Protein AF-0000000081310525 (afdb_homodimer)

Foldseek 3Di:
DPPPPPPPDDPPPPPVVVVPPPPDDDPPPDPPPDDDDDCPPCPVVVVVVVVLVVLVVVQVVLLVVLVVLCVVLVPDDQPLNDRPPPDDPVVNVVSVVSNVVSVVVSVVSVVVVVVVVVVVVVVVVVVVVVVVVVVVVVVVVVVVVVVVVVVVVVVVVVVVVVVVVVVVVVVVVVVVVVVVVVVVVVVVVVVVVVVVVVVVVVVVVVVVVD/DPPPPPPPDPPPPPPVVVVPPPPPDDPPPDDDDDPPDDCPPCPVVVVVVVVLVVLVVVQVVLLVVLVVLCVVLVPDDQPLNDRLPPDDPVVNVVSVVSNVVSVVVSVVSVVVVVVVVVVVVVVVVVVVVVVVVVVVCVVVVVVVVVVVVVVVVVVVVVVVVVVVVVVVVVVVVVVVVVVVVVVVVVVVVVVVVVVVVVVVVVVVVVVVVD

Solvent-accessible surface area (backbone atoms only — not comparable to full-atom values): 23906 Å² total; per-residue (Å²): 136,85,80,77,80,74,75,76,78,76,72,77,74,58,65,76,61,63,72,66,66,77,68,72,79,82,72,75,78,75,74,76,77,81,83,84,80,82,84,66,68,61,65,66,58,46,51,41,53,47,43,48,53,48,36,50,55,52,45,52,51,48,51,54,47,52,52,51,49,27,59,75,68,67,46,87,79,60,78,28,76,61,73,60,72,93,50,52,72,70,54,37,53,54,41,49,53,35,36,49,52,43,49,51,52,52,52,50,51,52,51,47,52,53,51,50,39,53,52,51,53,53,50,46,55,52,49,52,53,51,44,52,56,44,55,60,52,50,57,48,38,57,52,36,51,52,50,40,54,51,41,52,50,50,38,52,53,43,50,52,52,38,52,52,41,52,52,52,34,55,54,49,52,52,52,33,52,53,46,52,51,52,42,52,53,53,52,52,52,48,52,52,50,50,51,52,51,50,50,51,51,54,50,51,55,55,55,66,73,101,135,86,79,78,78,76,76,77,78,75,72,77,72,57,64,77,60,60,73,65,64,74,66,70,80,81,73,76,77,76,80,80,85,77,80,85,69,83,82,64,69,59,65,66,58,47,50,42,55,49,42,49,52,48,36,52,54,52,45,53,51,47,51,54,48,51,52,51,50,27,59,77,66,67,46,87,78,59,78,28,75,60,74,62,73,93,50,51,74,69,55,37,54,53,43,49,52,33,36,48,51,43,50,51,52,50,52,50,51,52,51,47,51,54,51,50,38,53,53,51,54,52,51,47,54,54,49,52,52,51,44,52,55,44,55,58,51,50,59,48,37,57,51,36,52,52,50,40,54,53,42,52,51,50,38,52,53,42,52,52,52,37,53,52,41,51,51,50,34,54,54,49,50,52,51,35,52,52,45,52,52,52,42,51,53,53,52,51,53,48,50,52,51,48,50,53,51,52,51,52,51,54,51,52,54,56,53,66,73,100

Radius of gyration: 57.76 Å; Cα contacts (8 Å, |Δi|>4): 239; chains: 2; bounding box: 34×196×101 Å

pLDDT: mean 78.17, std 25.72, range [20.7, 98.19]

Organism: Eschrichtius robustus (NCBI:txid9764)

Sequence (420 aa):
MRKSFSVRKRPYLSFARELKNLRGPARQPQNGLSSPGPVVTATEKLEETDVAEALDLSEKLYMDMSKTLGSLMNIKDMSGHVSMKHLSPKERERVNQLRQRDLDLVFDKITLLKNQLERKEELLRGYEKDIEQLRQSKVSVQMYQSQVAKLEDDIYKEAEEKALLKEALERTEQRLHHEKRVNRAIRQQKVVAKHRADQLISLRHAAASHMRKSFSVRKRPYLSFARELKNLRGPARQPQNGLSSPGPVVTATEKLEETDVAEALDLSEKLYMDMSKTLGSLMNIKDMSGHVSMKHLSPKERERVNQLRQRDLDLVFDKITLLKNQLERKEELLRGYEKDIEQLRQSKVSVQMYQSQVAKLEDDIYKEAEEKALLKEALERTEQRLHHEKRVNRAIRQQKVVAKHRADQLISLRHAAASH

Secondary structure (DSSP, 8-state):
----------STTSHHHHTT---------------------HHHHHHHHHHHHHHHHHHHHHHHHHHHHHHHTT-S--TT-S--TT--HHHHHHHHHHHHHHHHHHHHHHHHHHHHHHHHHHHHHHHHHHHHHHHHHHHHHHHHHHHHHHHHHHHHHHHHHHHHHHHHHHHHHHHHHHHHHHHHHHHHHHHHHHHHHHHHHHHHHHHHT-/----------STTSHHHHGGG--------------------HHHHHHHHHHHHHHHHHHHHHHHHHHHHHHHTT-S--TT-S--TT--HHHHHHHHHHHHHHHHHHHHHHHHHHHHHHHHHHHHHHHHHHHHHHHHHHHHHHHHHHHHHHHHHHHHHHHHHHHHHHHHHHHHHHHHHHHHHHHHHHHHHHHHHHHHHHHHHHHHHHHHT-

Structure (mmCIF, N/CA/C/O backbone):
data_AF-0000000081310525-model_v1
#
loop_
_entity.id
_entity.type
_entity.pdbx_description
1 polymer 'Uncharacterized protein'
#
loop_
_atom_site.group_PDB
_atom_site.id
_atom_site.type_symbol
_atom_site.label_atom_id
_atom_site.label_alt_id
_atom_site.label_comp_id
_atom_site.label_asym_id
_atom_site.label_entity_id
_atom_site.label_seq_id
_atom_site.pdbx_PDB_ins_code
_atom_site.Cartn_x
_atom_site.Cartn_y
_atom_site.Cartn_z
_atom_site.occupancy
_atom_site.B_iso_or_equiv
_atom_site.auth_seq_id
_atom_site.auth_comp_id
_atom_site.auth_asym_id
_atom_site.auth_atom_id
_atom_site.pdbx_PDB_model_num
ATOM 1 N N . MET A 1 1 ? 6.301 -2.068 -21.141 1 23.88 1 MET A N 1
ATOM 2 C CA . MET A 1 1 ? 6.258 -0.633 -21.406 1 23.88 1 MET A CA 1
ATOM 3 C C . MET A 1 1 ? 5.637 0.12 -20.234 1 23.88 1 MET A C 1
ATOM 5 O O . MET A 1 1 ? 4.477 -0.116 -19.875 1 23.88 1 MET A O 1
ATOM 9 N N . ARG A 1 2 ? 6.52 0.5 -19.219 1 31 2 ARG A N 1
ATOM 10 C CA . ARG A 1 2 ? 6.34 1.122 -17.906 1 31 2 ARG A CA 1
ATOM 11 C C . ARG A 1 2 ? 5.797 2.541 -18.047 1 31 2 ARG A C 1
ATOM 13 O O . ARG A 1 2 ? 6.465 3.416 -18.594 1 31 2 ARG A O 1
ATOM 20 N N . LYS A 1 3 ? 4.406 2.668 -18.344 1 34.81 3 LYS A N 1
ATOM 21 C CA . LYS A 1 3 ? 3.738 3.965 -18.406 1 34.81 3 LYS A CA 1
ATOM 22 C C . LYS A 1 3 ? 4.039 4.801 -17.156 1 34.81 3 LYS A C 1
ATOM 24 O O . LYS A 1 3 ? 3.984 4.293 -16.031 1 34.81 3 LYS A O 1
ATOM 29 N N . SER A 1 4 ? 4.977 5.828 -17.281 1 29.39 4 SER A N 1
ATOM 30 C CA . SER A 1 4 ? 5.406 6.945 -16.453 1 29.39 4 SER A CA 1
ATOM 31 C C . SER A 1 4 ? 4.215 7.797 -16.016 1 29.39 4 SER A C 1
ATOM 33 O O . SER A 1 4 ? 3.43 8.25 -16.844 1 29.39 4 SER A O 1
ATOM 35 N N . PHE A 1 5 ? 3.559 7.426 -14.938 1 30.41 5 PHE A N 1
ATOM 36 C CA . PHE A 1 5 ? 2.49 8.172 -14.289 1 30.41 5 PHE A CA 1
ATOM 37 C C . PHE A 1 5 ? 2.943 9.594 -13.961 1 30.41 5 PHE A C 1
ATOM 39 O O . PHE A 1 5 ? 3.854 9.789 -13.148 1 30.41 5 PHE A O 1
ATOM 46 N N . SER A 1 6 ? 2.855 10.461 -14.961 1 28.34 6 SER A N 1
ATOM 47 C CA . SER A 1 6 ? 3.096 11.883 -14.781 1 28.34 6 SER A CA 1
ATOM 48 C C . SER A 1 6 ? 2.176 12.477 -13.719 1 28.34 6 SER A C 1
ATOM 50 O O . SER A 1 6 ? 0.953 12.352 -13.805 1 28.34 6 SER A O 1
ATOM 52 N N . VAL A 1 7 ? 2.473 12.375 -12.484 1 30.23 7 VAL A N 1
ATOM 53 C CA . VAL A 1 7 ? 1.814 13.078 -11.391 1 30.23 7 VAL A CA 1
ATOM 54 C C . VAL A 1 7 ? 1.713 14.57 -11.719 1 30.23 7 VAL 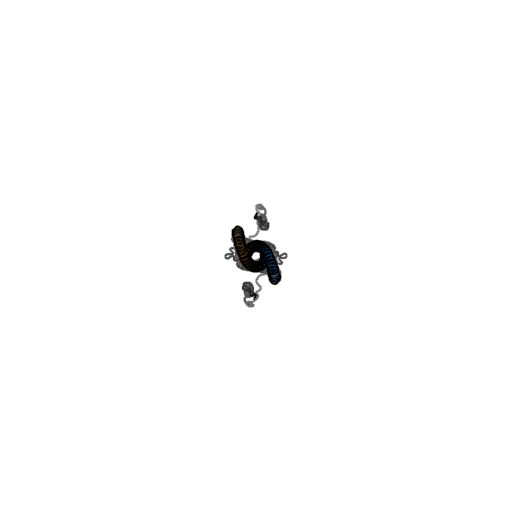A C 1
ATOM 56 O O . VAL A 1 7 ? 2.73 15.242 -11.906 1 30.23 7 VAL A O 1
ATOM 59 N N . ARG A 1 8 ? 0.598 14.906 -12.344 1 31.05 8 ARG A N 1
ATOM 60 C CA . ARG A 1 8 ? 0.301 16.312 -12.547 1 31.05 8 ARG A CA 1
ATOM 61 C C . ARG A 1 8 ? 0.389 17.094 -11.234 1 31.05 8 ARG A C 1
ATOM 63 O O . ARG A 1 8 ? -0.172 16.672 -10.219 1 31.05 8 ARG A O 1
ATOM 70 N N . LYS A 1 9 ? 1.385 17.891 -11.055 1 31.64 9 LYS A N 1
ATOM 71 C CA . LYS A 1 9 ? 1.701 18.875 -10.023 1 31.64 9 LYS A CA 1
ATOM 72 C C . LYS A 1 9 ? 0.526 19.828 -9.789 1 31.64 9 LYS A C 1
ATOM 74 O O . LYS A 1 9 ? 0.031 20.453 -10.727 1 31.64 9 LYS A O 1
ATOM 79 N N . ARG A 1 10 ? -0.428 19.531 -8.867 1 31.23 10 ARG A N 1
ATOM 80 C CA . ARG A 1 10 ? -1.555 20.391 -8.539 1 31.23 10 ARG A CA 1
ATOM 81 C C . ARG A 1 10 ? -1.089 21.812 -8.266 1 31.23 10 ARG A C 1
ATOM 83 O O . ARG A 1 10 ? -0.068 22.031 -7.605 1 31.23 10 ARG A O 1
ATOM 90 N N . PRO A 1 11 ? -1.743 22.984 -8.812 1 29.41 11 PRO A N 1
ATOM 91 C CA . PRO A 1 11 ? -1.551 24.438 -8.812 1 29.41 11 PRO A CA 1
ATOM 92 C C . PRO A 1 11 ? -1.652 25.047 -7.414 1 29.41 11 PRO A C 1
ATOM 94 O O . PRO A 1 11 ? -1.809 26.266 -7.281 1 29.41 11 PRO A O 1
ATOM 97 N N . TYR A 1 12 ? -1.566 24.297 -6.367 1 29.33 12 TYR A N 1
ATOM 98 C CA . TYR A 1 12 ? -1.828 25.016 -5.133 1 29.33 12 TYR A CA 1
ATOM 99 C C . TYR A 1 12 ? -0.812 26.141 -4.934 1 29.33 12 TYR A C 1
ATOM 101 O O . TYR A 1 12 ? -0.792 26.781 -3.885 1 29.33 12 TYR A O 1
ATOM 109 N N . LEU A 1 13 ? 0.343 26.188 -5.684 1 30.06 13 LEU A N 1
ATOM 110 C CA . LEU A 1 13 ? 1.388 27.156 -5.391 1 30.06 13 LEU A CA 1
ATOM 111 C C . LEU A 1 13 ? 0.912 28.578 -5.703 1 30.06 13 LEU A C 1
ATOM 113 O O . LEU A 1 13 ? 1.632 29.547 -5.453 1 30.06 13 LEU A O 1
ATOM 117 N N . SER A 1 14 ? -0.254 28.781 -6.457 1 32.53 14 SER A N 1
ATOM 118 C CA . SER A 1 14 ? -0.354 30.109 -7.066 1 32.53 14 SER A CA 1
ATOM 119 C C . SER A 1 14 ? -0.749 31.156 -6.039 1 32.53 14 SER A C 1
ATOM 121 O O . SER A 1 14 ? -0.491 32.344 -6.23 1 32.53 14 SER A O 1
ATOM 123 N N . PHE A 1 15 ? -1.481 30.703 -5 1 31.36 15 PHE A N 1
ATOM 124 C CA . PHE A 1 15 ? -2.139 31.797 -4.301 1 31.36 15 PHE A CA 1
ATOM 125 C C . PHE A 1 15 ? -1.144 32.562 -3.439 1 31.36 15 PHE A C 1
ATOM 127 O O . PHE A 1 15 ? -1.26 33.781 -3.281 1 31.36 15 PHE A O 1
ATOM 134 N N . ALA A 1 16 ? -0.04 32 -2.877 1 33.88 16 ALA A N 1
ATOM 135 C CA . ALA A 1 16 ? 0.878 32.719 -2.01 1 33.88 16 ALA A CA 1
ATOM 136 C C . ALA A 1 16 ? 1.535 33.875 -2.762 1 33.88 16 ALA A C 1
ATOM 138 O O . ALA A 1 16 ? 1.979 34.844 -2.148 1 33.88 16 ALA A O 1
ATOM 139 N N . ARG A 1 17 ? 1.717 33.906 -4.109 1 32.78 17 ARG A N 1
ATOM 140 C CA . ARG A 1 17 ? 2.402 34.938 -4.871 1 32.78 17 ARG A CA 1
ATOM 141 C C . ARG A 1 17 ? 1.531 36.188 -5.008 1 32.78 17 ARG A C 1
ATOM 143 O O . ARG A 1 17 ? 2.045 37.281 -5.074 1 32.78 17 ARG A O 1
ATOM 150 N N . GLU A 1 18 ? 0.238 36 -5.129 1 33.09 18 GLU A N 1
ATOM 151 C CA . GLU A 1 18 ? -0.596 37.156 -5.422 1 33.09 18 GLU A CA 1
ATOM 152 C C . GLU A 1 18 ? -0.584 38.156 -4.262 1 33.09 18 GLU A C 1
ATOM 154 O O . GLU A 1 18 ? -0.915 39.312 -4.441 1 33.09 18 GLU A O 1
ATOM 159 N N . LEU A 1 19 ? -0.339 37.656 -3.078 1 31.39 19 LEU A N 1
ATOM 160 C CA . LEU A 1 19 ? -0.449 38.625 -1.992 1 31.39 19 LEU A CA 1
ATOM 161 C C . LEU A 1 19 ? 0.689 39.656 -2.047 1 31.39 19 LEU A C 1
ATOM 163 O O . LEU A 1 19 ? 0.74 40.562 -1.236 1 31.39 19 LEU A O 1
ATOM 167 N N . LYS A 1 20 ? 1.787 39.469 -2.814 1 32.5 20 LYS A N 1
ATOM 168 C CA . LYS A 1 20 ? 2.896 40.406 -2.855 1 32.5 20 LYS A CA 1
ATOM 169 C C . LYS A 1 20 ? 2.479 41.719 -3.531 1 32.5 20 LYS A C 1
ATOM 171 O O . LYS A 1 20 ? 3.197 42.719 -3.459 1 32.5 20 LYS A O 1
ATOM 176 N N . ASN A 1 21 ? 1.555 41.688 -4.539 1 28.58 21 ASN A N 1
ATOM 177 C CA . ASN A 1 21 ? 1.551 42.812 -5.48 1 28.58 21 ASN A CA 1
ATOM 178 C C . ASN A 1 21 ? 0.956 44.062 -4.855 1 28.58 21 ASN A C 1
ATOM 180 O O . ASN A 1 21 ? 0.587 45 -5.566 1 28.58 21 ASN A O 1
ATOM 184 N N . LEU A 1 22 ? 0.32 43.938 -3.734 1 24.42 22 LEU A N 1
ATOM 185 C CA . LEU A 1 22 ? -0.48 45.125 -3.461 1 24.42 22 LEU A CA 1
ATOM 186 C C . LEU A 1 22 ? 0.412 46.312 -3.172 1 24.42 22 LEU A C 1
ATOM 188 O O . LEU A 1 22 ? 0.674 46.625 -2.01 1 24.42 22 LEU A O 1
ATOM 192 N N . ARG A 1 23 ? 1.601 46.344 -3.805 1 28.19 23 ARG A N 1
ATOM 193 C CA . ARG A 1 23 ? 2.457 47.5 -3.562 1 28.19 23 ARG A CA 1
ATOM 194 C C . ARG A 1 23 ? 1.802 48.781 -4.062 1 28.19 23 ARG A C 1
ATOM 196 O O . ARG A 1 23 ? 1.521 48.938 -5.254 1 28.19 23 ARG A O 1
ATOM 203 N N . GLY A 1 24 ? 0.806 49.312 -3.307 1 24.08 24 GLY A N 1
ATOM 204 C CA . GLY A 1 24 ? 0.203 50.594 -3.646 1 24.08 24 GLY A CA 1
ATOM 205 C C . GLY A 1 24 ? 1.225 51.688 -3.949 1 24.08 24 GLY A C 1
ATOM 206 O O . GLY A 1 24 ? 2.391 51.562 -3.568 1 24.08 24 GLY A O 1
ATOM 207 N N . PRO A 1 25 ? 0.945 52.469 -4.926 1 26.2 25 PRO A N 1
ATOM 208 C CA . PRO A 1 25 ? 1.766 53.562 -5.477 1 26.2 25 PRO A CA 1
ATOM 209 C C . PRO A 1 25 ? 2.109 54.625 -4.438 1 26.2 25 PRO A C 1
ATOM 211 O O . PRO A 1 25 ? 1.399 54.781 -3.438 1 26.2 25 PRO A O 1
ATOM 214 N N . ALA 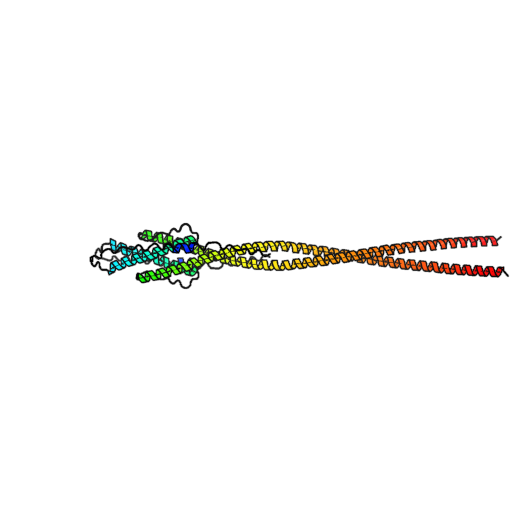A 1 26 ? 3.316 54.969 -4.332 1 28.11 26 ALA A N 1
ATOM 215 C CA . ALA A 1 26 ? 4.027 56 -3.566 1 28.11 26 ALA A CA 1
ATOM 216 C C . ALA A 1 26 ? 3.402 57.375 -3.771 1 28.11 26 ALA A C 1
ATOM 218 O O . ALA A 1 26 ? 3.41 57.906 -4.883 1 28.11 26 ALA A O 1
ATOM 219 N N . ARG A 1 27 ? 2.162 57.531 -3.174 1 27.64 27 ARG A N 1
ATOM 220 C CA . ARG A 1 27 ? 1.624 58.875 -3.301 1 27.64 27 ARG A CA 1
ATOM 221 C C . ARG A 1 27 ? 2.646 59.938 -2.855 1 27.64 27 ARG A C 1
ATOM 223 O O . ARG A 1 27 ? 3.301 59.75 -1.824 1 27.64 27 ARG A O 1
ATOM 230 N N . GLN A 1 28 ? 3.064 60.688 -3.799 1 24.27 28 GLN A N 1
ATOM 231 C CA . GLN A 1 28 ? 3.967 61.812 -3.701 1 24.27 28 GLN A CA 1
ATOM 232 C C . GLN A 1 28 ? 3.406 62.906 -2.764 1 24.27 28 GLN A C 1
ATOM 234 O O . GLN A 1 28 ? 2.334 63.438 -3.016 1 24.27 28 GLN A O 1
ATOM 239 N N . PRO A 1 29 ? 3.348 62.562 -1.498 1 24.83 29 PRO A N 1
ATOM 240 C CA . PRO A 1 29 ? 2.762 63.656 -0.708 1 24.83 29 PRO A CA 1
ATOM 241 C C . PRO A 1 29 ? 3.426 65 -0.976 1 24.83 29 PRO A C 1
ATOM 243 O O . PRO A 1 29 ? 4.621 65.062 -1.272 1 24.83 29 PRO A O 1
ATOM 246 N N . GLN A 1 30 ? 2.691 65.875 -1.609 1 22.12 30 GLN A N 1
ATOM 247 C CA . GLN A 1 30 ? 3.021 67.25 -1.844 1 22.12 30 GLN A CA 1
ATOM 248 C C . GLN A 1 30 ? 3.328 68 -0.534 1 22.12 30 GLN A C 1
ATOM 250 O O . GLN A 1 30 ? 2.791 67.625 0.517 1 22.12 30 GLN A O 1
ATOM 255 N N . ASN A 1 31 ? 4.43 68.688 -0.457 1 21.34 31 ASN A N 1
ATOM 256 C CA . ASN A 1 31 ? 5.23 69.375 0.551 1 21.34 31 ASN A CA 1
ATOM 257 C C . ASN A 1 31 ? 4.48 70.562 1.146 1 21.34 31 ASN A C 1
ATOM 259 O O . ASN A 1 31 ? 5.078 71.438 1.824 1 21.34 31 ASN A O 1
ATOM 263 N N . GLY A 1 32 ? 3.102 70.562 1.109 1 24.28 32 GLY A N 1
ATOM 264 C CA . GLY A 1 32 ? 2.768 71.938 1.383 1 24.28 32 GLY A CA 1
ATOM 265 C C . GLY A 1 32 ? 3.275 72.438 2.729 1 24.28 32 GLY A C 1
ATOM 266 O O . GLY A 1 32 ? 3.525 71.625 3.629 1 24.28 32 GLY A O 1
ATOM 267 N N . LEU A 1 33 ? 3.846 73.625 2.873 1 29.12 33 LEU A N 1
ATOM 268 C CA . LEU A 1 33 ? 4.598 74.5 3.777 1 29.12 33 LEU A CA 1
ATOM 269 C C . LEU A 1 33 ? 3.73 74.938 4.953 1 29.12 33 LEU A C 1
ATOM 271 O O . LEU A 1 33 ? 4.109 75.812 5.707 1 29.12 33 LEU A O 1
ATOM 275 N N . SER A 1 34 ? 2.662 74 5.348 1 26.27 34 SER A N 1
ATOM 276 C CA . SER A 1 34 ? 1.739 74.875 6.098 1 26.27 34 SER A CA 1
ATOM 277 C C . SER A 1 34 ? 2.408 75.438 7.34 1 26.27 34 SER A C 1
ATOM 279 O O . SER A 1 34 ? 3.387 74.875 7.844 1 26.27 34 SER A O 1
ATOM 281 N N . SER A 1 35 ? 1.811 76.5 7.945 1 28.45 35 SER A N 1
ATOM 282 C CA . SER A 1 35 ? 2.031 77.625 8.812 1 28.45 35 SER A CA 1
ATOM 283 C C . SER A 1 35 ? 2.189 77.25 10.266 1 28.45 35 SER A C 1
ATOM 285 O O . SER A 1 35 ? 3.24 77.438 10.875 1 28.45 35 SER A O 1
ATOM 287 N N . PRO A 1 36 ? 1.209 77.688 11.195 1 32.5 36 PRO A N 1
ATOM 288 C CA . PRO A 1 36 ? 1.412 78.5 12.375 1 32.5 36 PRO A CA 1
ATOM 289 C C . PRO A 1 36 ? 1.584 77.688 13.656 1 32.5 36 PRO A C 1
ATOM 291 O O . PRO A 1 36 ? 2.359 78.062 14.539 1 32.5 36 PRO A O 1
ATOM 294 N N . GLY A 1 37 ? 0.664 76.75 14.109 1 33.03 37 GLY A N 1
ATOM 295 C CA . GLY A 1 37 ? -0.13 76.875 15.32 1 33.03 37 GLY A CA 1
ATOM 296 C C . GLY A 1 37 ? 0.596 76.375 16.562 1 33.03 37 GLY A C 1
ATOM 297 O O . GLY A 1 37 ? 1.643 75.75 16.469 1 33.03 37 GLY A O 1
ATOM 298 N N . PRO A 1 38 ? -0.051 76.5 17.906 1 43.88 38 PRO A N 1
ATOM 299 C CA . PRO A 1 38 ? 0.411 76.562 19.297 1 43.88 38 PRO A CA 1
ATOM 300 C C . PRO A 1 38 ? 1.111 75.25 19.719 1 43.88 38 PRO A C 1
ATOM 302 O O . PRO A 1 38 ? 0.818 74.188 19.172 1 43.88 38 PRO A O 1
ATOM 305 N N . VAL A 1 39 ? 2.219 75.375 20.438 1 39.94 39 VAL A N 1
ATOM 306 C CA . VAL A 1 39 ? 3.227 74.438 20.891 1 39.94 39 VAL A CA 1
ATOM 307 C C . VAL A 1 39 ? 2.584 73.375 21.812 1 39.94 39 VAL A C 1
ATOM 309 O O . VAL A 1 39 ? 2.271 73.688 22.969 1 39.94 39 VAL A O 1
ATOM 312 N N . VAL A 1 40 ? 1.326 72.812 21.641 1 41.12 40 VAL A N 1
ATOM 313 C CA . VAL A 1 40 ? 0.866 71.688 22.391 1 41.12 40 VAL A CA 1
ATOM 314 C C . VAL A 1 40 ? 2.033 70.688 22.625 1 41.12 40 VAL A C 1
ATOM 316 O O . VAL A 1 40 ? 2.789 70.375 21.703 1 41.12 40 VAL A O 1
ATOM 319 N N . THR A 1 41 ? 2.508 70.75 23.906 1 37.88 41 THR A N 1
ATOM 320 C CA . THR A 1 41 ? 3.748 70.125 24.359 1 37.88 41 THR A CA 1
ATOM 321 C C . THR A 1 41 ? 3.947 68.75 23.672 1 37.88 41 THR A C 1
ATOM 323 O O . THR A 1 41 ? 3.021 67.938 23.609 1 37.88 41 THR A O 1
ATOM 326 N N . ALA A 1 42 ? 4.73 68.562 22.859 1 45.78 42 ALA A N 1
ATOM 327 C CA . ALA A 1 42 ? 5.199 67.625 21.828 1 45.78 42 ALA A CA 1
ATOM 328 C C . ALA A 1 42 ? 5.348 66.25 22.406 1 45.78 42 ALA A C 1
ATOM 330 O O . ALA A 1 42 ? 5.258 65.25 21.672 1 45.78 42 ALA A O 1
ATOM 331 N N . THR A 1 43 ? 5.559 66.25 23.688 1 44.66 43 THR A N 1
ATOM 332 C CA . THR A 1 43 ? 5.977 65 24.25 1 44.66 43 THR A CA 1
ATOM 333 C C . THR A 1 43 ? 4.785 64.062 24.406 1 44.66 43 THR A C 1
ATOM 335 O O . THR A 1 43 ? 4.887 62.844 24.141 1 44.66 43 THR A O 1
ATOM 338 N N . GLU A 1 44 ? 3.678 64.5 25.141 1 46.66 44 GLU A N 1
ATOM 339 C CA . GLU A 1 44 ? 2.508 63.625 25.406 1 46.66 44 GLU A CA 1
ATOM 340 C C . GLU A 1 44 ? 1.806 63.25 24.109 1 46.66 44 GLU A C 1
ATOM 342 O O . GLU A 1 44 ? 1.198 62.188 24.016 1 46.66 44 GLU A O 1
ATOM 347 N N . LYS A 1 45 ? 1.562 64.188 23.234 1 52.09 45 LYS A N 1
ATOM 348 C CA . LYS A 1 45 ? 0.912 64 21.953 1 52.09 45 LYS A CA 1
ATOM 349 C C . LYS A 1 45 ? 1.666 63 21.109 1 52.09 45 LYS A C 1
ATOM 351 O O . LYS A 1 45 ? 1.055 62.219 20.375 1 52.09 45 LYS A O 1
ATOM 356 N N . LEU A 1 46 ? 3.018 63.062 21.203 1 50 46 LEU A N 1
ATOM 357 C CA . LEU A 1 46 ? 3.896 62.156 20.469 1 50 46 LEU A CA 1
ATOM 358 C C . LEU A 1 46 ? 3.713 60.719 20.938 1 50 46 LEU A C 1
ATOM 360 O O . LEU A 1 46 ? 3.682 59.812 20.125 1 50 46 LEU A O 1
ATOM 364 N N . GLU A 1 47 ? 3.531 60.688 22.359 1 56.34 47 GLU A N 1
ATOM 365 C CA . GLU A 1 47 ? 3.371 59.344 22.922 1 56.34 47 GLU A CA 1
ATOM 366 C C . GLU A 1 47 ? 2.072 58.688 22.453 1 56.34 47 GLU A C 1
ATOM 368 O O . GLU A 1 47 ? 2.037 57.5 22.172 1 56.34 47 GLU A O 1
ATOM 373 N N . GLU A 1 48 ? 0.933 59.531 22.453 1 59.78 48 GLU A N 1
ATOM 374 C CA . GLU A 1 48 ? -0.363 59 22.031 1 59.78 48 GLU A CA 1
ATOM 375 C C . GLU A 1 48 ? -0.344 58.594 20.547 1 59.78 48 GLU A C 1
ATOM 377 O O . GLU A 1 48 ? -0.869 57.531 20.188 1 59.78 48 GLU A O 1
ATOM 382 N N . THR A 1 49 ? 0.281 59.5 19.656 1 65.56 49 THR A N 1
ATOM 383 C CA . THR A 1 49 ? 0.381 59.219 18.234 1 65.56 49 THR A CA 1
ATOM 384 C C . THR A 1 49 ? 1.221 57.969 17.984 1 65.56 49 THR A C 1
ATOM 386 O O . THR A 1 49 ? 0.877 57.156 17.141 1 65.56 49 THR A O 1
ATOM 389 N N . ASP A 1 50 ? 2.152 57.781 18.922 1 82.56 50 ASP A N 1
ATOM 390 C CA . ASP A 1 50 ? 3.078 56.656 18.797 1 82.56 50 ASP A CA 1
ATOM 391 C C . ASP A 1 50 ? 2.385 55.344 19.094 1 82.56 50 ASP A C 1
ATOM 393 O O . ASP A 1 50 ? 2.537 54.375 18.359 1 82.56 50 ASP A O 1
ATOM 397 N N . VAL A 1 51 ? 1.509 55.375 20.062 1 86.62 51 VAL A N 1
ATOM 398 C CA . VAL A 1 51 ? 0.796 54.156 20.453 1 86.62 51 VAL A CA 1
ATOM 399 C C . VAL A 1 51 ? -0.251 53.812 19.391 1 86.62 51 VAL A C 1
ATOM 401 O O . VAL A 1 51 ? -0.462 52.625 19.078 1 86.62 51 VAL A O 1
ATOM 404 N N . ALA A 1 52 ? -0.861 54.812 18.875 1 88.5 52 ALA A N 1
ATOM 405 C CA . ALA A 1 52 ? -1.855 54.625 17.828 1 88.5 52 ALA A CA 1
ATOM 406 C C . ALA A 1 52 ? -1.226 54 16.594 1 88.5 52 ALA A C 1
ATOM 408 O O . ALA A 1 52 ? -1.831 53.125 15.945 1 88.5 52 ALA A O 1
ATOM 409 N N . GLU A 1 53 ? -0.086 54.469 16.219 1 90.56 53 GLU A N 1
ATOM 410 C CA . GLU A 1 53 ? 0.629 53.906 15.07 1 90.56 53 GLU A CA 1
ATOM 411 C C . GLU A 1 53 ? 1.01 52.438 15.312 1 90.56 53 GLU A C 1
ATOM 413 O O . GLU A 1 53 ? 0.922 51.625 14.406 1 90.56 53 GLU A O 1
ATOM 418 N N . ALA A 1 54 ? 1.448 52.156 16.5 1 92.81 54 ALA A N 1
ATOM 419 C CA . ALA A 1 54 ? 1.773 50.781 16.859 1 92.81 54 ALA A CA 1
ATOM 420 C C . ALA A 1 54 ? 0.547 49.875 16.75 1 92.81 54 ALA A C 1
ATOM 422 O O . ALA A 1 54 ? 0.641 48.75 16.25 1 92.81 54 ALA A O 1
ATOM 423 N N . LEU A 1 55 ? -0.581 50.312 17.234 1 93.12 55 LEU A N 1
ATOM 424 C CA . LEU A 1 55 ? -1.82 49.562 17.141 1 93.12 55 LEU A CA 1
ATOM 425 C C . LEU A 1 55 ? -2.213 49.312 15.688 1 93.12 55 LEU A C 1
ATOM 427 O O . LEU A 1 55 ? -2.67 48.219 15.328 1 93.12 55 LEU A O 1
ATOM 431 N N . ASP A 1 56 ? -2.041 50.344 14.898 1 93.12 56 ASP A N 1
ATOM 432 C CA . ASP A 1 56 ? -2.348 50.219 13.477 1 93.12 56 ASP A CA 1
ATOM 433 C C . ASP A 1 56 ? -1.544 49.094 12.836 1 93.12 56 ASP A C 1
ATOM 435 O O . ASP A 1 56 ? -2.09 48.281 12.094 1 93.12 56 ASP A O 1
ATOM 439 N N . LEU A 1 57 ? -0.25 49 13.055 1 93.56 57 LEU A N 1
ATOM 440 C CA . LEU A 1 57 ? 0.623 47.969 12.523 1 93.56 57 LEU A CA 1
ATOM 441 C C . LEU A 1 57 ? 0.201 46.594 13.023 1 93.56 57 LEU A C 1
ATOM 443 O O . LEU A 1 57 ? 0.114 45.625 12.234 1 93.56 57 LEU A O 1
ATOM 447 N N . SER A 1 58 ? -0.058 46.5 14.312 1 94.44 58 SER A N 1
ATOM 448 C CA . SER A 1 58 ? -0.457 45.219 14.93 1 94.44 58 SER A CA 1
ATOM 449 C C . SER A 1 58 ? -1.771 44.719 14.352 1 94.44 58 SER A C 1
ATOM 451 O O . SER A 1 58 ? -1.9 43.531 14.031 1 94.44 58 SER A O 1
ATOM 453 N N . GLU A 1 59 ? -2.746 45.625 14.234 1 95.88 59 GLU A N 1
ATOM 454 C CA . GLU A 1 59 ? -4.055 45.25 13.727 1 95.88 59 GLU A CA 1
ATOM 455 C C . GLU A 1 59 ? -3.975 44.844 12.258 1 95.88 59 GLU A C 1
ATOM 457 O O . GLU A 1 59 ? -4.629 43.875 11.836 1 95.88 59 GLU A O 1
ATOM 462 N N . LYS A 1 60 ? -3.197 45.562 11.453 1 95.19 60 LYS A N 1
ATOM 463 C CA . LYS A 1 60 ? -2.994 45.188 10.055 1 95.19 60 LYS A CA 1
ATOM 464 C C . LYS A 1 60 ? -2.395 43.781 9.953 1 95.19 60 LYS A C 1
ATOM 466 O O . LYS A 1 60 ? -2.842 42.969 9.141 1 95.19 60 LYS A O 1
ATOM 471 N N . LEU A 1 61 ? -1.394 43.5 10.719 1 96.12 61 LEU A N 1
ATOM 472 C CA . LEU A 1 61 ? -0.749 42.188 10.727 1 96.12 61 LEU A CA 1
ATOM 473 C C . LEU A 1 61 ? -1.747 41.094 11.086 1 96.12 61 LEU A C 1
ATOM 475 O O . LEU A 1 61 ? -1.773 40.031 10.453 1 96.12 61 LEU A O 1
ATOM 479 N N . TYR A 1 62 ? -2.527 41.375 12.125 1 96.12 62 TYR A N 1
ATOM 480 C CA . TYR A 1 62 ? -3.498 40.375 12.562 1 96.12 62 TYR A CA 1
ATOM 481 C C . TYR A 1 62 ? -4.504 40.062 11.461 1 96.12 62 TYR A C 1
ATOM 483 O O . TYR A 1 62 ? -4.844 38.906 11.227 1 96.12 62 TYR A O 1
ATOM 491 N N . MET A 1 63 ? -5.008 41.125 10.852 1 96.06 63 MET A N 1
ATOM 492 C CA . MET A 1 63 ? -6.02 40.938 9.812 1 96.06 63 MET A CA 1
ATOM 493 C C . MET A 1 63 ? -5.48 40.094 8.664 1 96.06 63 MET A C 1
ATOM 495 O O . MET A 1 63 ? -6.164 39.188 8.18 1 96.06 63 MET A O 1
ATOM 499 N N . ASP A 1 64 ? -4.273 40.375 8.242 1 95.44 64 ASP A N 1
ATOM 500 C CA . ASP A 1 64 ? -3.645 39.625 7.164 1 95.44 64 ASP A CA 1
ATOM 501 C C . ASP A 1 64 ? -3.416 38.188 7.574 1 95.44 64 ASP A C 1
ATOM 503 O O . ASP A 1 64 ? -3.711 37.25 6.812 1 95.44 64 ASP A O 1
ATOM 507 N N . MET A 1 65 ? -2.932 38 8.742 1 97.06 65 MET A N 1
ATOM 508 C CA . MET A 1 65 ? -2.67 36.656 9.266 1 97.06 65 MET A CA 1
ATOM 509 C C . MET A 1 65 ? -3.959 35.844 9.359 1 97.06 65 MET A C 1
ATOM 511 O O . MET A 1 65 ? -4.004 34.688 8.938 1 97.06 65 MET A O 1
ATOM 515 N N . SER A 1 66 ? -4.984 36.5 9.984 1 96.88 66 SER A N 1
ATOM 516 C CA . SER A 1 66 ? -6.277 35.844 10.164 1 96.88 66 SER A CA 1
ATOM 517 C C . SER A 1 66 ? -6.863 35.375 8.828 1 96.88 66 SER A C 1
ATOM 519 O O . SER A 1 66 ? -7.371 34.281 8.711 1 96.88 66 SER A O 1
ATOM 521 N N . LYS A 1 67 ? -6.734 36.219 7.848 1 95.88 67 LYS A N 1
ATOM 522 C CA . LYS A 1 67 ? -7.227 35.875 6.512 1 95.88 67 LYS A CA 1
ATOM 523 C C . LYS A 1 67 ? -6.477 34.688 5.922 1 95.88 67 LYS A C 1
ATOM 525 O O . LYS A 1 67 ? -7.09 33.75 5.406 1 95.88 67 LYS A O 1
ATOM 530 N N . THR A 1 68 ? -5.191 34.719 6.008 1 97.12 68 THR A N 1
ATOM 531 C CA . THR A 1 68 ? -4.344 33.688 5.43 1 97.12 68 THR A CA 1
ATOM 532 C C . THR A 1 68 ? -4.547 32.344 6.148 1 97.12 68 THR A C 1
ATOM 534 O O . THR A 1 68 ? -4.75 31.312 5.508 1 97.12 68 THR A O 1
ATOM 537 N N . LEU A 1 69 ? -4.582 32.406 7.453 1 97.62 69 LEU A N 1
ATOM 538 C CA . LEU A 1 69 ? -4.785 31.188 8.227 1 97.62 69 LEU A CA 1
ATOM 539 C C . LEU A 1 69 ? -6.176 30.609 7.969 1 97.62 69 LEU A C 1
ATOM 541 O O . LEU A 1 69 ? -6.332 29.391 7.848 1 97.62 69 LEU A O 1
ATOM 545 N N . GLY A 1 70 ? -7.164 31.531 7.988 1 96.88 70 GLY A N 1
ATOM 546 C CA . GLY A 1 70 ? -8.5 31.078 7.645 1 96.88 70 GLY A CA 1
ATOM 547 C C . GLY A 1 70 ? -8.562 30.344 6.316 1 96.88 70 GLY A C 1
ATOM 548 O O . GLY A 1 70 ? -9.188 29.281 6.215 1 96.88 70 GLY A O 1
ATOM 549 N N . SER A 1 71 ? -7.914 30.844 5.301 1 96 71 SER A N 1
ATOM 550 C CA . SER A 1 71 ? -7.875 30.25 3.967 1 96 71 SER A CA 1
ATOM 551 C C . SER A 1 71 ? -7.137 28.922 3.975 1 96 71 SER A C 1
ATOM 553 O O . SER A 1 71 ? -7.641 27.922 3.451 1 96 71 SER A O 1
ATOM 555 N N . LEU A 1 72 ? -5.988 28.859 4.633 1 95.81 72 LEU A N 1
ATOM 556 C CA . LEU A 1 72 ? -5.164 27.656 4.66 1 95.81 72 LEU A CA 1
ATOM 557 C C . LEU A 1 72 ? -5.883 26.516 5.379 1 95.81 72 LEU A C 1
ATOM 559 O O . LEU A 1 72 ? -5.781 25.359 4.973 1 95.81 72 LEU A O 1
ATOM 563 N N . MET A 1 73 ? -6.711 26.922 6.32 1 96.44 73 MET A N 1
ATOM 564 C CA . MET A 1 73 ? -7.363 25.906 7.133 1 96.44 73 MET A CA 1
ATOM 565 C C . MET A 1 73 ? -8.797 25.672 6.672 1 96.44 73 MET A C 1
ATOM 567 O O . MET A 1 73 ? -9.523 24.859 7.254 1 96.44 73 MET A O 1
ATOM 571 N N . ASN A 1 74 ? -9.156 26.438 5.691 1 94.88 74 ASN A N 1
ATOM 572 C CA . ASN A 1 74 ? -10.5 26.344 5.137 1 94.88 74 ASN A CA 1
ATOM 573 C C . ASN A 1 74 ? -11.562 26.641 6.191 1 94.88 74 ASN A C 1
ATOM 575 O O . ASN A 1 74 ? -12.508 25.875 6.367 1 94.88 74 ASN A O 1
ATOM 579 N N . ILE A 1 75 ? -11.258 27.656 6.945 1 94.25 75 ILE A N 1
ATOM 580 C CA . ILE A 1 75 ? -12.234 28.172 7.902 1 94.25 75 ILE A CA 1
ATOM 581 C C . ILE A 1 75 ? -13.023 29.312 7.27 1 94.25 75 ILE A C 1
ATOM 583 O O . ILE A 1 75 ? -12.461 30.344 6.926 1 94.25 75 ILE A O 1
ATOM 587 N N . LYS A 1 76 ? -14.219 29.234 7.043 1 86.81 76 LYS A N 1
ATOM 588 C CA . LYS A 1 76 ? -15.031 30.188 6.301 1 86.81 76 LYS A CA 1
ATOM 589 C C . LYS A 1 76 ? -15.289 31.453 7.125 1 86.81 76 LYS A C 1
ATOM 591 O O . LYS A 1 76 ? -15.188 32.562 6.613 1 86.81 76 LYS A O 1
ATOM 596 N N . ASP A 1 77 ? -15.617 31.172 8.414 1 86.88 77 ASP A N 1
ATOM 597 C CA . ASP A 1 77 ? -16.031 32.312 9.219 1 86.88 77 ASP A CA 1
ATOM 598 C C . ASP A 1 77 ? -15.062 32.562 10.375 1 86.88 77 ASP A C 1
ATOM 600 O O . ASP A 1 77 ? -15.148 31.875 11.406 1 86.88 77 ASP A O 1
ATOM 604 N N . MET A 1 78 ? -14.055 33.469 10.148 1 92.25 78 MET A N 1
ATOM 605 C CA . MET A 1 78 ? -13.234 33.938 11.266 1 92.25 78 MET A CA 1
ATOM 606 C C . MET A 1 78 ? -13.953 35.031 12.039 1 92.25 78 MET A C 1
ATOM 608 O O . MET A 1 78 ? -13.93 36.188 11.641 1 92.25 78 MET A O 1
ATOM 612 N N . SER A 1 79 ? -14.539 34.719 13.141 1 95.69 79 SER A N 1
ATOM 613 C CA . SER A 1 79 ? -15.406 35.625 13.891 1 95.69 79 SER A CA 1
ATOM 614 C C . SER A 1 79 ? -14.641 36.812 14.438 1 95.69 79 SER A C 1
ATOM 616 O O . SER A 1 79 ? -15.195 37.906 14.586 1 95.69 79 SER A O 1
ATOM 618 N N . GLY A 1 80 ? -13.383 36.625 14.75 1 95.75 80 GLY A N 1
ATOM 619 C CA . GLY A 1 80 ? -12.57 37.688 15.32 1 95.75 80 GLY A CA 1
ATOM 620 C C . GLY A 1 80 ? -11.875 38.531 14.281 1 95.75 80 GLY A C 1
ATOM 621 O O . GLY A 1 80 ? -10.992 39.344 14.602 1 95.75 80 GLY A O 1
ATOM 622 N N . HIS A 1 81 ? -12.289 38.344 13.039 1 95.44 81 HIS A N 1
ATOM 623 C CA . HIS A 1 81 ? -11.711 39.125 11.961 1 95.44 81 HIS A CA 1
ATOM 624 C C . HIS A 1 81 ? -12.305 40.531 11.945 1 95.44 81 HIS A C 1
ATOM 626 O O . HIS A 1 81 ? -12.977 40.906 10.977 1 95.44 81 HIS A O 1
ATOM 632 N N . VAL A 1 82 ? -12.062 41.188 12.992 1 95.19 82 VAL A N 1
ATOM 633 C CA . VAL A 1 82 ? -12.539 42.562 13.203 1 95.19 82 VAL A CA 1
ATOM 634 C C . VAL A 1 82 ? -11.43 43.406 13.805 1 95.19 82 VAL A C 1
ATOM 636 O O . VAL A 1 82 ? -10.719 42.969 14.711 1 95.19 82 VAL A O 1
ATOM 639 N N . SER A 1 83 ? -11.242 44.594 13.297 1 93.5 83 SER A N 1
ATOM 640 C CA . SER A 1 83 ? -10.195 45.469 13.836 1 93.5 83 SER A CA 1
ATOM 641 C C . SER A 1 83 ? -10.562 46 15.219 1 93.5 83 SER A C 1
ATOM 643 O O . SER A 1 83 ? -11.719 46.344 15.469 1 93.5 83 SER A O 1
ATOM 645 N N . MET A 1 84 ? -9.609 46.062 16.078 1 91.06 84 MET A N 1
ATOM 646 C CA . MET A 1 84 ? -9.828 46.562 17.438 1 91.06 84 MET A CA 1
ATOM 647 C C . MET A 1 84 ? -9.672 48.062 17.5 1 91.06 84 MET A C 1
ATOM 649 O O . MET A 1 84 ? -9.867 48.688 18.547 1 91.06 84 MET A O 1
ATOM 653 N N . LYS A 1 85 ? -9.453 48.531 16.25 1 87.69 85 LYS A N 1
ATOM 654 C CA . LYS A 1 85 ? -9.297 49.969 16.203 1 87.69 85 LYS A CA 1
ATOM 655 C C . LYS A 1 85 ? -10.617 50.688 16.516 1 87.69 85 LYS A C 1
ATOM 657 O O . LYS A 1 85 ? -11.68 50.25 16.078 1 87.69 85 LYS A O 1
ATOM 662 N N . HIS A 1 86 ? -10.711 51.594 17.328 1 88 86 HIS A N 1
ATOM 663 C CA . HIS A 1 86 ? -11.812 52.5 17.609 1 88 86 HIS A CA 1
ATOM 664 C C . HIS A 1 86 ? -12.93 51.781 18.391 1 88 86 HIS A C 1
ATOM 666 O O . HIS A 1 86 ? -14.086 52.219 18.328 1 88 86 HIS A O 1
ATOM 672 N N . LEU A 1 87 ? -12.641 50.656 18.938 1 91.5 87 LEU A N 1
ATOM 673 C CA . LEU A 1 87 ? -13.625 49.938 19.734 1 91.5 87 LEU A CA 1
ATOM 674 C C . LEU A 1 87 ? -13.57 50.375 21.188 1 91.5 87 LEU A C 1
ATOM 676 O O . LEU A 1 87 ? -12.516 50.781 21.672 1 91.5 87 LEU A O 1
ATOM 680 N N . SER A 1 88 ? -14.727 50.281 21.797 1 92.25 88 SER A N 1
ATOM 681 C CA . SER A 1 88 ? -14.766 50.5 23.234 1 92.25 88 SER A CA 1
ATOM 682 C C . SER A 1 88 ? -14.07 49.344 23.984 1 92.25 88 SER A C 1
ATOM 684 O O . SER A 1 88 ? -13.844 48.281 23.422 1 92.25 88 SER A O 1
ATOM 686 N N . PRO A 1 89 ? -13.602 49.656 25.219 1 92 89 PRO A N 1
ATOM 687 C CA . PRO A 1 89 ? -12.938 48.594 25.984 1 92 89 PRO A CA 1
ATOM 688 C C . PRO A 1 89 ? -13.766 47.312 26.062 1 92 89 PRO A C 1
ATOM 690 O O . PRO A 1 89 ? -13.219 46.219 25.906 1 92 89 PRO A O 1
ATOM 693 N N . LYS A 1 90 ? -15.023 47.5 26.328 1 93.44 90 LYS A N 1
ATOM 694 C CA . LYS A 1 90 ? -15.883 46.312 26.391 1 93.44 90 LYS A CA 1
ATOM 695 C C . LYS A 1 90 ? -15.922 45.562 25.062 1 93.44 90 LYS A C 1
ATOM 697 O O . LYS A 1 90 ? -15.859 44.344 25.016 1 93.44 90 LYS A O 1
ATOM 702 N N . GLU A 1 91 ? -16.094 46.25 24 1 95 91 GLU A N 1
ATOM 703 C CA . GLU A 1 91 ? -16.109 45.656 22.656 1 95 91 GLU A CA 1
ATOM 704 C C . GLU A 1 91 ? -14.773 45 22.344 1 95 91 GLU A C 1
ATOM 706 O O . GLU A 1 91 ? -14.734 43.969 21.688 1 95 91 GLU A O 1
ATOM 711 N N . ARG A 1 92 ? -13.672 45.594 22.781 1 95 92 ARG A N 1
ATOM 712 C CA . ARG A 1 92 ? -12.344 45.031 22.547 1 95 92 ARG A CA 1
ATOM 713 C C . ARG A 1 92 ? -12.18 43.688 23.234 1 95 92 ARG A C 1
ATOM 715 O O . ARG A 1 92 ? -11.602 42.75 22.672 1 95 92 ARG A O 1
ATOM 722 N N . GLU A 1 93 ? -12.719 43.625 24.453 1 94.31 93 GLU A N 1
ATOM 723 C CA . GLU A 1 93 ? -12.656 42.375 25.188 1 94.31 93 GLU A CA 1
ATOM 724 C C . GLU A 1 93 ? -13.438 41.281 24.469 1 94.31 93 GLU A C 1
ATOM 726 O O . GLU A 1 93 ? -12.969 40.125 24.375 1 94.31 93 GLU A O 1
ATOM 731 N N . ARG A 1 94 ? -14.562 41.594 23.953 1 96.5 94 ARG A N 1
ATOM 732 C CA . ARG A 1 94 ? -15.375 40.656 23.203 1 96.5 94 ARG A CA 1
ATOM 733 C C . ARG A 1 94 ? -14.648 40.188 21.938 1 96.5 94 ARG A C 1
ATOM 735 O O . ARG A 1 94 ? -14.594 39 21.641 1 96.5 94 ARG A O 1
ATOM 742 N N . VAL A 1 95 ? -14.102 41.125 21.172 1 96.75 95 VAL A N 1
ATOM 743 C CA . VAL A 1 95 ? -13.383 40.812 19.938 1 96.75 95 VAL A CA 1
ATOM 744 C C . VAL A 1 95 ? -12.172 39.938 20.25 1 96.75 95 VAL A C 1
ATOM 746 O O . VAL A 1 95 ? -11.867 39 19.5 1 96.75 95 VAL A O 1
ATOM 749 N N . ASN A 1 96 ? -11.508 40.281 21.344 1 96.06 96 ASN A N 1
ATOM 750 C CA . ASN A 1 96 ? -10.359 39.469 21.75 1 96.06 96 ASN A CA 1
ATOM 751 C C . ASN A 1 96 ? -10.734 38.031 22.016 1 96.06 96 ASN A C 1
ATOM 753 O O . ASN A 1 96 ? -10 37.094 21.641 1 96.06 96 ASN A O 1
ATOM 757 N N . GLN A 1 97 ? -11.828 37.844 22.672 1 97.06 97 GLN A N 1
ATOM 758 C CA . GLN A 1 97 ? -12.312 36.469 22.922 1 97.06 97 GLN A CA 1
ATOM 759 C C . GLN A 1 97 ? -12.617 35.75 21.609 1 97.06 97 GLN A C 1
ATOM 761 O O . GLN A 1 97 ? -12.312 34.562 21.469 1 97.06 97 GLN A O 1
ATOM 766 N N . LEU A 1 98 ? -13.211 36.438 20.688 1 97.62 98 LEU A N 1
ATOM 767 C CA . LEU A 1 98 ? -13.5 35.844 19.375 1 97.62 98 LEU A CA 1
ATOM 768 C C . LEU A 1 98 ? -12.211 35.469 18.641 1 97.62 98 LEU A C 1
ATOM 770 O O . LEU A 1 98 ? -12.133 34.406 18.031 1 97.62 98 LEU A O 1
ATOM 774 N N . ARG A 1 99 ? -11.188 36.406 18.703 1 97.62 99 ARG A N 1
ATOM 775 C CA . ARG A 1 99 ? -9.891 36.125 18.094 1 97.62 99 ARG A CA 1
ATOM 776 C C . ARG A 1 99 ? -9.258 34.875 18.703 1 97.62 99 ARG A C 1
ATOM 778 O O . ARG A 1 99 ? -8.719 34.031 17.984 1 97.62 99 ARG A O 1
ATOM 785 N N . GLN A 1 100 ? -9.375 34.781 19.984 1 96.88 100 GLN A N 1
ATOM 786 C CA . GLN A 1 100 ? -8.836 33.594 20.672 1 96.88 100 GLN A CA 1
ATOM 787 C C . GLN A 1 100 ? -9.547 32.312 20.219 1 96.88 100 GLN A C 1
ATOM 789 O O . GLN A 1 100 ? -8.906 31.297 19.969 1 96.88 100 GLN A O 1
ATOM 794 N N . ARG A 1 101 ? -10.766 32.406 20.188 1 96.75 101 ARG A N 1
ATOM 795 C CA . ARG A 1 101 ? -11.547 31.25 19.75 1 96.75 101 ARG A CA 1
ATOM 796 C C . ARG A 1 101 ? -11.156 30.844 18.328 1 96.75 101 ARG A C 1
ATOM 798 O O . ARG A 1 101 ? -10.992 29.656 18.047 1 96.75 101 ARG A O 1
ATOM 805 N N . ASP A 1 102 ? -11.109 31.797 17.453 1 97.44 102 ASP A N 1
ATOM 806 C CA . ASP A 1 102 ? -10.68 31.516 16.078 1 97.44 102 ASP A CA 1
ATOM 807 C C . ASP A 1 102 ? -9.305 30.859 16.062 1 97.44 102 ASP A C 1
ATOM 809 O O . ASP A 1 102 ? -9.094 29.875 15.344 1 97.44 102 ASP A O 1
ATOM 813 N N . LEU A 1 103 ? -8.359 31.375 16.797 1 97.44 103 LEU A N 1
ATOM 814 C CA . LEU A 1 103 ? -7 30.859 16.828 1 97.44 103 LEU A CA 1
ATOM 815 C C . LEU A 1 103 ? -6.977 29.438 17.422 1 97.44 103 LEU A C 1
ATOM 817 O O . LEU A 1 103 ? -6.242 28.578 16.938 1 97.44 103 LEU A O 1
ATOM 821 N N . ASP A 1 104 ? -7.809 29.203 18.391 1 96.81 104 ASP A N 1
ATOM 822 C CA . ASP A 1 104 ? -7.918 27.844 18.953 1 96.81 104 ASP A CA 1
ATOM 823 C C . ASP A 1 104 ? -8.359 26.859 17.875 1 96.81 104 ASP A C 1
ATOM 825 O O . ASP A 1 104 ? -7.844 25.734 17.812 1 96.81 104 ASP A O 1
ATOM 829 N N . LEU A 1 105 ? -9.305 27.297 17.094 1 97.5 105 LEU A N 1
ATOM 830 C CA . LEU A 1 105 ? -9.773 26.453 16 1 97.5 105 LEU A CA 1
ATOM 831 C C . LEU A 1 105 ? -8.641 26.172 15.016 1 97.5 105 LEU A C 1
ATOM 833 O O . LEU A 1 105 ? -8.477 25.031 14.555 1 97.5 105 LEU A O 1
ATOM 837 N N . VAL A 1 106 ? -7.902 27.156 14.664 1 97.88 106 VAL A N 1
ATOM 838 C CA . VAL A 1 106 ? -6.766 27.016 13.766 1 97.88 106 VAL A CA 1
ATOM 839 C C . VAL A 1 106 ? -5.762 26.031 14.344 1 97.88 106 VAL A C 1
ATOM 841 O O . VAL A 1 106 ? -5.297 25.125 13.648 1 97.88 106 VAL A O 1
ATOM 844 N N . PHE A 1 107 ? -5.438 26.203 15.594 1 97.81 107 PHE A N 1
ATOM 845 C CA . PHE A 1 107 ? -4.48 25.328 16.266 1 97.81 107 PHE A CA 1
ATOM 846 C C . PHE A 1 107 ? -4.957 23.875 16.234 1 97.81 107 PHE A C 1
ATOM 848 O O . PHE A 1 107 ? -4.172 22.969 15.969 1 97.81 107 PHE A O 1
ATOM 855 N N . ASP A 1 108 ? -6.195 23.641 16.516 1 97.12 108 ASP A N 1
ATOM 856 C CA . ASP A 1 108 ? -6.781 22.312 16.5 1 97.12 108 ASP A CA 1
ATOM 857 C C . ASP A 1 108 ? -6.652 21.688 15.109 1 97.12 108 ASP A C 1
ATOM 859 O O . ASP A 1 108 ? -6.305 20.5 14.984 1 97.12 108 ASP A O 1
ATOM 863 N N . LYS A 1 109 ? -6.945 22.438 14.133 1 97.38 109 LYS A N 1
ATOM 864 C CA . LYS A 1 109 ? -6.895 21.922 12.773 1 97.38 109 LYS A CA 1
ATOM 865 C C . LYS A 1 109 ? -5.461 21.578 12.367 1 97.38 109 LYS A C 1
ATOM 867 O O . LYS A 1 109 ? -5.23 20.609 11.648 1 97.38 109 LYS A O 1
ATOM 872 N N . ILE A 1 110 ? -4.559 22.406 12.766 1 98.12 110 ILE A N 1
ATOM 873 C CA . ILE A 1 110 ? -3.154 22.109 12.5 1 98.12 110 ILE A CA 1
ATOM 874 C C . ILE A 1 110 ? -2.76 20.812 13.195 1 98.12 110 ILE A C 1
ATOM 876 O O . ILE A 1 110 ? -2.111 19.953 12.594 1 98.12 110 ILE A O 1
ATOM 880 N N . THR A 1 111 ? -3.176 20.656 14.414 1 98.06 111 THR A N 1
ATOM 881 C CA . THR A 1 111 ? -2.9 19.453 15.172 1 98.06 111 THR A CA 1
ATOM 882 C C . THR A 1 111 ? -3.514 18.234 14.484 1 98.06 111 THR A C 1
ATOM 884 O O . THR A 1 111 ? -2.881 17.172 14.391 1 98.06 111 THR A O 1
ATOM 887 N N . LEU A 1 112 ? -4.676 18.422 14.023 1 97.56 112 LEU A N 1
ATOM 888 C CA . LEU A 1 112 ? -5.359 17.359 13.305 1 97.56 112 LEU A CA 1
ATOM 889 C C . LEU A 1 112 ? -4.594 16.969 12.039 1 97.56 112 LEU A C 1
ATOM 891 O O . LEU A 1 112 ? -4.426 15.789 11.75 1 97.56 112 LEU A O 1
ATOM 895 N N . LEU A 1 113 ? -4.152 17.938 11.312 1 97.38 113 LEU A N 1
ATOM 896 C CA . LEU A 1 113 ? -3.365 17.703 10.102 1 97.38 113 LEU A CA 1
ATOM 897 C C . LEU A 1 113 ? -2.121 16.875 10.422 1 97.38 113 LEU A C 1
ATOM 899 O O . LEU A 1 113 ? -1.798 15.93 9.711 1 97.38 113 LEU A O 1
ATOM 903 N N . LYS A 1 114 ? -1.502 17.266 11.469 1 97.5 114 LYS A N 1
ATOM 904 C CA . LYS A 1 114 ? -0.29 16.562 11.867 1 97.5 114 LYS A CA 1
ATOM 905 C C . LYS A 1 114 ? -0.598 15.117 12.258 1 97.5 114 LYS A C 1
ATOM 907 O O . LYS A 1 114 ? 0.131 14.203 11.883 1 97.5 114 LYS A O 1
ATOM 912 N N . ASN A 1 115 ? -1.658 14.844 12.977 1 98.06 115 ASN A N 1
ATOM 913 C CA . ASN A 1 115 ? -2.076 13.508 13.383 1 98.06 115 ASN A CA 1
ATOM 914 C C . ASN A 1 115 ? -2.453 12.648 12.18 1 98.06 115 ASN A C 1
ATOM 916 O O . ASN A 1 115 ? -2.105 11.469 12.117 1 98.06 115 ASN A O 1
ATOM 920 N N . GLN A 1 116 ? -3.164 13.258 11.281 1 98.12 116 GLN A N 1
ATOM 921 C CA . GLN A 1 116 ? -3.559 12.539 10.07 1 98.12 116 GLN A CA 1
ATOM 922 C C . GLN A 1 116 ? -2.338 12.102 9.266 1 98.12 116 GLN A C 1
ATOM 924 O O . GLN A 1 116 ? -2.293 10.977 8.766 1 98.12 116 GLN A O 1
ATOM 929 N N . LEU A 1 117 ? -1.427 13 9.164 1 98 117 LEU A N 1
ATOM 930 C CA . LEU A 1 117 ? -0.206 12.664 8.445 1 98 117 LEU A CA 1
ATOM 931 C C . LEU A 1 117 ? 0.507 11.484 9.102 1 98 117 LEU A C 1
ATOM 933 O O . LEU A 1 117 ? 0.92 10.547 8.422 1 98 117 LEU A O 1
ATOM 937 N N . GLU A 1 118 ? 0.636 11.562 10.422 1 97.38 118 GLU A N 1
ATOM 938 C CA . GLU A 1 118 ? 1.283 10.484 11.164 1 97.38 118 GLU A CA 1
ATOM 939 C C . GLU A 1 118 ? 0.545 9.164 10.977 1 97.38 118 GLU A C 1
ATOM 941 O O . GLU A 1 118 ? 1.172 8.117 10.789 1 97.38 118 GLU A O 1
ATOM 946 N N . ARG A 1 119 ? -0.76 9.172 11.023 1 98.12 119 ARG A N 1
ATOM 947 C CA . ARG A 1 119 ? -1.575 7.977 10.852 1 98.12 119 ARG A CA 1
ATOM 948 C C . ARG A 1 119 ? -1.407 7.398 9.453 1 98.12 119 ARG A C 1
ATOM 950 O O . ARG A 1 119 ? -1.3 6.184 9.281 1 98.12 119 ARG A O 1
ATOM 957 N N . LYS A 1 120 ? -1.384 8.25 8.469 1 97.88 120 LYS A N 1
ATOM 958 C CA . LYS A 1 120 ? -1.194 7.793 7.094 1 97.88 120 LYS A CA 1
ATOM 959 C C . LYS A 1 120 ? 0.181 7.156 6.914 1 97.88 120 LYS A C 1
ATOM 961 O O . LYS A 1 120 ? 0.321 6.16 6.199 1 97.88 120 LYS A O 1
ATOM 966 N N . GLU A 1 121 ? 1.183 7.711 7.508 1 97.31 121 GLU A N 1
ATOM 967 C CA . GLU A 1 121 ? 2.527 7.148 7.438 1 97.31 121 GLU A CA 1
ATOM 968 C C . GLU A 1 121 ? 2.576 5.758 8.07 1 97.31 121 GLU A C 1
ATOM 970 O O . GLU A 1 121 ? 3.236 4.855 7.543 1 97.31 121 GLU A O 1
ATOM 975 N N . GLU A 1 122 ? 1.896 5.59 9.141 1 97.31 122 GLU A N 1
ATOM 976 C CA . GLU A 1 122 ? 1.832 4.285 9.797 1 97.31 122 GLU A CA 1
ATOM 977 C C . GLU A 1 122 ? 1.133 3.26 8.906 1 97.31 122 GLU A C 1
ATOM 979 O O . GLU A 1 122 ? 1.581 2.117 8.797 1 97.31 122 GLU A O 1
ATOM 984 N N . LEU A 1 123 ? 0.088 3.645 8.297 1 97.19 123 LEU A N 1
ATOM 985 C CA . LEU A 1 123 ? -0.655 2.771 7.391 1 97.19 123 LEU A CA 1
ATOM 986 C C . LEU A 1 123 ? 0.214 2.342 6.215 1 97.19 123 LEU A C 1
ATOM 988 O O . LEU A 1 123 ? 0.198 1.173 5.82 1 97.19 123 LEU A O 1
ATOM 992 N N . LEU A 1 124 ? 0.941 3.236 5.68 1 97.5 124 LEU A N 1
ATOM 993 C CA . LEU A 1 124 ? 1.829 2.965 4.555 1 97.5 124 LEU A CA 1
ATOM 994 C C . LEU A 1 124 ? 2.867 1.911 4.926 1 97.5 124 LEU A C 1
ATOM 996 O O . LEU A 1 124 ? 3.154 1.01 4.133 1 97.5 124 LEU A O 1
ATOM 1000 N N . ARG A 1 125 ? 3.369 2.07 6.148 1 96.62 125 ARG A N 1
ATOM 1001 C CA . ARG A 1 125 ? 4.332 1.08 6.621 1 96.62 125 ARG A CA 1
ATOM 1002 C C . ARG A 1 125 ? 3.703 -0.308 6.684 1 96.62 125 ARG A C 1
ATOM 1004 O O . ARG A 1 125 ? 4.34 -1.301 6.328 1 96.62 125 ARG A O 1
ATOM 1011 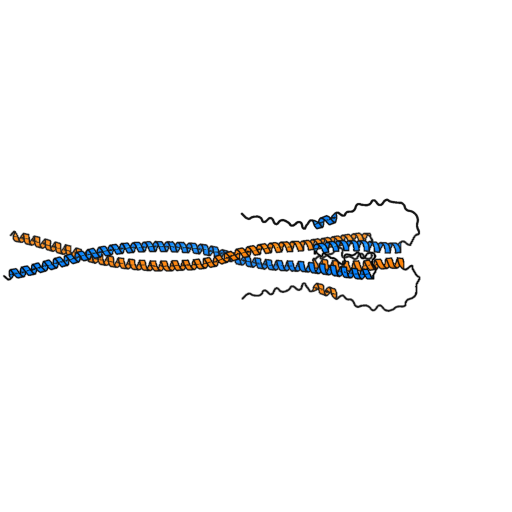N N . GLY A 1 126 ? 2.482 -0.44 7.051 1 96.19 126 GLY A N 1
ATOM 1012 C CA . GLY A 1 126 ? 1.756 -1.7 7.07 1 96.19 126 GLY A CA 1
ATOM 1013 C C . GLY A 1 126 ? 1.544 -2.289 5.688 1 96.19 126 GLY A C 1
ATOM 1014 O O . GLY A 1 126 ? 1.785 -3.479 5.469 1 96.19 126 GLY A O 1
ATOM 1015 N N . TYR A 1 127 ? 1.24 -1.467 4.789 1 95.94 127 TYR A N 1
ATOM 1016 C CA . TYR A 1 127 ? 1.003 -1.912 3.42 1 95.94 127 TYR A CA 1
ATOM 1017 C C . TYR A 1 127 ? 2.295 -2.393 2.771 1 95.94 127 TYR A C 1
ATOM 1019 O O . TYR A 1 127 ? 2.291 -3.361 2.01 1 95.94 127 TYR A O 1
ATOM 1027 N N . GLU A 1 128 ? 3.336 -1.694 3.088 1 95.19 128 GLU A N 1
ATOM 1028 C CA . GLU A 1 128 ? 4.633 -2.102 2.555 1 95.19 128 GLU A CA 1
ATOM 1029 C C . GLU A 1 128 ? 5 -3.512 3.01 1 95.19 128 GLU A C 1
ATOM 1031 O O . GLU A 1 128 ? 5.477 -4.32 2.213 1 95.19 128 GLU A O 1
ATOM 1036 N N . LYS A 1 129 ? 4.715 -3.785 4.211 1 94.12 129 LYS A N 1
ATOM 1037 C CA . LYS A 1 129 ? 4.977 -5.117 4.746 1 94.12 129 LYS A CA 1
ATOM 1038 C C . LYS A 1 129 ? 4.078 -6.16 4.086 1 94.12 129 LYS A C 1
ATOM 1040 O O . LYS A 1 129 ? 4.539 -7.246 3.723 1 94.12 129 LYS A O 1
ATOM 1045 N N . ASP A 1 130 ? 2.867 -5.875 3.922 1 92.25 130 ASP A N 1
ATOM 1046 C CA . ASP A 1 130 ? 1.91 -6.777 3.289 1 92.25 130 ASP A CA 1
ATOM 1047 C C . ASP A 1 130 ? 2.314 -7.082 1.848 1 92.25 130 ASP A C 1
ATOM 1049 O O . ASP A 1 130 ? 2.264 -8.234 1.414 1 92.25 130 ASP A O 1
ATOM 1053 N N . ILE A 1 131 ? 2.707 -6.043 1.174 1 90.19 131 ILE A N 1
ATOM 1054 C CA . ILE A 1 131 ? 3.092 -6.184 -0.226 1 90.19 131 ILE A CA 1
ATOM 1055 C C . ILE A 1 131 ? 4.32 -7.082 -0.336 1 90.19 131 ILE A C 1
ATOM 1057 O O . ILE A 1 131 ? 4.391 -7.945 -1.214 1 90.19 131 ILE A O 1
ATOM 1061 N N . GLU A 1 132 ? 5.168 -6.816 0.604 1 87.56 132 GLU A N 1
ATOM 1062 C CA . GLU A 1 132 ? 6.375 -7.637 0.588 1 87.56 132 GLU A CA 1
ATOM 1063 C C . GLU A 1 132 ? 6.043 -9.109 0.811 1 87.56 132 GLU A C 1
ATOM 1065 O O . GLU A 1 132 ? 6.566 -9.984 0.116 1 87.56 132 GLU A O 1
ATOM 1070 N N . GLN A 1 133 ? 5.195 -9.445 1.658 1 85.56 133 GLN A N 1
ATOM 1071 C CA . GLN A 1 133 ? 4.766 -10.812 1.945 1 85.56 133 GLN A CA 1
ATOM 1072 C C . GLN A 1 133 ? 4.055 -11.43 0.745 1 85.56 133 GLN A C 1
ATOM 1074 O O . GLN A 1 133 ? 4.301 -12.586 0.401 1 85.56 133 GLN A O 1
ATOM 1079 N N . LEU A 1 134 ? 3.27 -10.68 0.061 1 83.62 134 LEU A N 1
ATOM 1080 C CA . LEU A 1 134 ? 2.514 -11.141 -1.098 1 83.62 134 LEU A CA 1
ATOM 1081 C C . LEU A 1 134 ? 3.436 -11.375 -2.291 1 83.62 134 LEU A C 1
ATOM 1083 O O . LEU A 1 134 ? 3.25 -12.328 -3.051 1 83.62 134 LEU A O 1
ATOM 1087 N N . ARG A 1 135 ? 4.426 -10.445 -2.332 1 84.12 135 ARG A N 1
ATOM 1088 C CA . ARG A 1 135 ? 5.41 -10.609 -3.398 1 84.12 135 ARG A CA 1
ATOM 1089 C C . ARG A 1 135 ? 6.203 -11.898 -3.221 1 84.12 135 ARG A C 1
ATOM 1091 O O . ARG A 1 135 ? 6.5 -12.594 -4.195 1 84.12 135 ARG A O 1
ATOM 1098 N N . GLN A 1 136 ? 6.453 -12.359 -2.08 1 77.62 136 GLN A N 1
ATOM 1099 C CA . GLN A 1 136 ? 7.164 -13.594 -1.781 1 77.62 136 GLN A CA 1
ATOM 1100 C C . GLN A 1 136 ? 6.305 -14.812 -2.105 1 77.62 136 GLN A C 1
ATOM 1102 O O . GLN A 1 136 ? 6.824 -15.852 -2.527 1 77.62 136 GLN A O 1
ATOM 1107 N N . SER A 1 137 ? 5.098 -14.602 -2.033 1 74.69 137 SER A N 1
ATOM 1108 C CA . SER A 1 137 ? 4.18 -15.695 -2.346 1 74.69 137 SER A CA 1
ATOM 1109 C C . SER A 1 137 ? 4.051 -15.891 -3.852 1 74.69 137 SER A C 1
ATOM 1111 O O . SER A 1 137 ? 3.75 -17 -4.312 1 74.69 137 SER A O 1
ATOM 1113 N N . LYS A 1 138 ? 4.199 -14.773 -4.691 1 75.19 138 LYS A N 1
ATOM 1114 C CA . LYS A 1 138 ? 4.172 -14.875 -6.148 1 75.19 138 LYS A CA 1
ATOM 1115 C C . LYS A 1 138 ? 5.305 -15.766 -6.66 1 75.19 138 LYS A C 1
ATOM 1117 O O . LYS A 1 138 ? 5.125 -16.531 -7.609 1 75.19 138 LYS A O 1
ATOM 1122 N N . VAL A 1 139 ? 6.453 -15.742 -6.035 1 72.62 139 VAL A N 1
ATOM 1123 C CA . VAL A 1 139 ? 7.555 -16.625 -6.387 1 72.62 139 VAL A CA 1
ATOM 1124 C C . VAL A 1 139 ? 7.098 -18.078 -6.297 1 72.62 139 VAL A C 1
ATOM 1126 O O . VAL A 1 139 ? 7.441 -18.906 -7.148 1 72.62 139 VAL A O 1
ATOM 1129 N N . SER A 1 140 ? 6.156 -18.312 -5.508 1 75.94 140 SER A N 1
ATOM 1130 C CA . SER A 1 140 ? 5.617 -19.656 -5.324 1 75.94 140 SER A CA 1
ATOM 1131 C C . SER A 1 140 ? 4.754 -20.062 -6.512 1 75.94 140 SER A C 1
ATOM 1133 O O . SER A 1 140 ? 4.801 -21.219 -6.949 1 75.94 140 SER A O 1
ATOM 1135 N N . VAL A 1 141 ? 4.164 -19.094 -7.215 1 78.88 141 VAL A N 1
ATOM 1136 C CA . VAL A 1 141 ? 3.318 -19.406 -8.367 1 78.88 141 VAL A CA 1
ATOM 1137 C C . VAL A 1 141 ? 4.18 -19.875 -9.531 1 78.88 141 VAL A C 1
ATOM 1139 O O . VAL A 1 141 ? 3.846 -20.844 -10.211 1 78.88 141 VAL A O 1
ATOM 1142 N N . GLN A 1 142 ? 5.312 -19.234 -9.656 1 80.06 142 GLN A N 1
ATOM 1143 C CA . GLN A 1 142 ? 6.215 -19.609 -10.734 1 80.06 142 GLN A CA 1
ATOM 1144 C C . GLN A 1 142 ? 6.809 -21 -10.5 1 80.06 142 GLN A C 1
ATOM 1146 O O . GLN A 1 142 ? 6.977 -21.766 -11.445 1 80.06 142 GLN A O 1
ATOM 1151 N N . MET A 1 143 ? 7.008 -21.234 -9.25 1 83.94 143 MET A N 1
ATOM 1152 C CA . MET A 1 143 ? 7.539 -22.547 -8.883 1 83.94 143 MET A CA 1
ATOM 1153 C C . MET A 1 143 ? 6.516 -23.641 -9.164 1 83.94 143 MET A C 1
ATOM 1155 O O . MET A 1 143 ? 6.848 -24.672 -9.742 1 83.94 143 MET A O 1
ATOM 1159 N N . TYR A 1 144 ? 5.297 -23.266 -8.898 1 85.56 144 TYR A N 1
ATOM 1160 C CA . TYR A 1 144 ? 4.246 -24.25 -9.102 1 85.56 144 TYR A CA 1
ATOM 1161 C C . TYR A 1 144 ? 3.945 -24.438 -10.586 1 85.56 144 TYR A C 1
ATOM 1163 O O . TYR A 1 144 ? 3.66 -25.547 -11.039 1 85.56 144 TYR A O 1
ATOM 1171 N N . GLN A 1 145 ? 4.066 -23.359 -11.25 1 85.75 145 GLN A N 1
ATOM 1172 C CA . GLN A 1 145 ? 3.881 -23.438 -12.695 1 85.75 145 GLN A CA 1
ATOM 1173 C C . GLN A 1 145 ? 4.922 -24.359 -13.328 1 85.75 145 GLN A C 1
ATOM 1175 O O . GLN A 1 145 ? 4.598 -25.172 -14.203 1 85.75 145 GLN A O 1
ATOM 1180 N N . SER A 1 146 ? 6.086 -24.266 -12.93 1 90.19 146 SER A N 1
ATOM 1181 C CA . SER A 1 146 ? 7.152 -25.125 -13.438 1 90.19 146 SER A CA 1
ATOM 1182 C C . SER A 1 146 ? 6.941 -26.578 -13.016 1 90.19 146 SER A C 1
ATOM 1184 O O . SER A 1 146 ? 7.207 -27.5 -13.789 1 90.19 146 SER A O 1
ATOM 1186 N N . GLN A 1 147 ? 6.484 -26.734 -11.789 1 92.31 147 GLN A N 1
ATOM 1187 C CA . GLN A 1 147 ? 6.223 -28.062 -11.281 1 92.31 147 GLN A CA 1
ATOM 1188 C C . GLN A 1 147 ? 5.102 -28.75 -12.062 1 92.31 147 GLN A C 1
ATOM 1190 O O . GLN A 1 147 ? 5.191 -29.938 -12.391 1 92.31 147 GLN A O 1
ATOM 1195 N N . VAL A 1 148 ? 4.141 -27.938 -12.406 1 93.62 148 VAL A N 1
ATOM 1196 C CA . VAL A 1 148 ? 3.021 -28.469 -13.18 1 93.62 148 VAL A CA 1
ATOM 1197 C C . VAL A 1 148 ? 3.508 -28.906 -14.562 1 93.62 148 VAL A C 1
ATOM 1199 O O . VAL A 1 148 ? 3.15 -29.984 -15.039 1 93.62 148 VAL A O 1
ATOM 1202 N N . ALA A 1 149 ? 4.324 -28.141 -15.156 1 92.38 149 ALA A N 1
ATOM 1203 C CA . ALA A 1 149 ? 4.848 -28.453 -16.484 1 92.38 149 ALA A CA 1
ATOM 1204 C C . ALA A 1 149 ? 5.668 -29.734 -16.453 1 92.38 149 ALA A C 1
ATOM 1206 O O . ALA A 1 149 ? 5.543 -30.578 -17.344 1 92.38 149 ALA A O 1
ATOM 1207 N N . LYS A 1 150 ? 6.461 -29.906 -15.438 1 96.75 150 LYS A N 1
ATOM 1208 C CA . LYS A 1 150 ? 7.289 -31.109 -15.289 1 96.75 150 LYS A CA 1
ATOM 1209 C C . LYS A 1 150 ? 6.426 -32.344 -15.086 1 96.75 150 LYS A C 1
ATOM 1211 O O . LYS A 1 150 ? 6.688 -33.406 -15.688 1 96.75 150 LYS A O 1
ATOM 1216 N N . LEU A 1 151 ? 5.41 -32.219 -14.289 1 96.88 151 LEU A N 1
ATOM 1217 C CA . LEU A 1 151 ? 4.527 -33.344 -14.008 1 96.88 151 LEU A CA 1
ATOM 1218 C C . LEU A 1 151 ? 3.721 -33.719 -15.242 1 96.88 151 LEU A C 1
ATOM 1220 O O . LEU A 1 151 ? 3.484 -34.906 -15.492 1 96.88 151 LEU A O 1
ATOM 1224 N N . GLU A 1 152 ? 3.34 -32.75 -16.016 1 95.12 152 GLU A N 1
ATOM 1225 C CA . GLU A 1 152 ? 2.645 -33.031 -17.266 1 95.12 152 GLU A CA 1
ATOM 1226 C C . GLU A 1 152 ? 3.537 -33.812 -18.234 1 95.12 152 GLU A C 1
ATOM 1228 O O . GLU A 1 152 ? 3.084 -34.75 -18.891 1 95.12 152 GLU A O 1
ATOM 1233 N N . ASP A 1 153 ? 4.738 -33.469 -18.344 1 94.94 153 ASP A N 1
ATOM 1234 C CA . ASP A 1 153 ? 5.707 -34.188 -19.172 1 94.94 153 ASP A CA 1
ATOM 1235 C C . ASP A 1 153 ? 5.891 -35.625 -18.703 1 94.94 153 ASP A C 1
ATOM 1237 O O . ASP A 1 153 ? 5.969 -36.531 -19.516 1 94.94 153 ASP A O 1
ATOM 1241 N N . ASP A 1 154 ? 5.941 -35.75 -17.422 1 95.81 154 ASP A N 1
ATOM 1242 C CA . ASP A 1 154 ? 6.102 -37.094 -16.844 1 95.81 154 ASP A CA 1
ATOM 1243 C C . ASP A 1 154 ? 4.898 -37.969 -17.156 1 95.81 154 ASP A C 1
ATOM 1245 O O . ASP A 1 154 ? 5.055 -39.156 -17.453 1 95.81 154 ASP A O 1
ATOM 1249 N N . ILE A 1 155 ? 3.779 -37.375 -17.125 1 97.25 155 ILE A N 1
ATOM 1250 C CA . ILE A 1 155 ? 2.564 -38.125 -17.438 1 97.25 155 ILE A CA 1
ATOM 1251 C C . ILE A 1 155 ? 2.602 -38.562 -18.906 1 97.25 155 ILE A C 1
ATOM 1253 O O . ILE A 1 155 ? 2.242 -39.688 -19.234 1 97.25 155 ILE A O 1
ATOM 1257 N N . TYR A 1 156 ? 3.012 -37.625 -19.75 1 94.38 156 TYR A N 1
ATOM 1258 C CA . TYR A 1 156 ? 3.119 -37.969 -21.172 1 94.38 156 TYR A CA 1
ATOM 1259 C C . TYR A 1 156 ? 4.098 -39.094 -21.391 1 94.38 156 TYR A C 1
ATOM 1261 O O . TYR A 1 156 ? 3.807 -40.031 -22.141 1 94.38 156 TYR A O 1
ATOM 1269 N N . LYS A 1 157 ? 5.223 -39.094 -20.766 1 95.69 157 LYS A N 1
ATOM 1270 C CA . LYS A 1 157 ? 6.238 -40.156 -20.875 1 95.69 157 LYS A CA 1
ATOM 1271 C C . LYS A 1 157 ? 5.695 -41.5 -20.391 1 95.69 157 LYS A C 1
ATOM 1273 O O . LYS A 1 157 ? 5.879 -42.5 -21.062 1 95.69 157 LYS A O 1
ATOM 1278 N N . GLU A 1 158 ? 4.98 -41.469 -19.281 1 94.88 158 GLU A N 1
ATOM 1279 C CA . GLU A 1 158 ? 4.406 -42.688 -18.734 1 94.88 158 GLU A CA 1
ATOM 1280 C C . GLU A 1 158 ? 3.332 -43.25 -19.656 1 94.88 158 GLU A C 1
ATOM 1282 O O . GLU A 1 158 ? 3.24 -44.469 -19.844 1 94.88 158 GLU A O 1
ATOM 1287 N N . ALA A 1 159 ? 2.598 -42.438 -20.219 1 93.56 159 ALA A N 1
ATOM 1288 C CA . ALA A 1 159 ? 1.544 -42.844 -21.141 1 93.56 159 ALA A CA 1
ATOM 1289 C C . ALA A 1 159 ? 2.135 -43.5 -22.391 1 93.56 159 ALA A C 1
ATOM 1291 O O . ALA A 1 159 ? 1.604 -44.469 -22.906 1 93.56 159 ALA A O 1
ATOM 1292 N N . GLU A 1 160 ? 3.213 -42.938 -22.906 1 94.56 160 GLU A N 1
ATOM 1293 C CA . GLU A 1 160 ? 3.898 -43.5 -24.062 1 94.56 160 GLU A CA 1
ATOM 1294 C C . GLU A 1 160 ? 4.469 -44.875 -23.766 1 94.56 160 GLU A C 1
ATOM 1296 O O . GLU A 1 160 ? 4.352 -45.781 -24.578 1 94.56 160 GLU A O 1
ATOM 1301 N N . GLU A 1 161 ? 5.055 -45.031 -22.625 1 97.44 161 GLU A N 1
ATOM 1302 C CA . GLU A 1 161 ? 5.602 -46.344 -22.234 1 97.44 161 GLU A CA 1
ATOM 1303 C C . GLU A 1 161 ? 4.492 -47.375 -22.047 1 97.44 161 GLU A C 1
ATOM 1305 O O . GLU A 1 161 ? 4.656 -48.531 -22.422 1 97.44 161 GLU A O 1
ATOM 1310 N N . LYS A 1 162 ? 3.42 -46.938 -21.531 1 95.5 162 LYS A N 1
ATOM 1311 C CA . LYS A 1 162 ? 2.252 -47.812 -21.375 1 95.5 162 LYS A CA 1
ATOM 1312 C C . LYS A 1 162 ? 1.759 -48.281 -22.734 1 95.5 162 LYS A C 1
ATOM 1314 O O . LYS A 1 162 ? 1.447 -49.469 -22.906 1 95.5 162 LYS A O 1
ATOM 1319 N N . ALA A 1 163 ? 1.71 -47.406 -23.672 1 95.75 163 ALA A N 1
ATOM 1320 C CA . ALA A 1 163 ? 1.254 -47.719 -25.016 1 95.75 163 ALA A CA 1
ATOM 1321 C C . ALA A 1 163 ? 2.18 -48.75 -25.672 1 95.75 163 ALA A C 1
ATOM 1323 O O . ALA A 1 163 ? 1.715 -49.719 -26.297 1 95.75 163 ALA A O 1
ATOM 1324 N N . LEU A 1 164 ? 3.461 -48.656 -25.453 1 97.88 164 LEU A N 1
ATOM 1325 C CA . LEU A 1 164 ? 4.453 -49.594 -25.984 1 97.88 164 LEU A CA 1
ATOM 1326 C C . LEU A 1 164 ? 4.32 -50.969 -25.344 1 97.88 164 LEU A C 1
ATOM 1328 O O . LEU A 1 164 ? 4.43 -51.969 -26.031 1 97.88 164 LEU A O 1
ATOM 1332 N N . LEU A 1 165 ? 4.055 -50.969 -24.094 1 98.12 165 LEU A N 1
ATOM 1333 C CA . LEU A 1 165 ? 3.891 -52.219 -23.391 1 98.12 165 LEU A CA 1
ATOM 1334 C C . LEU A 1 165 ? 2.619 -52.938 -23.828 1 98.12 165 LEU A C 1
ATOM 1336 O O . LEU A 1 165 ? 2.605 -54.156 -23.969 1 98.12 165 LEU A O 1
ATOM 1340 N N . LYS A 1 166 ? 1.591 -52.188 -24.078 1 97.38 166 LYS A N 1
ATOM 1341 C CA . LYS A 1 166 ? 0.346 -52.75 -24.578 1 97.38 166 LYS A CA 1
ATOM 1342 C C . LYS A 1 166 ? 0.545 -53.406 -25.938 1 97.38 166 LYS A C 1
ATOM 1344 O O . LYS A 1 166 ? 0.047 -54.5 -26.203 1 97.38 166 LYS A O 1
ATOM 1349 N N . GLU A 1 167 ? 1.258 -52.719 -26.75 1 97.44 1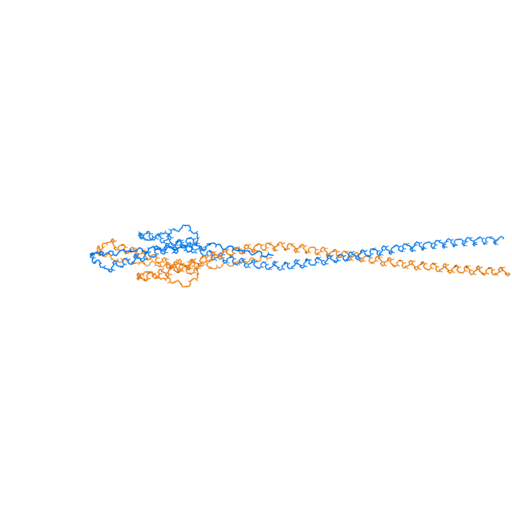67 GLU A N 1
ATOM 1350 C CA . GLU A 1 167 ? 1.559 -53.219 -28.094 1 97.44 167 GLU A CA 1
ATOM 1351 C C . GLU A 1 167 ? 2.424 -54.469 -28 1 97.44 167 GLU A C 1
ATOM 1353 O O . GLU A 1 167 ? 2.193 -55.438 -28.734 1 97.44 167 GLU A O 1
ATOM 1358 N N . ALA A 1 168 ? 3.389 -54.469 -27.172 1 98.19 168 ALA A N 1
ATOM 1359 C CA . ALA A 1 168 ? 4.27 -55.625 -27 1 98.19 168 ALA A CA 1
ATOM 1360 C C . ALA A 1 168 ? 3.5 -56.812 -26.469 1 98.19 168 ALA A C 1
ATOM 1362 O O . ALA A 1 168 ? 3.717 -57.969 -26.906 1 98.19 168 ALA A O 1
ATOM 1363 N N . LEU A 1 169 ? 2.664 -56.625 -25.578 1 98.19 169 LEU A N 1
ATOM 1364 C CA . LEU A 1 169 ? 1.852 -57.688 -25.016 1 98.19 169 LEU A CA 1
ATOM 1365 C C . LEU A 1 169 ? 0.928 -58.281 -26.062 1 98.19 169 LEU A C 1
ATOM 1367 O O . LEU A 1 169 ? 0.8 -59.5 -26.156 1 98.19 169 LEU A O 1
ATOM 1371 N N . GLU A 1 170 ? 0.291 -57.406 -26.828 1 97.62 170 GLU A N 1
ATOM 1372 C CA . GLU A 1 170 ? -0.596 -57.875 -27.906 1 97.62 170 GLU A CA 1
ATOM 1373 C C . GLU A 1 170 ? 0.157 -58.719 -28.922 1 97.62 170 GLU A C 1
ATOM 1375 O O . GLU A 1 170 ? -0.335 -59.781 -29.344 1 97.62 170 GLU A O 1
ATOM 1380 N N . ARG A 1 171 ? 1.363 -58.344 -29.234 1 98.12 171 ARG A N 1
ATOM 1381 C CA . ARG A 1 171 ? 2.197 -59.094 -30.188 1 98.12 171 ARG A CA 1
ATOM 1382 C C . ARG A 1 171 ? 2.605 -60.438 -29.609 1 98.12 171 ARG A C 1
ATOM 1384 O O . ARG A 1 171 ? 2.582 -61.438 -30.312 1 98.12 171 ARG A O 1
ATOM 1391 N N . THR A 1 172 ? 2.904 -60.438 -28.344 1 98.19 172 THR A N 1
ATOM 1392 C CA . THR A 1 172 ? 3.312 -61.656 -27.688 1 98.19 172 THR A CA 1
ATOM 1393 C C . THR A 1 172 ? 2.135 -62.625 -27.578 1 98.19 172 THR A C 1
ATOM 1395 O O . THR A 1 172 ? 2.295 -63.844 -27.734 1 98.19 172 THR A O 1
ATOM 1398 N N . GLU A 1 173 ? 0.992 -62.094 -27.328 1 98 173 GLU A N 1
ATOM 1399 C CA . GLU A 1 173 ? -0.216 -62.906 -27.25 1 98 173 GLU A CA 1
ATOM 1400 C C . GLU A 1 173 ? -0.546 -63.562 -28.609 1 98 173 GLU A C 1
ATOM 1402 O O . GLU A 1 173 ? -0.967 -64.688 -28.672 1 98 173 GLU A O 1
ATOM 1407 N N . GLN A 1 174 ? -0.32 -62.875 -29.672 1 97.56 174 GLN A N 1
ATOM 1408 C CA . GLN A 1 174 ? -0.556 -63.406 -31.016 1 97.56 174 GLN A CA 1
ATOM 1409 C C . GLN A 1 174 ? 0.407 -64.562 -31.344 1 97.56 174 GLN A C 1
ATOM 1411 O O . GLN A 1 174 ? 0.001 -65.562 -31.875 1 97.56 174 GLN A O 1
ATOM 1416 N N . ARG A 1 175 ? 1.572 -64.375 -30.953 1 97.19 175 ARG A N 1
ATOM 1417 C CA . ARG A 1 175 ? 2.578 -65.438 -31.172 1 97.19 175 ARG A CA 1
ATOM 1418 C C . ARG A 1 175 ? 2.26 -66.688 -30.344 1 97.19 175 ARG A C 1
ATOM 1420 O O . ARG A 1 175 ? 2.406 -67.812 -30.828 1 97.19 175 ARG A O 1
ATOM 1427 N N . LEU A 1 176 ? 1.82 -66.438 -29.172 1 97.06 176 LEU A N 1
ATOM 1428 C CA . LEU A 1 176 ? 1.438 -67.562 -28.297 1 97.06 176 LEU A CA 1
ATOM 1429 C C . LEU A 1 176 ? 0.261 -68.312 -28.875 1 97.06 176 LEU A C 1
ATOM 1431 O O . LEU A 1 176 ? 0.265 -69.562 -28.891 1 97.06 176 LEU A O 1
ATOM 1435 N N . HIS A 1 177 ? -0.667 -67.562 -29.344 1 96.31 177 HIS A N 1
ATOM 1436 C CA . HIS A 1 177 ? -1.821 -68.25 -29.953 1 96.31 177 HIS A CA 1
ATOM 1437 C C . HIS A 1 177 ? -1.407 -69.062 -31.172 1 96.31 177 HIS A C 1
ATOM 1439 O O . HIS A 1 177 ? -1.905 -70.188 -31.359 1 96.31 177 HIS A O 1
ATOM 1445 N N . HIS A 1 178 ? -0.565 -68.562 -31.969 1 96.06 178 HIS A N 1
ATOM 1446 C CA . HIS A 1 178 ? -0.056 -69.25 -33.125 1 96.06 178 HIS A CA 1
ATOM 1447 C C . HIS A 1 178 ? 0.676 -70.5 -32.75 1 96.06 178 HIS A C 1
ATOM 1449 O O . HIS A 1 178 ? 0.421 -71.562 -33.312 1 96.06 178 HIS A O 1
ATOM 1455 N N . GLU A 1 179 ? 1.456 -70.438 -31.688 1 95.38 179 GLU A N 1
ATOM 1456 C CA . GLU A 1 179 ? 2.227 -71.625 -31.234 1 95.38 179 GLU A CA 1
ATOM 1457 C C . GLU A 1 179 ? 1.316 -72.688 -30.656 1 95.38 179 GLU A C 1
ATOM 1459 O O . GLU A 1 179 ? 1.544 -73.875 -30.859 1 95.38 179 GLU A O 1
ATOM 1464 N N . LYS A 1 180 ? 0.264 -72.312 -30 1 94.06 180 LYS A N 1
ATOM 1465 C CA . LYS A 1 180 ? -0.707 -73.25 -29.453 1 94.06 180 LYS A CA 1
ATOM 1466 C C . LYS A 1 180 ? -1.454 -73.938 -30.562 1 94.06 180 LYS A C 1
ATOM 1468 O O . LYS A 1 180 ? -1.721 -75.188 -30.453 1 94.06 180 LYS A O 1
ATOM 1473 N N . ARG A 1 181 ? -1.72 -73.25 -31.609 1 93.12 181 ARG A N 1
ATOM 1474 C CA . ARG A 1 181 ? -2.422 -73.875 -32.75 1 93.12 181 ARG A CA 1
ATOM 1475 C C . ARG A 1 181 ? -1.556 -74.875 -33.438 1 93.12 181 ARG A C 1
ATOM 1477 O O . ARG A 1 181 ? -2.039 -76 -33.781 1 93.12 181 ARG A O 1
ATOM 1484 N N . VAL A 1 182 ? -0.324 -74.5 -33.531 1 91.19 182 VAL A N 1
ATOM 1485 C CA . VAL A 1 182 ? 0.619 -75.438 -34.188 1 91.19 182 VAL A CA 1
ATOM 1486 C C . VAL A 1 182 ? 0.794 -76.688 -33.312 1 91.19 182 VAL A C 1
ATOM 1488 O O . VAL A 1 182 ? 0.777 -77.812 -33.844 1 91.19 182 VAL A O 1
ATOM 1491 N N . ASN A 1 183 ? 0.886 -76.562 -32.094 1 88 183 ASN A N 1
ATOM 1492 C CA . ASN A 1 183 ? 1.033 -77.688 -31.156 1 88 183 ASN A CA 1
ATOM 1493 C C . ASN A 1 183 ? -0.188 -78.625 -31.188 1 88 183 ASN A C 1
ATOM 1495 O O . ASN A 1 183 ? -0.052 -79.812 -31.156 1 88 183 ASN A O 1
ATOM 1499 N N . ARG A 1 184 ? -1.285 -78 -31.172 1 89.81 184 ARG A N 1
ATOM 1500 C CA . ARG A 1 184 ? -2.52 -78.812 -31.219 1 89.81 184 ARG A CA 1
ATOM 1501 C C . ARG A 1 184 ? -2.615 -79.562 -32.531 1 89.81 184 ARG A C 1
ATOM 1503 O O . ARG A 1 184 ? -3.027 -80.75 -32.5 1 89.81 184 ARG A O 1
ATOM 1510 N N . ALA A 1 185 ? -2.209 -79 -33.594 1 89.06 185 ALA A N 1
ATOM 1511 C CA . ALA A 1 185 ? -2.244 -79.625 -34.875 1 89.06 185 ALA A CA 1
ATOM 1512 C C . ALA A 1 185 ? -1.272 -80.812 -34.906 1 89.06 185 ALA A C 1
ATOM 1514 O O . ALA A 1 185 ? -1.604 -81.875 -35.438 1 89.06 185 ALA A O 1
ATOM 1515 N N . ILE A 1 186 ? -0.182 -80.688 -34.312 1 85.5 186 ILE A N 1
ATOM 1516 C CA . ILE A 1 186 ? 0.833 -81.75 -34.281 1 85.5 186 ILE A CA 1
ATOM 1517 C C . ILE A 1 186 ? 0.38 -82.938 -33.406 1 85.5 186 ILE A C 1
ATOM 1519 O O . ILE A 1 186 ? 0.547 -84.062 -33.75 1 85.5 186 ILE A O 1
ATOM 1523 N N . ARG A 1 187 ? -0.238 -82.625 -32.344 1 84.44 187 ARG A N 1
ATOM 1524 C CA . ARG A 1 187 ? -0.725 -83.625 -31.422 1 84.44 187 ARG A CA 1
ATOM 1525 C C . ARG A 1 187 ? -1.874 -84.438 -32.031 1 84.44 187 ARG A C 1
ATOM 1527 O O . ARG A 1 187 ? -1.967 -85.688 -31.844 1 84.44 187 ARG A O 1
ATOM 1534 N N . GLN A 1 188 ? -2.721 -83.812 -32.781 1 88.12 188 GLN A N 1
ATOM 1535 C CA . GLN A 1 188 ? -3.842 -84.438 -33.406 1 88.12 188 GLN A CA 1
ATOM 1536 C C . GLN A 1 188 ? -3.357 -85.438 -34.5 1 88.12 188 GLN A C 1
ATOM 1538 O O . GLN A 1 188 ? -3.891 -86.5 -34.656 1 88.12 188 GLN A O 1
ATOM 1543 N N . GLN A 1 189 ? -2.371 -85 -35.188 1 85.31 189 GLN A N 1
ATOM 1544 C CA . GLN A 1 189 ? -1.79 -85.875 -36.219 1 85.31 189 GLN A CA 1
ATOM 1545 C C . GLN A 1 189 ? -1.135 -87.125 -35.594 1 85.31 189 GLN A C 1
ATOM 1547 O O . GLN A 1 189 ? -1.219 -88.188 -36.156 1 85.31 189 GLN A O 1
ATOM 1552 N N . LYS A 1 190 ? -0.615 -86.938 -34.469 1 78.31 190 LYS A N 1
ATOM 1553 C CA . LYS A 1 190 ? 0.038 -88.062 -33.781 1 78.31 190 LYS A CA 1
ATOM 1554 C C . LYS A 1 190 ? -0.986 -89.062 -33.281 1 78.31 190 LYS A C 1
ATOM 1556 O O . LYS A 1 190 ? -0.771 -90.25 -33.375 1 78.31 190 LYS A O 1
ATOM 1561 N N . VAL A 1 191 ? -2.018 -88.5 -32.781 1 81.25 191 VAL A N 1
ATOM 1562 C CA . VAL A 1 191 ? -3.072 -89.312 -32.25 1 81.25 191 VAL A CA 1
ATOM 1563 C C . VAL A 1 191 ? -3.703 -90.125 -33.406 1 81.25 191 VAL A C 1
ATOM 1565 O O . VAL A 1 191 ? -3.939 -91.312 -33.281 1 81.25 191 VAL A O 1
ATOM 1568 N N . VAL A 1 192 ? -3.848 -89.438 -34.469 1 83.19 192 VAL A N 1
ATOM 1569 C CA . VAL A 1 192 ? -4.461 -90.062 -35.625 1 83.19 192 VAL A CA 1
ATOM 1570 C C . VAL A 1 192 ? -3.518 -91.188 -36.188 1 83.19 192 VAL A C 1
ATOM 1572 O O . VAL A 1 192 ? -3.951 -92.25 -36.531 1 83.19 192 VAL A O 1
ATOM 1575 N N . ALA A 1 193 ? -2.305 -90.875 -36.188 1 78.31 193 ALA A N 1
ATOM 1576 C CA . ALA A 1 193 ? -1.315 -91.812 -36.688 1 78.31 193 ALA A CA 1
ATOM 1577 C C . ALA A 1 193 ? -1.191 -93.062 -35.781 1 78.31 193 ALA A C 1
ATOM 1579 O O . ALA A 1 193 ? -1.084 -94.188 -36.25 1 78.31 193 ALA A O 1
ATOM 1580 N N . LYS A 1 194 ? -1.329 -92.812 -34.531 1 80.25 194 LYS A N 1
ATOM 1581 C CA . LYS A 1 194 ? -1.254 -93.938 -33.562 1 80.25 194 LYS A CA 1
ATOM 1582 C C . LYS A 1 194 ? -2.477 -94.812 -33.688 1 80.25 194 LYS A C 1
ATOM 1584 O O . LYS A 1 194 ? -2.354 -96.062 -33.594 1 80.25 194 LYS A O 1
ATOM 1589 N N . HIS A 1 195 ? -3.553 -94.125 -33.844 1 83.56 195 HIS A N 1
ATOM 1590 C CA . HIS A 1 195 ? -4.777 -94.938 -33.969 1 83.56 195 HIS A CA 1
ATOM 1591 C C . HIS A 1 195 ? -4.746 -95.75 -35.25 1 83.56 195 HIS A C 1
ATOM 1593 O O . HIS A 1 195 ? -5.16 -96.938 -35.219 1 83.56 195 HIS A O 1
ATOM 1599 N N . ARG A 1 196 ? -4.25 -95.25 -36.25 1 82.56 196 ARG A N 1
ATOM 1600 C CA . ARG A 1 196 ? -4.145 -96 -37.5 1 82.56 196 ARG A CA 1
ATOM 1601 C C . ARG A 1 196 ? -3.17 -97.188 -37.375 1 82.56 196 ARG A C 1
ATOM 1603 O O . ARG A 1 196 ? -3.432 -98.25 -37.875 1 82.56 196 ARG A O 1
ATOM 1610 N N . ALA A 1 197 ? -2.137 -96.938 -36.688 1 80.38 197 ALA A N 1
ATOM 1611 C CA . ALA A 1 197 ? -1.137 -97.938 -36.469 1 80.38 197 ALA A CA 1
ATOM 1612 C C . ALA A 1 197 ? -1.688 -99.062 -35.594 1 80.38 197 ALA A C 1
ATOM 1614 O O . ALA A 1 197 ? -1.454 -100.25 -35.844 1 80.38 197 ALA A O 1
ATOM 1615 N N . ASP A 1 198 ? -2.492 -98.625 -34.625 1 82.62 198 ASP A N 1
ATOM 1616 C CA . ASP A 1 198 ? -3.107 -99.625 -33.75 1 82.62 198 ASP A CA 1
ATOM 1617 C C . ASP A 1 198 ? -4.137 -100.5 -34.5 1 82.62 198 ASP A C 1
ATOM 1619 O O . ASP A 1 198 ? -4.234 -101.688 -34.312 1 82.62 198 ASP A O 1
ATOM 1623 N N . GLN A 1 199 ? -4.805 -99.875 -35.375 1 84.56 199 GLN A N 1
ATOM 1624 C CA . GLN A 1 199 ? -5.797 -100.562 -36.188 1 84.56 199 GLN A CA 1
ATOM 1625 C C . GLN A 1 199 ? -5.129 -101.562 -37.125 1 84.56 199 GLN A C 1
ATOM 1627 O O . GLN A 1 199 ? -5.609 -102.688 -37.312 1 84.56 199 GLN A O 1
ATOM 1632 N N . LEU A 1 200 ? -4.027 -101.25 -37.656 1 81.62 200 LEU A N 1
ATOM 1633 C CA . LEU A 1 200 ? -3.291 -102.125 -38.562 1 81.62 200 LEU A CA 1
ATOM 1634 C C . LEU A 1 200 ? -2.705 -103.312 -37.812 1 81.62 200 LEU A C 1
ATOM 1636 O O . LEU A 1 200 ? -2.709 -104.438 -38.344 1 81.62 200 LEU A O 1
ATOM 1640 N N . ILE A 1 201 ? -2.334 -103.125 -36.594 1 81.06 201 ILE A N 1
ATOM 1641 C CA . ILE A 1 201 ? -1.781 -104.188 -35.781 1 81.06 201 ILE A CA 1
ATOM 1642 C C . ILE A 1 201 ? -2.891 -105.188 -35.406 1 81.06 201 ILE A C 1
ATOM 1644 O O . ILE A 1 201 ? -2.695 -106.375 -35.438 1 81.06 201 ILE A O 1
ATOM 1648 N N . SER A 1 202 ? -3.963 -104.562 -35.188 1 86.5 202 SER A N 1
ATOM 1649 C CA . SER A 1 202 ? -5.102 -105.438 -34.844 1 86.5 202 SER A CA 1
ATOM 1650 C C . SER A 1 202 ? -5.559 -106.25 -36.031 1 86.5 202 SER A C 1
ATOM 1652 O O . SER A 1 202 ? -5.898 -107.438 -35.906 1 86.5 202 SER A O 1
ATOM 1654 N N . LEU A 1 203 ? -5.418 -105.688 -37.188 1 83.5 203 LEU A N 1
ATOM 1655 C CA . LEU A 1 203 ? -5.816 -106.375 -38.406 1 83.5 203 LEU A CA 1
ATOM 1656 C C . LEU A 1 203 ? -4.812 -107.5 -38.75 1 83.5 203 LEU A C 1
ATOM 1658 O O . LEU A 1 203 ? -5.203 -108.562 -39.188 1 83.5 203 LEU A O 1
ATOM 1662 N N . ARG A 1 204 ? -3.654 -107.25 -38.5 1 81.81 204 ARG A N 1
ATOM 1663 C CA . ARG A 1 204 ? -2.611 -108.25 -38.781 1 81.81 204 ARG A CA 1
ATOM 1664 C C . ARG A 1 204 ? -2.703 -109.438 -37.844 1 81.81 204 ARG A C 1
ATOM 1666 O O . ARG A 1 204 ? -2.514 -110.562 -38.25 1 81.81 204 ARG A O 1
ATOM 1673 N N . HIS A 1 205 ? -3.043 -109.125 -36.656 1 85 205 HIS A N 1
ATOM 1674 C CA . HIS A 1 205 ? -3.203 -110.25 -35.688 1 85 205 HIS A CA 1
ATOM 1675 C C . HIS A 1 205 ? -4.414 -111.125 -36.031 1 85 205 HIS A C 1
ATOM 1677 O O . HIS A 1 205 ? -4.363 -112.312 -35.906 1 85 205 HIS A O 1
ATOM 1683 N N . ALA A 1 206 ? -5.27 -110.562 -36.594 1 84.38 206 ALA A N 1
ATOM 1684 C CA . ALA A 1 206 ? -6.473 -111.312 -37 1 84.38 206 ALA A CA 1
ATOM 1685 C C . ALA A 1 206 ? -6.219 -112.188 -38.219 1 84.38 206 ALA A C 1
ATOM 1687 O O . ALA A 1 206 ? -6.699 -113.312 -38.312 1 84.38 206 ALA A O 1
ATOM 1688 N N . ALA A 1 207 ? -5.41 -111.812 -39.031 1 81.19 207 ALA A N 1
ATOM 1689 C CA . ALA A 1 207 ? -5.105 -112.5 -40.25 1 81.19 207 ALA A CA 1
ATOM 1690 C C . ALA A 1 207 ? -4.16 -113.688 -39.938 1 81.19 207 ALA A C 1
ATOM 1692 O O . ALA A 1 207 ? -4.234 -114.75 -40.594 1 81.19 207 ALA A O 1
ATOM 1693 N N . ALA A 1 208 ? -3.391 -113.5 -39 1 76.12 208 ALA A N 1
ATOM 1694 C CA . ALA A 1 208 ? -2.459 -114.562 -38.656 1 76.12 208 ALA A CA 1
ATOM 1695 C C . ALA A 1 208 ? -3.16 -115.688 -37.875 1 76.12 208 ALA A C 1
ATOM 1697 O O . ALA A 1 208 ? -2.689 -116.812 -37.875 1 76.12 208 ALA A O 1
ATOM 1698 N N . SER A 1 209 ? -4.09 -115.375 -37.344 1 74.06 209 SER A N 1
ATOM 1699 C CA . SER A 1 209 ? -4.816 -116.375 -36.562 1 74.06 209 SER A CA 1
ATOM 1700 C C . SER A 1 209 ? -5.73 -117.188 -37.469 1 74.06 209 SER A C 1
ATOM 1702 O O . SER A 1 209 ? -6.305 -118.188 -37.031 1 74.06 209 SER A O 1
ATOM 1704 N N . HIS A 1 210 ? -5.926 -116.938 -38.719 1 61.19 210 HIS A N 1
ATOM 1705 C CA . HIS A 1 210 ? -6.602 -117.812 -39.625 1 61.19 210 HIS A CA 1
ATOM 1706 C C . HIS A 1 210 ? -5.613 -118.5 -40.594 1 61.19 210 HIS A C 1
ATOM 1708 O O . HIS A 1 210 ? -4.684 -117.812 -41.062 1 61.19 210 HIS A O 1
ATOM 1714 N N . MET B 1 1 ? -4.73 -16.609 14.883 1 25.08 1 MET B N 1
ATOM 1715 C CA . MET B 1 1 ? -4.871 -15.727 16.031 1 25.08 1 MET B CA 1
ATOM 1716 C C . MET B 1 1 ? -4.32 -14.344 15.734 1 25.08 1 MET B C 1
ATOM 1718 O O . MET B 1 1 ? -3.135 -14.195 15.422 1 25.08 1 MET B O 1
ATOM 1722 N N . ARG B 1 2 ? -5.242 -13.43 15.164 1 30.5 2 ARG B N 1
ATOM 1723 C CA . ARG B 1 2 ? -5.109 -12.078 14.633 1 30.5 2 ARG B CA 1
ATOM 1724 C C . ARG B 1 2 ? -4.727 -11.094 15.734 1 30.5 2 ARG B C 1
ATOM 1726 O O . ARG B 1 2 ? -5.484 -10.891 16.688 1 30.5 2 ARG B O 1
ATOM 1733 N N . LYS B 1 3 ? -3.344 -11.078 16.141 1 34.5 3 LYS B N 1
ATOM 1734 C CA . LYS B 1 3 ? -2.803 -10.133 17.109 1 34.5 3 LYS B CA 1
ATOM 1735 C C . LYS B 1 3 ? -3.182 -8.695 16.75 1 34.5 3 LYS B C 1
ATOM 1737 O O . LYS B 1 3 ? -3.037 -8.281 15.602 1 34.5 3 LYS B O 1
ATOM 1742 N N . SER B 1 4 ? -4.238 -8.109 17.453 1 29.02 4 SER B N 1
ATOM 1743 C CA . SER B 1 4 ? -4.781 -6.754 17.547 1 29.02 4 SER B CA 1
ATOM 1744 C C . SER B 1 4 ? -3.701 -5.746 17.922 1 29.02 4 SER B C 1
ATOM 1746 O O . SER B 1 4 ? -3.018 -5.91 18.938 1 29.02 4 SER B O 1
ATOM 1748 N N . PHE B 1 5 ? -2.955 -5.273 16.953 1 30.81 5 PHE B N 1
ATOM 1749 C CA . PHE B 1 5 ? -1.96 -4.219 17.109 1 30.81 5 PHE B CA 1
ATOM 1750 C C . PHE B 1 5 ? -2.576 -2.984 17.766 1 30.81 5 PHE B C 1
ATOM 1752 O O . PHE B 1 5 ? -3.518 -2.398 17.219 1 30.81 5 PHE B O 1
ATOM 1759 N N . SER B 1 6 ? -2.578 -2.986 19.078 1 28.02 6 SER B N 1
ATOM 1760 C CA . SER B 1 6 ? -2.977 -1.841 19.891 1 28.02 6 SER B CA 1
ATOM 1761 C C . SER B 1 6 ? -2.148 -0.606 19.547 1 28.02 6 SER B C 1
ATOM 1763 O O . SER B 1 6 ? -0.917 -0.648 19.594 1 28.02 6 SER B O 1
ATOM 1765 N N . VAL B 1 7 ? -2.51 0.145 18.578 1 30.02 7 VAL B N 1
ATOM 1766 C CA . VAL B 1 7 ? -1.969 1.462 18.266 1 30.02 7 VAL B CA 1
ATOM 1767 C C . VAL B 1 7 ? -1.948 2.332 19.516 1 30.02 7 VAL B C 1
ATOM 1769 O O . VAL B 1 7 ? -2.996 2.6 20.109 1 30.02 7 VAL B O 1
ATOM 1772 N N . ARG B 1 8 ? -0.816 2.264 20.203 1 30.66 8 ARG B N 1
ATOM 1773 C CA . ARG B 1 8 ? -0.602 3.168 21.328 1 30.66 8 ARG B CA 1
ATOM 1774 C C . ARG B 1 8 ? -0.826 4.617 20.922 1 30.66 8 ARG B C 1
ATOM 1776 O O . ARG B 1 8 ? -0.312 5.062 19.891 1 30.66 8 ARG B O 1
ATOM 1783 N N . LYS B 1 9 ? -1.896 5.219 21.344 1 30.78 9 LYS B N 1
ATOM 1784 C CA . LYS B 1 9 ? -2.344 6.605 21.266 1 30.78 9 LYS B CA 1
ATOM 1785 C C . LYS B 1 9 ? -1.254 7.559 21.75 1 30.78 9 LYS B C 1
ATOM 1787 O O . LYS B 1 9 ? -0.746 7.418 22.859 1 30.78 9 LYS B O 1
ATOM 1792 N N . ARG B 1 10 ? -0.339 8.055 20.875 1 31.2 10 ARG B N 1
ATOM 1793 C CA . ARG B 1 10 ? 0.695 9.016 21.25 1 31.2 10 ARG B CA 1
ATOM 1794 C C . ARG B 1 10 ? 0.103 10.188 22.016 1 31.2 10 ARG B C 1
ATOM 1796 O O . ARG B 1 10 ? -0.966 10.695 21.656 1 31.2 10 ARG B O 1
ATOM 1803 N N . PRO B 1 11 ? 0.651 10.695 23.234 1 29.31 11 PRO B N 1
ATOM 1804 C CA . PRO B 1 11 ? 0.326 11.734 24.219 1 29.31 11 PRO B CA 1
ATOM 1805 C C . PRO B 1 11 ? 0.345 13.141 23.625 1 29.31 11 PRO B C 1
ATOM 1807 O O . PRO B 1 11 ? 0.381 14.125 24.375 1 29.31 11 PRO B O 1
ATOM 1810 N N . TYR B 1 12 ? 0.322 13.281 22.328 1 28.94 12 TYR B N 1
ATOM 1811 C CA . TYR B 1 12 ? 0.506 14.672 21.938 1 28.94 12 TYR B CA 1
ATOM 1812 C C . TYR B 1 12 ? -0.608 15.547 22.484 1 28.94 12 TYR B C 1
ATOM 1814 O O . TYR B 1 12 ? -0.711 16.719 22.141 1 28.94 12 TYR B O 1
ATOM 1822 N N . LEU B 1 13 ? -1.746 14.992 23.016 1 30.31 13 LEU B N 1
ATOM 1823 C CA . LEU B 1 13 ? -2.873 15.828 23.422 1 30.31 13 LEU B CA 1
ATOM 1824 C C . LEU B 1 13 ? -2.502 16.703 24.625 1 30.31 13 LEU B C 1
ATOM 1826 O O . LEU B 1 13 ? -3.314 17.5 25.078 1 30.31 13 LEU B O 1
ATOM 1830 N N . SER B 1 14 ? -1.32 16.422 25.359 1 32.59 14 SER B N 1
ATOM 1831 C CA . SER B 1 14 ? -1.301 16.984 26.703 1 32.59 14 SER B CA 1
ATOM 1832 C C . SER B 1 14 ? -1.013 18.484 26.672 1 32.59 14 SER B C 1
ATOM 1834 O O . SER B 1 14 ? -1.332 19.203 27.625 1 32.59 14 SER B O 1
ATOM 1836 N N . PHE B 1 15 ? -0.308 18.922 25.625 1 30.72 15 PHE B N 1
ATOM 1837 C CA . PHE B 1 15 ? 0.256 20.234 25.875 1 30.72 15 PHE B CA 1
ATOM 1838 C C . PHE B 1 15 ? -0.815 21.312 25.766 1 30.72 15 PHE B C 1
ATOM 1840 O O . PHE B 1 15 ? -0.763 22.328 26.469 1 30.72 15 PHE B O 1
ATOM 1847 N N . ALA B 1 16 ? -1.873 21.188 24.891 1 34.06 16 ALA B N 1
ATOM 1848 C CA . ALA B 1 16 ? -2.863 22.25 24.766 1 34.06 16 ALA B CA 1
ATOM 1849 C C . ALA B 1 16 ? -3.576 22.516 26.078 1 34.06 16 ALA B C 1
ATOM 1851 O O . ALA B 1 16 ? -4.113 23.609 26.297 1 34.06 16 ALA B O 1
ATOM 1852 N N . ARG B 1 17 ? -3.705 21.547 27.047 1 33.06 17 ARG B N 1
ATOM 1853 C CA . ARG B 1 17 ? -4.426 21.719 28.297 1 33.06 17 ARG B CA 1
ATOM 1854 C C . ARG B 1 17 ? -3.635 22.578 29.281 1 33.06 17 ARG B C 1
ATOM 1856 O O . ARG B 1 17 ? -4.219 23.297 30.094 1 33.06 17 ARG B O 1
ATOM 1863 N N . GLU B 1 18 ? -2.316 22.453 29.25 1 32.81 18 GLU B N 1
ATOM 1864 C CA . GLU B 1 18 ? -1.55 23.156 30.281 1 32.81 18 GLU B CA 1
ATOM 1865 C C . GLU B 1 18 ? -1.656 24.672 30.109 1 32.81 18 GLU B C 1
ATOM 1867 O O . GLU B 1 18 ? -1.413 25.422 31.047 1 32.81 18 GLU B O 1
ATOM 1872 N N . LEU B 1 19 ? -1.855 25.109 28.891 1 31.33 19 LEU B N 1
ATOM 1873 C CA . LEU B 1 19 ? -1.835 26.562 28.766 1 31.33 19 LEU B CA 1
ATOM 1874 C C . LEU B 1 19 ? -3.043 27.172 29.453 1 31.33 19 LEU B C 1
ATOM 1876 O O . LEU B 1 19 ? -3.156 28.406 29.531 1 31.33 19 LEU B O 1
ATOM 1880 N N . LYS B 1 20 ? -4.105 26.422 29.844 1 32.06 20 LYS B N 1
ATOM 1881 C CA . LYS B 1 20 ? -5.273 27.016 30.5 1 32.06 20 LYS B CA 1
ATOM 1882 C C . LYS B 1 20 ? -4.922 27.531 31.891 1 32.06 20 LYS B C 1
ATOM 1884 O O . LYS B 1 20 ? -5.676 28.312 32.469 1 32.06 20 LYS B O 1
ATOM 1889 N N . ASN B 1 21 ? -3.975 26.844 32.594 1 28.55 21 ASN B N 1
ATOM 1890 C CA . ASN B 1 21 ? -4.012 27.031 34.062 1 28.55 21 ASN B CA 1
ATOM 1891 C C . ASN B 1 21 ? -3.455 28.391 34.469 1 28.55 21 ASN B C 1
ATOM 1893 O O . ASN B 1 21 ? -3.121 28.594 35.625 1 28.55 21 ASN B O 1
ATOM 1897 N N . LEU B 1 22 ? -2.803 29.047 33.562 1 24.31 22 LEU B N 1
ATOM 1898 C CA . LEU B 1 22 ? -2.051 30.125 34.188 1 24.31 22 LEU B CA 1
ATOM 1899 C C . LEU B 1 22 ? -2.992 31.188 34.75 1 24.31 22 LEU B C 1
ATOM 1901 O O . LEU B 1 22 ? -3.229 32.219 34.125 1 24.31 22 LEU B O 1
ATOM 1905 N N . ARG B 1 23 ? -4.188 30.75 35.188 1 27.75 23 ARG B N 1
ATOM 1906 C CA . ARG B 1 23 ? -5.078 31.734 35.75 1 27.75 23 ARG B CA 1
ATOM 1907 C C . ARG B 1 23 ? -4.48 32.312 37.031 1 27.75 23 ARG B C 1
ATOM 1909 O O . ARG B 1 23 ? -4.242 31.594 38 1 27.75 23 ARG B O 1
ATOM 1916 N N . GLY B 1 24 ? -3.445 33.188 36.906 1 24.05 24 GLY B N 1
ATOM 1917 C CA . GLY B 1 24 ? -2.904 33.906 38.062 1 24.05 24 GLY B CA 1
ATOM 1918 C C . GLY B 1 24 ? -3.977 34.469 38.969 1 24.05 24 GLY B C 1
ATOM 1919 O O . GLY B 1 24 ? -5.125 34.656 38.562 1 24.05 24 GLY B O 1
ATOM 1920 N N . PRO B 1 25 ? -3.734 34.406 40.25 1 25.59 25 PRO B N 1
ATOM 1921 C CA . PRO B 1 25 ? -4.625 34.844 41.344 1 25.59 25 PRO B CA 1
ATOM 1922 C C . PRO B 1 25 ? -4.965 36.312 41.281 1 25.59 25 PRO B C 1
ATOM 1924 O O . PRO B 1 25 ? -4.207 37.125 40.688 1 25.59 25 PRO B O 1
ATOM 1927 N N . ALA B 1 26 ? -6.18 36.656 41.281 1 27.45 26 ALA B N 1
ATOM 1928 C CA . ALA B 1 26 ? -6.879 37.938 41.344 1 27.45 26 ALA B CA 1
ATOM 1929 C C . ALA B 1 26 ? -6.383 38.75 42.531 1 27.45 26 ALA B C 1
ATOM 1931 O O . ALA B 1 26 ? -6.535 38.344 43.688 1 27.45 26 ALA B O 1
ATOM 1932 N N . ARG B 1 27 ? -5.105 39.281 42.375 1 27 27 ARG B N 1
ATOM 1933 C CA . ARG B 1 27 ? -4.703 40.219 43.438 1 27 27 ARG B CA 1
ATOM 1934 C C . ARG B 1 27 ? -5.789 41.25 43.719 1 27 27 ARG B C 1
ATOM 1936 O O . ARG B 1 27 ? -6.367 41.812 42.781 1 27 27 ARG B O 1
ATOM 1943 N N . GLN B 1 28 ? -6.262 41.188 44.938 1 23.42 28 GLN B N 1
ATOM 1944 C CA . GLN B 1 28 ? -7.27 42.062 45.531 1 23.42 28 GLN B CA 1
ATOM 1945 C C . GLN B 1 28 ? -6.777 43.5 45.594 1 23.42 28 GLN B C 1
ATOM 1947 O O . GLN B 1 28 ? -5.766 43.781 46.25 1 23.42 28 GLN B O 1
ATOM 1952 N N . PRO B 1 29 ? -6.645 44.156 44.469 1 24.94 29 PRO B N 1
ATOM 1953 C CA . PRO B 1 29 ? -6.191 45.531 44.656 1 24.94 29 PRO B CA 1
ATOM 1954 C C . PRO B 1 29 ? -6.961 46.25 45.75 1 24.94 29 PRO B C 1
ATOM 1956 O O . PRO B 1 29 ? -8.117 45.938 46.031 1 24.94 29 PRO B O 1
ATOM 1959 N N . GLN B 1 30 ? -6.215 46.656 46.812 1 21.92 30 GLN B N 1
ATOM 1960 C CA . GLN B 1 30 ? -6.629 47.5 47.906 1 21.92 30 GLN B CA 1
ATOM 1961 C C . GLN B 1 30 ? -7.199 48.812 47.406 1 21.92 30 GLN B C 1
ATOM 1963 O O . GLN B 1 30 ? -6.879 49.25 46.312 1 21.92 30 GLN B O 1
ATOM 1968 N N . ASN B 1 31 ? -8.18 49.406 48.156 1 20.7 31 ASN B N 1
ATOM 1969 C CA . ASN B 1 31 ? -9.242 50.406 48.031 1 20.7 31 ASN B CA 1
ATOM 1970 C C . ASN B 1 31 ? -8.695 51.844 48.094 1 20.7 31 ASN B C 1
ATOM 1972 O O . ASN B 1 31 ? -9.445 52.781 48.25 1 20.7 31 ASN B O 1
ATOM 1976 N N . GLY B 1 32 ? -7.371 52.062 47.781 1 24.97 32 GLY B N 1
ATOM 1977 C CA . GLY B 1 32 ? -7.117 53.406 48.312 1 24.97 32 GLY B CA 1
ATOM 1978 C C . GLY B 1 32 ? -8.031 54.469 47.75 1 24.97 32 GLY B C 1
ATOM 1979 O O . GLY B 1 32 ? -8.648 54.25 46.688 1 24.97 32 GLY B O 1
ATOM 1980 N N . LEU B 1 33 ? -8.117 55.719 48.5 1 28.61 33 LEU B N 1
ATOM 1981 C CA . LEU B 1 33 ? -8.938 56.906 48.625 1 28.61 33 LEU B CA 1
ATOM 1982 C C . LEU B 1 33 ? -8.781 57.844 47.438 1 28.61 33 LEU B C 1
ATOM 1984 O O . LEU B 1 33 ? -7.715 57.875 46.812 1 28.61 33 LEU B O 1
ATOM 1988 N N . SER B 1 34 ? -9.875 58.438 46.906 1 27.91 34 SER B N 1
ATOM 1989 C CA . SER B 1 34 ? -10.531 59.031 45.75 1 27.91 34 SER B CA 1
ATOM 1990 C C . SER B 1 34 ? -10.109 60.5 45.562 1 27.91 34 SER B C 1
ATOM 1992 O O . SER B 1 34 ? -10.68 61.219 44.75 1 27.91 34 SER B O 1
ATOM 1994 N N . SER B 1 35 ? -8.93 61.094 45.938 1 30.7 35 SER B N 1
ATOM 1995 C CA . SER B 1 35 ? -9.078 62.531 45.969 1 30.7 35 SER B CA 1
ATOM 1996 C C . SER B 1 35 ? -9.305 63.062 44.562 1 30.7 35 SER B C 1
ATOM 1998 O O . SER B 1 35 ? -8.828 62.5 43.562 1 30.7 35 SER B O 1
ATOM 2000 N N . PRO B 1 36 ? -10.188 64.312 44.375 1 35.28 36 PRO B N 1
ATOM 2001 C CA . PRO B 1 36 ? -10.891 64.812 43.219 1 35.28 36 PRO B CA 1
ATOM 2002 C C . PRO B 1 36 ? -9.953 65.5 42.219 1 35.28 36 PRO B C 1
ATOM 2004 O O . PRO B 1 36 ? -9.414 66.562 42.531 1 35.28 36 PRO B O 1
ATOM 2007 N N . GLY B 1 37 ? -8.766 65.062 41.938 1 31.61 37 GLY B N 1
ATOM 2008 C CA . GLY B 1 37 ? -7.879 66 41.219 1 31.61 37 GLY B CA 1
ATOM 2009 C C . GLY B 1 37 ? -8.469 66.5 39.938 1 31.61 37 GLY B C 1
ATOM 2010 O O . GLY B 1 37 ? -9.5 66.062 39.469 1 31.61 37 GLY B O 1
ATOM 2011 N N . PRO B 1 38 ? -7.82 67.625 39.281 1 42.56 38 PRO B N 1
ATOM 2012 C CA . PRO B 1 38 ? -8.211 68.562 38.219 1 42.56 38 PRO B CA 1
ATOM 2013 C C . PRO B 1 38 ? -8.664 67.812 36.969 1 42.56 38 PRO B C 1
ATOM 2015 O O . PRO B 1 38 ? -8.227 66.688 36.688 1 42.56 38 PRO B O 1
ATOM 2018 N N . VAL B 1 39 ? -9.867 68.25 36.438 1 38.78 39 VAL B N 1
ATOM 2019 C CA . VAL B 1 39 ? -10.664 67.812 35.312 1 38.78 39 VAL B CA 1
ATOM 2020 C C . VAL B 1 39 ? -9.82 67.812 34.062 1 38.78 39 VAL B C 1
ATOM 2022 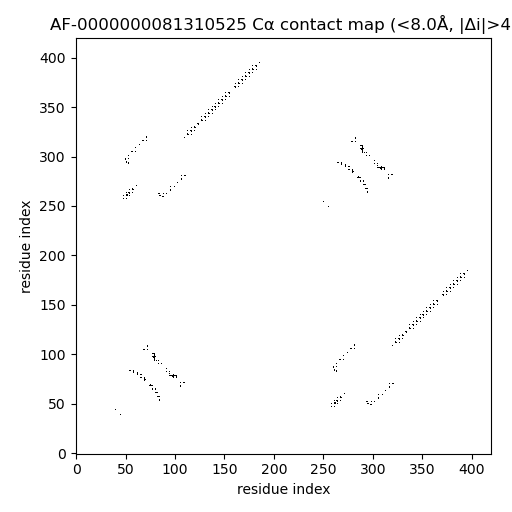O O . VAL B 1 39 ? -9.539 68.875 33.5 1 38.78 39 VAL B O 1
ATOM 2025 N N . VAL B 1 40 ? -8.531 67.5 34.031 1 40.78 40 VAL B N 1
ATOM 2026 C CA . VAL B 1 40 ? -7.867 67.25 32.75 1 40.78 40 VAL B CA 1
ATOM 2027 C C . VAL B 1 40 ? -8.836 66.562 31.781 1 40.78 40 VAL B C 1
ATOM 2029 O O . VAL B 1 40 ? -9.523 65.625 32.156 1 40.78 40 VAL B O 1
ATOM 2032 N N . THR B 1 41 ? -9.336 67.375 30.812 1 37.12 41 THR B N 1
ATOM 2033 C CA . THR B 1 41 ? -10.453 67.062 29.922 1 37.12 41 THR B CA 1
ATOM 2034 C C . THR B 1 41 ? -10.414 65.625 29.484 1 37.12 41 THR B C 1
ATOM 2036 O O . THR B 1 41 ? -9.367 65.125 29.062 1 37.12 41 THR B O 1
ATOM 2039 N N . ALA B 1 42 ? -11.109 64.812 29.969 1 45.09 42 ALA B N 1
ATOM 2040 C CA . ALA B 1 42 ? -11.414 63.406 30.078 1 45.09 42 ALA B CA 1
ATOM 2041 C C . ALA B 1 42 ? -11.414 62.719 28.703 1 45.09 42 ALA B C 1
ATOM 2043 O O . ALA B 1 42 ? -11.172 61.531 28.594 1 45.09 42 ALA B O 1
ATOM 2044 N N . THR B 1 43 ? -11.68 63.594 27.781 1 44.19 43 THR B N 1
ATOM 2045 C CA . THR B 1 43 ? -11.953 63 26.484 1 44.19 43 THR B CA 1
ATOM 2046 C C . THR B 1 43 ? -10.656 62.562 25.812 1 44.19 43 THR B C 1
ATOM 2048 O O . THR B 1 43 ? -10.609 61.5 25.203 1 44.19 43 THR B O 1
ATOM 2051 N N . GLU B 1 44 ? -9.617 63.469 25.656 1 46.44 44 GLU B N 1
ATOM 2052 C CA . GLU B 1 44 ? -8.367 63.156 24.969 1 46.44 44 GLU B CA 1
ATOM 2053 C C . GLU B 1 44 ? -7.582 62.094 25.719 1 46.44 44 GLU B C 1
ATOM 2055 O O . GLU B 1 44 ? -6.852 61.312 25.109 1 46.44 44 GLU B O 1
ATOM 2060 N N . LYS B 1 45 ? -7.391 62.25 27.031 1 52 45 LYS B N 1
ATOM 2061 C CA . LYS B 1 45 ? -6.676 61.312 27.891 1 52 45 LYS B CA 1
ATOM 2062 C C . LYS B 1 45 ? -7.285 59.938 27.812 1 52 45 LYS B C 1
ATOM 2064 O O . LYS B 1 45 ? -6.57 58.938 27.859 1 52 45 LYS B O 1
ATOM 2069 N N . LEU B 1 46 ? -8.656 59.906 27.781 1 49.91 46 LEU B N 1
ATOM 2070 C CA . LEU B 1 46 ? -9.422 58.656 27.688 1 49.91 46 LEU B CA 1
ATOM 2071 C C . LEU B 1 46 ? -9.117 57.938 26.391 1 49.91 46 LEU B C 1
ATOM 2073 O O . LEU B 1 46 ? -8.984 56.719 26.375 1 49.91 46 LEU B O 1
ATOM 2077 N N . GLU B 1 47 ? -8.922 58.875 25.328 1 56.38 47 GLU B N 1
ATOM 2078 C CA . GLU B 1 47 ? -8.664 58.281 24.016 1 56.38 47 GLU B CA 1
ATOM 2079 C C . GLU B 1 47 ? -7.297 57.594 23.984 1 56.38 47 GLU B C 1
ATOM 2081 O O . GLU B 1 47 ? -7.148 56.531 23.391 1 56.38 47 GLU B O 1
ATOM 2086 N N . GLU B 1 48 ? -6.238 58.312 24.609 1 59.75 48 GLU B N 1
ATOM 2087 C CA . GLU B 1 48 ? -4.891 57.75 24.609 1 59.75 48 GLU B CA 1
ATOM 2088 C C . GLU B 1 48 ? -4.828 56.469 25.438 1 59.75 48 GLU B C 1
ATOM 2090 O O . GLU B 1 48 ? -4.207 55.469 25.031 1 59.75 48 GLU B O 1
ATOM 2095 N N . THR B 1 49 ? -5.473 56.5 26.719 1 65.5 49 THR B N 1
ATOM 2096 C CA . THR B 1 49 ? -5.5 55.344 27.594 1 65.5 49 THR B CA 1
ATOM 2097 C C . THR B 1 49 ? -6.223 54.156 26.906 1 65.5 49 THR B C 1
ATOM 2099 O O . THR B 1 49 ? -5.785 53.031 27 1 65.5 49 THR B O 1
ATOM 2102 N N . ASP B 1 50 ? -7.172 54.562 26.062 1 82.81 50 ASP B N 1
ATOM 2103 C CA . ASP B 1 50 ? -7.996 53.562 25.391 1 82.81 50 ASP B CA 1
ATOM 2104 C C . ASP B 1 50 ? -7.211 52.875 24.281 1 82.81 50 ASP B C 1
ATOM 2106 O O . ASP B 1 50 ? -7.262 51.625 24.172 1 82.81 50 ASP B O 1
ATOM 2110 N N . VAL B 1 51 ? -6.363 53.625 23.641 1 86.69 51 VAL B N 1
ATOM 2111 C CA . VAL B 1 51 ? -5.57 53.062 22.562 1 86.69 51 VAL B CA 1
ATOM 2112 C C . VAL B 1 51 ? -4.461 52.156 23.141 1 86.69 51 VAL B C 1
ATOM 2114 O O . VAL B 1 51 ? -4.145 51.125 22.594 1 86.69 51 VAL B O 1
ATOM 2117 N N . ALA B 1 52 ? -3.916 52.625 24.219 1 88.56 52 ALA B N 1
ATOM 2118 C CA . ALA B 1 52 ? -2.873 51.844 24.891 1 88.56 52 ALA B CA 1
ATOM 2119 C C . ALA B 1 52 ? -3.408 50.5 25.359 1 88.56 52 ALA B C 1
ATOM 2121 O O . ALA B 1 52 ? -2.713 49.469 25.266 1 88.56 52 ALA B O 1
ATOM 2122 N N . GLU B 1 53 ? -4.57 50.5 25.906 1 90.75 53 GLU B N 1
ATOM 2123 C CA . GLU B 1 53 ? -5.199 49.25 26.359 1 90.75 53 GLU B CA 1
ATOM 2124 C C . GLU B 1 53 ? -5.469 48.312 25.188 1 90.75 53 GLU B C 1
ATOM 2126 O O . GLU B 1 53 ? -5.289 47.094 25.297 1 90.75 53 GLU B O 1
ATOM 2131 N N . ALA B 1 54 ? -5.918 48.875 24.109 1 92.81 54 ALA B N 1
ATOM 2132 C CA . ALA B 1 54 ? -6.141 48.062 22.891 1 92.81 54 ALA B CA 1
ATOM 2133 C C . ALA B 1 54 ? -4.844 47.438 22.406 1 92.81 54 ALA B C 1
ATOM 2135 O O . ALA B 1 54 ? -4.828 46.25 22.016 1 92.81 54 ALA B O 1
ATOM 2136 N N . LEU B 1 55 ? -3.766 48.188 22.391 1 93.25 55 LEU B N 1
ATOM 2137 C CA . LEU B 1 55 ? -2.467 47.656 21.984 1 93.25 55 LEU B CA 1
ATOM 2138 C C . LEU B 1 55 ? -2.01 46.531 22.906 1 93.25 55 LEU B C 1
ATOM 2140 O O . LEU B 1 55 ? -1.456 45.531 22.453 1 93.25 55 LEU B O 1
ATOM 2144 N N . ASP B 1 56 ? -2.246 46.75 24.188 1 93.25 56 ASP B N 1
ATOM 2145 C CA . ASP B 1 56 ? -1.885 45.719 25.156 1 93.25 56 ASP B CA 1
ATOM 2146 C C . ASP B 1 56 ? -2.576 44.406 24.844 1 93.25 56 ASP B C 1
ATOM 2148 O O . ASP B 1 56 ? -1.941 43.344 24.859 1 93.25 56 ASP B O 1
ATOM 2152 N N . LEU B 1 57 ? -3.863 44.375 24.578 1 93.75 57 LEU B N 1
ATOM 2153 C CA . LEU B 1 57 ? -4.633 43.188 24.234 1 93.75 57 LEU B CA 1
ATOM 2154 C C . LEU B 1 57 ? -4.117 42.531 22.953 1 93.75 57 LEU B C 1
ATOM 2156 O O . LEU B 1 57 ? -3.93 41.312 22.891 1 93.75 57 LEU B O 1
ATOM 2160 N N . SER B 1 58 ? -3.887 43.375 21.953 1 94.44 58 SER B N 1
ATOM 2161 C CA . SER B 1 58 ? -3.404 42.875 20.656 1 94.44 58 SER B CA 1
ATOM 2162 C C . SER B 1 58 ? -2.035 42.219 20.797 1 94.44 58 SER B C 1
ATOM 2164 O O . SER B 1 58 ? -1.802 41.156 20.234 1 94.44 58 SER B O 1
ATOM 2166 N N . GLU B 1 59 ? -1.136 42.875 21.516 1 95.88 59 GLU B N 1
ATOM 2167 C CA . GLU B 1 59 ? 0.216 42.344 21.672 1 95.88 59 GLU B CA 1
ATOM 2168 C C . GLU B 1 59 ? 0.213 41.062 22.484 1 95.88 59 GLU B C 1
ATOM 2170 O O . GLU B 1 59 ? 0.955 40.125 22.172 1 95.88 59 GLU B O 1
ATOM 2175 N N . LYS B 1 60 ? -0.598 41 23.531 1 95.25 60 LYS B N 1
ATOM 2176 C CA . LYS B 1 60 ? -0.727 39.75 24.297 1 95.25 60 LYS B CA 1
ATOM 2177 C C . LYS B 1 60 ? -1.206 38.594 23.422 1 95.25 60 LYS B C 1
ATOM 2179 O O . LYS B 1 60 ? -0.667 37.5 23.484 1 95.25 60 LYS B O 1
ATOM 2184 N N . LEU B 1 61 ? -2.209 38.844 22.641 1 96.19 61 LEU B N 1
ATOM 2185 C CA . LEU B 1 61 ? -2.742 37.844 21.719 1 96.19 61 LEU B CA 1
ATOM 2186 C C . LEU B 1 61 ? -1.667 37.344 20.75 1 96.19 61 LEU B C 1
ATOM 2188 O O . LEU B 1 61 ? -1.53 36.156 20.516 1 96.19 61 LEU B O 1
ATOM 2192 N N . TYR B 1 62 ? -0.944 38.312 20.203 1 96.06 62 TYR B N 1
ATOM 2193 C CA . TYR B 1 62 ? 0.09 37.969 19.234 1 96.06 62 TYR B CA 1
ATOM 2194 C C . TYR B 1 62 ? 1.153 37.094 19.875 1 96.06 62 TYR B C 1
ATOM 2196 O O . TYR B 1 62 ? 1.591 36.094 19.281 1 96.06 62 TYR B O 1
ATOM 2204 N N . MET B 1 63 ? 1.592 37.469 21.031 1 96.06 63 MET B N 1
ATOM 2205 C CA . MET B 1 63 ? 2.648 36.75 21.719 1 96.06 63 MET B CA 1
ATOM 2206 C C . MET B 1 63 ? 2.219 35.281 21.984 1 96.06 63 MET B C 1
ATOM 2208 O O . MET B 1 63 ? 2.988 34.375 21.75 1 96.06 63 MET B O 1
ATOM 2212 N N . ASP B 1 64 ? 1.009 35.125 22.453 1 95.56 64 ASP B N 1
ATOM 2213 C CA . ASP B 1 64 ? 0.479 33.781 22.719 1 95.56 64 ASP B CA 1
ATOM 2214 C C . ASP B 1 64 ? 0.356 32.969 21.422 1 95.56 64 ASP B C 1
ATOM 2216 O O . ASP B 1 64 ? 0.75 31.812 21.375 1 95.56 64 ASP B O 1
ATOM 2220 N N . MET B 1 65 ? -0.151 33.594 20.422 1 97.12 65 MET B N 1
ATOM 2221 C CA . MET B 1 65 ? -0.32 32.938 19.125 1 97.12 65 MET B CA 1
ATOM 2222 C C . MET B 1 65 ? 1.027 32.531 18.547 1 97.12 65 MET B C 1
ATOM 2224 O O . MET B 1 65 ? 1.182 31.391 18.078 1 97.12 65 MET B O 1
ATOM 2228 N N . SER B 1 66 ? 1.984 33.5 18.562 1 96.81 66 SER B N 1
ATOM 2229 C CA . SER B 1 66 ? 3.32 33.25 18.031 1 96.81 66 SER B CA 1
ATOM 2230 C C . SER B 1 66 ? 3.982 32.062 18.734 1 96.81 66 SER B C 1
ATOM 2232 O O . SER B 1 66 ? 4.586 31.219 18.078 1 96.81 66 SER B O 1
ATOM 2234 N N . LYS B 1 67 ? 3.814 32 20 1 95.88 67 LYS B N 1
ATOM 2235 C CA . LYS B 1 67 ? 4.375 30.891 20.781 1 95.88 67 LYS B CA 1
ATOM 2236 C C . LYS B 1 67 ? 3.744 29.562 20.391 1 95.88 67 LYS B C 1
ATOM 2238 O O . LYS B 1 67 ? 4.453 28.578 20.156 1 95.88 67 LYS B O 1
ATOM 2243 N N . THR B 1 68 ? 2.461 29.531 20.297 1 97.12 68 THR B N 1
ATOM 2244 C CA . THR B 1 68 ? 1.723 28.297 19.984 1 97.12 68 THR B CA 1
ATOM 2245 C C . THR B 1 68 ? 2.016 27.828 18.562 1 97.12 68 THR B C 1
ATOM 2247 O O . THR B 1 68 ? 2.32 26.656 18.344 1 97.12 68 THR B O 1
ATOM 2250 N N . LEU B 1 69 ? 2.002 28.766 17.656 1 97.62 69 LEU B N 1
ATOM 2251 C CA . LEU B 1 69 ? 2.285 28.406 16.266 1 97.62 69 LEU B CA 1
ATOM 2252 C C . LEU B 1 69 ? 3.723 27.922 16.109 1 97.62 69 LEU B C 1
ATOM 2254 O O . LEU B 1 69 ? 3.984 26.953 15.391 1 97.62 69 LEU B O 1
ATOM 2258 N N . GLY B 1 70 ? 4.629 28.688 16.766 1 96.81 70 GLY B N 1
ATOM 2259 C CA . GLY B 1 70 ? 6.012 28.234 16.75 1 96.81 70 GLY B CA 1
ATOM 2260 C C . GLY B 1 70 ? 6.176 26.812 17.234 1 96.81 70 GLY B C 1
ATOM 2261 O O . GLY B 1 70 ? 6.887 26.016 16.625 1 96.81 70 GLY B O 1
ATOM 2262 N N . SER B 1 71 ? 5.516 26.438 18.297 1 96.06 71 SER B N 1
ATOM 2263 C CA . SER B 1 71 ? 5.57 25.109 18.875 1 96.06 71 SER B CA 1
ATOM 2264 C C . SER B 1 71 ? 4.945 24.062 17.953 1 96.06 71 SER B C 1
ATOM 2266 O O . SER B 1 71 ? 5.543 23.031 17.688 1 96.06 71 SER B O 1
ATOM 2268 N N . LEU B 1 72 ? 3.789 24.375 17.391 1 95.81 72 LEU B N 1
ATOM 2269 C CA . LEU B 1 72 ? 3.064 23.453 16.531 1 95.81 72 LEU B CA 1
ATOM 2270 C C . LEU B 1 72 ? 3.855 23.156 15.266 1 95.81 72 LEU B C 1
ATOM 2272 O O . LEU B 1 72 ? 3.863 22.016 14.781 1 95.81 72 LEU B O 1
ATOM 2276 N N . MET B 1 73 ? 4.613 24.156 14.867 1 96.44 73 MET B N 1
ATOM 2277 C CA . MET B 1 73 ? 5.316 24.016 13.594 1 96.44 73 MET B CA 1
ATOM 2278 C C . MET B 1 73 ? 6.781 23.656 13.82 1 96.44 73 MET B C 1
ATOM 2280 O O . MET B 1 73 ? 7.547 23.516 12.867 1 96.44 73 MET B O 1
ATOM 2284 N N . ASN B 1 74 ? 7.113 23.578 15.07 1 94.75 74 ASN B N 1
ATOM 2285 C CA . ASN B 1 74 ? 8.477 23.234 15.445 1 94.75 74 ASN B CA 1
ATOM 2286 C C . ASN B 1 74 ? 9.477 24.266 14.906 1 94.75 74 ASN B C 1
ATOM 2288 O O . ASN B 1 74 ? 10.477 23.891 14.289 1 94.75 74 ASN B O 1
ATOM 2292 N N . ILE B 1 75 ? 9.062 25.484 15.031 1 94.25 75 ILE B N 1
ATOM 2293 C CA . ILE B 1 75 ? 9.961 26.578 14.703 1 94.25 75 ILE B CA 1
ATOM 2294 C C . ILE B 1 75 ? 10.68 27.062 15.961 1 94.25 75 ILE B C 1
ATOM 2296 O O . ILE B 1 75 ? 10.039 27.531 16.906 1 94.25 75 ILE B O 1
ATOM 2300 N N . LYS B 1 76 ? 11.891 26.953 16.109 1 86.81 76 LYS B N 1
ATOM 2301 C CA . LYS B 1 76 ? 12.648 27.219 17.328 1 86.81 76 LYS B CA 1
ATOM 2302 C C . LYS B 1 76 ? 12.773 28.719 17.578 1 86.81 76 LYS B C 1
ATOM 2304 O O . LYS B 1 76 ? 12.594 29.172 18.719 1 86.81 76 LYS B O 1
ATOM 2309 N N . ASP B 1 77 ? 13.07 29.422 16.453 1 86.81 77 ASP B N 1
ATOM 2310 C CA . ASP B 1 77 ? 13.344 30.828 16.672 1 86.81 77 ASP B CA 1
ATOM 2311 C C . ASP B 1 77 ? 12.328 31.703 15.93 1 86.81 77 ASP B C 1
ATOM 2313 O O . ASP B 1 77 ? 12.438 31.906 14.719 1 86.81 77 ASP B O 1
ATOM 2317 N N . MET B 1 78 ? 11.266 32.125 16.688 1 92.19 78 MET B N 1
ATOM 2318 C CA . MET B 1 78 ? 10.375 33.156 16.156 1 92.19 78 MET B CA 1
ATOM 2319 C C . MET B 1 78 ? 10.977 34.562 16.344 1 92.19 78 MET B C 1
ATOM 2321 O O . MET B 1 78 ? 10.867 35.125 17.438 1 92.19 78 MET B O 1
ATOM 2325 N N . SER B 1 79 ? 11.539 35.125 15.352 1 95.62 79 SER B N 1
ATOM 2326 C CA . SER B 1 79 ? 12.305 36.375 15.43 1 95.62 79 SER B CA 1
ATOM 2327 C C . SER B 1 79 ? 11.422 37.531 15.812 1 95.62 79 SER B C 1
ATOM 2329 O O . SER B 1 79 ? 11.883 38.5 16.453 1 95.62 79 SER B O 1
ATOM 2331 N N . GLY B 1 80 ? 10.188 37.5 15.406 1 95.62 80 GLY B N 1
ATOM 2332 C CA . GLY B 1 80 ? 9.266 38.594 15.672 1 95.62 80 GLY B CA 1
ATOM 2333 C C . GLY B 1 80 ? 8.547 38.469 17 1 95.62 80 GLY B C 1
ATOM 2334 O O . GLY B 1 80 ? 7.59 39.188 17.266 1 95.62 80 GLY B O 1
ATOM 2335 N N . HIS B 1 81 ? 9.016 37.5 17.797 1 95.38 81 HIS B N 1
ATOM 2336 C CA . HIS B 1 81 ? 8.414 37.312 19.109 1 95.38 81 HIS B CA 1
ATOM 2337 C C . HIS B 1 81 ? 8.898 38.406 20.094 1 95.38 81 HIS B C 1
ATOM 2339 O O . HIS B 1 81 ? 9.57 38.062 21.078 1 95.38 81 HIS B O 1
ATOM 2345 N N . VAL B 1 82 ? 8.562 39.562 19.734 1 95.12 82 VAL B N 1
ATOM 2346 C CA . VAL B 1 82 ? 8.922 40.75 20.516 1 95.12 82 VAL B CA 1
ATOM 2347 C C . VAL B 1 82 ? 7.723 41.688 20.609 1 95.12 82 VAL B C 1
ATOM 2349 O O . VAL B 1 82 ? 7.023 41.906 19.625 1 95.12 82 VAL B O 1
ATOM 2352 N N . SER B 1 83 ? 7.445 42.188 21.781 1 93.5 83 SER B N 1
ATOM 2353 C CA . SER B 1 83 ? 6.316 43.094 21.938 1 93.5 83 SER B CA 1
ATOM 2354 C C . SER B 1 83 ? 6.594 44.438 21.281 1 93.5 83 SER B C 1
ATOM 2356 O O . SER B 1 83 ? 7.711 44.969 21.359 1 93.5 83 SER B O 1
ATOM 2358 N N . MET B 1 84 ? 5.609 45 20.672 1 91.12 84 MET B N 1
ATOM 2359 C CA . MET B 1 84 ? 5.742 46.281 20 1 91.12 84 MET B CA 1
ATOM 2360 C C . MET B 1 84 ? 5.453 47.438 20.969 1 91.12 84 MET B C 1
ATOM 2362 O O . MET B 1 84 ? 5.574 48.625 20.609 1 91.12 84 MET B O 1
ATOM 2366 N N . LYS B 1 85 ? 5.238 46.906 22.188 1 87.62 85 LYS B N 1
ATOM 2367 C CA . LYS B 1 85 ? 4.957 47.938 23.203 1 87.62 85 LYS B CA 1
ATOM 2368 C C . LYS B 1 85 ? 6.195 48.781 23.484 1 87.62 85 LYS B C 1
ATOM 2370 O O . LYS B 1 85 ? 7.309 48.25 23.547 1 87.62 85 LYS B O 1
ATOM 2375 N N . HIS B 1 86 ? 6.207 50 23.469 1 87.88 86 HIS B N 1
ATOM 2376 C CA . HIS B 1 86 ? 7.211 50.969 23.906 1 87.88 86 HIS B CA 1
ATOM 2377 C C . HIS B 1 86 ? 8.352 51.062 22.906 1 87.88 86 HIS B C 1
ATOM 2379 O O . HIS B 1 86 ? 9.453 51.5 23.25 1 87.88 86 HIS B O 1
ATOM 2385 N N . LEU B 1 87 ? 8.164 50.531 21.734 1 91.38 87 LEU B N 1
ATOM 2386 C CA . LEU B 1 87 ? 9.172 50.625 20.703 1 91.38 87 LEU B CA 1
ATOM 2387 C C . LEU B 1 87 ? 9.031 51.938 19.906 1 91.38 87 LEU B C 1
ATOM 2389 O O . LEU B 1 87 ? 7.934 52.469 19.812 1 91.38 87 LEU B O 1
ATOM 2393 N N . SER B 1 88 ? 10.164 52.375 19.453 1 92.25 88 SER B N 1
ATOM 2394 C CA . SER B 1 88 ? 10.148 53.5 18.531 1 92.25 88 SER B CA 1
ATOM 2395 C C . SER B 1 88 ? 9.523 53.125 17.203 1 92.25 88 SER B C 1
ATOM 2397 O O . SER B 1 88 ? 9.398 51.938 16.875 1 92.25 88 SER B O 1
ATOM 2399 N N . PRO B 1 89 ? 8.984 54.125 16.469 1 91.94 89 PRO B N 1
ATOM 2400 C CA . PRO B 1 89 ? 8.383 53.844 15.172 1 91.94 89 PRO B CA 1
ATOM 2401 C C . PRO B 1 89 ? 9.305 53 14.273 1 91.94 89 PRO B C 1
ATOM 2403 O O . PRO B 1 89 ? 8.859 52.062 13.625 1 91.94 89 PRO B O 1
ATOM 2406 N N . LYS B 1 90 ? 10.555 53.406 14.25 1 93.38 90 LYS B N 1
ATOM 2407 C CA . LYS B 1 90 ? 11.508 52.688 13.43 1 93.38 90 LYS B CA 1
ATOM 2408 C C . LYS B 1 90 ? 11.656 51.25 13.914 1 93.38 90 LYS B C 1
ATOM 2410 O O . LYS B 1 90 ? 11.688 50.312 13.109 1 93.38 90 LYS B O 1
ATOM 2415 N N . GLU B 1 91 ? 11.805 51.031 15.156 1 94.94 91 GLU B N 1
ATOM 2416 C CA . GLU B 1 91 ? 11.906 49.688 15.75 1 94.94 91 GLU B CA 1
ATOM 2417 C C . GLU B 1 91 ? 10.641 48.875 15.5 1 94.94 91 GLU B C 1
ATOM 2419 O O . GLU B 1 91 ? 10.711 47.688 15.266 1 94.94 91 GLU B O 1
ATOM 2424 N N . ARG B 1 92 ? 9.469 49.5 15.531 1 95 92 ARG B N 1
ATOM 2425 C CA . ARG B 1 92 ? 8.203 48.844 15.289 1 95 92 ARG B CA 1
ATOM 2426 C C . ARG B 1 92 ? 8.133 48.312 13.859 1 95 92 ARG B C 1
ATOM 2428 O O . ARG B 1 92 ? 7.645 47.188 13.625 1 95 92 ARG B O 1
ATOM 2435 N N . GLU B 1 93 ? 8.633 49.125 12.938 1 94.31 93 GLU B N 1
ATOM 2436 C CA . GLU B 1 93 ? 8.656 48.688 11.547 1 94.31 93 GLU B CA 1
ATOM 2437 C C . GLU B 1 93 ? 9.539 47.469 11.367 1 94.31 93 GLU B C 1
ATOM 2439 O O . GLU B 1 93 ? 9.18 46.531 10.656 1 94.31 93 GLU B O 1
ATOM 2444 N N . ARG B 1 94 ? 10.656 47.469 12.023 1 96.5 94 ARG B N 1
ATOM 2445 C CA . ARG B 1 94 ? 11.562 46.312 11.961 1 96.5 94 ARG B CA 1
ATOM 2446 C C . ARG B 1 94 ? 10.922 45.062 12.555 1 96.5 94 ARG B C 1
ATOM 2448 O O . ARG B 1 94 ? 10.977 44 11.961 1 96.5 94 ARG B O 1
ATOM 2455 N N . VAL B 1 95 ? 10.328 45.188 13.734 1 96.75 95 VAL B N 1
ATOM 2456 C CA . VAL B 1 95 ? 9.672 44.062 14.406 1 96.75 95 VAL B CA 1
ATOM 2457 C C . VAL B 1 95 ? 8.531 43.562 13.547 1 96.75 95 VAL B C 1
ATOM 2459 O O . VAL B 1 95 ? 8.32 42.344 13.453 1 96.75 95 VAL B O 1
ATOM 2462 N N . ASN B 1 96 ? 7.805 44.469 12.938 1 95.94 96 ASN B N 1
ATOM 2463 C CA . ASN B 1 96 ? 6.711 44.062 12.055 1 95.94 96 ASN B CA 1
ATOM 2464 C C . ASN B 1 96 ? 7.207 43.219 10.898 1 95.94 96 ASN B C 1
ATOM 2466 O O . ASN B 1 96 ? 6.559 42.219 10.531 1 95.94 96 ASN B O 1
ATOM 2470 N N . GLN B 1 97 ? 8.289 43.594 10.328 1 97.06 97 GLN B N 1
ATOM 2471 C CA . GLN B 1 97 ? 8.883 42.812 9.25 1 97.06 97 GLN B CA 1
ATOM 2472 C C . GLN B 1 97 ? 9.281 41.438 9.734 1 97.06 97 GLN B C 1
ATOM 2474 O O . GLN B 1 97 ? 9.086 40.438 9.023 1 97.06 97 GLN B O 1
ATOM 2479 N N . LEU B 1 98 ? 9.844 41.344 10.891 1 97.62 98 LEU B N 1
ATOM 2480 C CA . LEU B 1 98 ? 10.219 40.062 11.484 1 97.62 98 LEU B CA 1
ATOM 2481 C C . LEU B 1 98 ? 8.992 39.188 11.719 1 97.62 98 LEU B C 1
ATOM 2483 O O . LEU B 1 98 ? 9.016 37.969 11.438 1 97.62 98 LEU B O 1
ATOM 2487 N N . ARG B 1 99 ? 7.887 39.844 12.266 1 97.56 99 ARG B N 1
ATOM 2488 C CA . ARG B 1 99 ? 6.641 39.094 12.484 1 97.56 99 ARG B CA 1
ATOM 2489 C C . ARG B 1 99 ? 6.094 38.531 11.18 1 97.56 99 ARG B C 1
ATOM 2491 O O . ARG B 1 99 ? 5.648 37.406 11.125 1 97.56 99 ARG B O 1
ATOM 2498 N N . GLN B 1 100 ? 6.172 39.344 10.164 1 96.81 100 GLN B N 1
ATOM 2499 C CA . GLN B 1 100 ? 5.711 38.906 8.852 1 96.81 100 GLN B CA 1
ATOM 2500 C C . GLN B 1 100 ? 6.543 37.719 8.344 1 96.81 100 GLN B C 1
ATOM 2502 O O . GLN B 1 100 ? 5.996 36.75 7.816 1 96.81 100 GLN B O 1
ATOM 2507 N N . ARG B 1 101 ? 7.758 37.875 8.469 1 96.75 101 ARG B N 1
ATOM 2508 C CA . ARG B 1 101 ? 8.641 36.781 8.039 1 96.75 101 ARG B CA 1
ATOM 2509 C C . ARG B 1 101 ? 8.336 35.5 8.789 1 96.75 101 ARG B C 1
ATOM 2511 O O . ARG B 1 101 ? 8.281 34.406 8.188 1 96.75 101 ARG B O 1
ATOM 2518 N N . ASP B 1 102 ? 8.234 35.594 10.078 1 97.44 102 ASP B N 1
ATOM 2519 C CA . ASP B 1 102 ? 7.871 34.438 10.891 1 97.44 102 ASP B CA 1
ATOM 2520 C C . ASP B 1 102 ? 6.555 33.812 10.414 1 97.44 102 ASP B C 1
ATOM 2522 O O . ASP B 1 102 ? 6.445 32.594 10.281 1 97.44 102 ASP B O 1
ATOM 2526 N N . LEU B 1 103 ? 5.551 34.625 10.188 1 97.38 103 LEU B N 1
ATOM 2527 C CA . LEU B 1 103 ? 4.238 34.156 9.766 1 97.38 103 LEU B CA 1
ATOM 2528 C C . LEU B 1 103 ? 4.312 33.5 8.391 1 97.38 103 LEU B C 1
ATOM 2530 O O . LEU B 1 103 ? 3.67 32.469 8.141 1 97.38 103 LEU B O 1
ATOM 2534 N N . ASP B 1 104 ? 5.121 34.031 7.531 1 96.81 104 ASP B N 1
ATOM 2535 C CA . ASP B 1 104 ? 5.324 33.438 6.219 1 96.81 104 ASP B CA 1
ATOM 2536 C C . ASP B 1 104 ? 5.883 32.031 6.348 1 96.81 104 ASP B C 1
ATOM 2538 O O . ASP B 1 104 ? 5.461 31.109 5.629 1 96.81 104 ASP B O 1
ATOM 2542 N N . LEU B 1 105 ? 6.816 31.891 7.258 1 97.5 105 LEU B N 1
ATOM 2543 C CA . LEU B 1 105 ? 7.387 30.578 7.508 1 97.5 105 LEU B CA 1
ATOM 2544 C C . LEU B 1 105 ? 6.316 29.609 8.016 1 97.5 105 LEU B C 1
ATOM 2546 O O . LEU B 1 105 ? 6.262 28.453 7.578 1 97.5 105 LEU B O 1
ATOM 2550 N N . VAL B 1 106 ? 5.512 30.047 8.906 1 97.88 106 VAL B N 1
ATOM 2551 C CA . VAL B 1 106 ? 4.418 29.25 9.438 1 97.88 106 VAL B CA 1
ATOM 2552 C C . VAL B 1 106 ? 3.48 28.828 8.312 1 97.88 106 VAL B C 1
ATOM 2554 O O . VAL B 1 106 ? 3.115 27.656 8.195 1 97.88 106 VAL B O 1
ATOM 2557 N N . PHE B 1 107 ? 3.109 29.766 7.492 1 97.88 107 PHE B N 1
ATOM 2558 C CA . PHE B 1 107 ? 2.209 29.5 6.379 1 97.88 107 PHE B CA 1
ATOM 2559 C C . PHE B 1 107 ? 2.803 28.469 5.438 1 97.88 107 PHE B C 1
ATOM 2561 O O . PHE B 1 107 ? 2.105 27.547 4.996 1 97.88 107 PHE B O 1
ATOM 2568 N N . ASP B 1 108 ? 4.051 28.578 5.105 1 97.12 108 ASP B N 1
ATOM 2569 C CA . ASP B 1 108 ? 4.746 27.625 4.242 1 97.12 108 ASP B CA 1
ATOM 2570 C C . ASP B 1 108 ? 4.715 26.219 4.836 1 97.12 108 ASP B C 1
ATOM 2572 O O . ASP B 1 108 ? 4.469 25.25 4.125 1 97.12 108 ASP B O 1
ATOM 2576 N N . LYS B 1 109 ? 4.965 26.156 6.078 1 97.31 109 LYS B N 1
ATOM 2577 C CA . LYS B 1 109 ? 5.004 24.844 6.734 1 97.31 109 LYS B CA 1
ATOM 2578 C C . LYS B 1 109 ? 3.621 24.203 6.762 1 97.31 109 LYS B C 1
ATOM 2580 O O . LYS B 1 109 ? 3.494 22.984 6.637 1 97.31 109 LYS B O 1
ATOM 2585 N N . ILE B 1 110 ? 2.635 25 6.992 1 98.12 110 ILE B N 1
ATOM 2586 C CA . ILE B 1 110 ? 1.27 24.5 6.945 1 98.12 110 ILE B CA 1
ATOM 2587 C C . ILE B 1 110 ? 0.962 23.969 5.543 1 98.12 110 ILE B C 1
ATOM 2589 O O . ILE B 1 110 ? 0.404 22.875 5.391 1 98.12 110 ILE B O 1
ATOM 2593 N N . THR B 1 111 ? 1.348 24.719 4.551 1 98.06 111 THR B N 1
ATOM 2594 C CA . THR B 1 111 ? 1.148 24.312 3.164 1 98.06 111 THR B CA 1
ATOM 2595 C C . THR B 1 111 ? 1.884 23.016 2.871 1 98.06 111 THR B C 1
ATOM 2597 O O . THR B 1 111 ? 1.342 22.125 2.213 1 98.06 111 THR B O 1
ATOM 2600 N N . LEU B 1 112 ? 3.051 22.938 3.381 1 97.56 112 LEU B N 1
ATOM 2601 C CA . LEU B 1 112 ? 3.846 21.734 3.211 1 97.56 112 LEU B CA 1
ATOM 2602 C C . LEU B 1 112 ? 3.16 20.531 3.865 1 97.56 112 LEU B C 1
ATOM 2604 O O . LEU B 1 112 ? 3.102 19.453 3.279 1 97.56 112 LEU B O 1
ATOM 2608 N N . LEU B 1 113 ? 2.664 20.734 5.035 1 97.31 113 LEU B N 1
ATOM 2609 C CA . LEU B 1 113 ? 1.942 19.688 5.746 1 97.31 113 LEU B CA 1
ATOM 2610 C C . LEU B 1 113 ? 0.757 19.188 4.922 1 97.31 113 LEU B C 1
ATOM 2612 O O . LEU B 1 113 ? 0.539 17.984 4.805 1 97.31 113 LEU B O 1
ATOM 2616 N N . LYS B 1 114 ? 0.063 20.109 4.398 1 97.44 114 LYS B N 1
ATOM 2617 C CA . LYS B 1 114 ? -1.1 19.75 3.588 1 97.44 114 LYS B CA 1
ATOM 2618 C C . LYS B 1 114 ? -0.687 18.984 2.338 1 97.44 114 LYS B C 1
ATOM 2620 O O . LYS B 1 114 ? -1.324 17.984 1.974 1 97.44 114 LYS B O 1
ATOM 2625 N N . ASN B 1 115 ? 0.36 19.344 1.647 1 98 115 ASN B N 1
ATOM 2626 C CA . ASN B 1 115 ? 0.875 18.672 0.46 1 98 115 ASN B CA 1
ATOM 2627 C C . ASN B 1 115 ? 1.364 17.266 0.783 1 98 115 ASN B C 1
ATOM 2629 O O . ASN B 1 115 ? 1.115 16.328 0.022 1 98 115 ASN B O 1
ATOM 2633 N N . GLN B 1 116 ? 2.051 17.172 1.877 1 98.19 116 GLN B N 1
ATOM 2634 C CA . GLN B 1 116 ? 2.545 15.867 2.301 1 98.19 116 GLN B CA 1
ATOM 2635 C C . GLN B 1 116 ? 1.393 14.898 2.561 1 98.19 116 GLN B C 1
ATOM 2637 O O . GLN B 1 116 ? 1.455 13.734 2.174 1 98.19 116 GLN B O 1
ATOM 2642 N N . LEU B 1 117 ? 0.417 15.43 3.227 1 98 117 LEU B N 1
ATOM 2643 C CA . LEU B 1 117 ? -0.749 14.586 3.494 1 98 117 LEU B CA 1
ATOM 2644 C C . LEU B 1 117 ? -1.386 14.117 2.191 1 98 117 LEU B C 1
ATOM 2646 O O . LEU B 1 117 ? -1.701 12.93 2.047 1 98 117 LEU B O 1
ATOM 2650 N N . GLU B 1 118 ? -1.565 15.039 1.252 1 97.44 118 GLU B N 1
ATOM 2651 C CA . GLU B 1 118 ? -2.145 14.695 -0.043 1 97.44 118 GLU B CA 1
ATOM 2652 C C . GLU B 1 118 ? -1.295 13.656 -0.768 1 97.44 118 GLU B C 1
ATOM 2654 O O . GLU B 1 118 ? -1.827 12.711 -1.357 1 97.44 118 GLU B O 1
ATOM 2659 N N . ARG B 1 119 ? 0.005 13.812 -0.76 1 98.12 119 ARG B N 1
ATOM 2660 C CA . ARG B 1 119 ? 0.922 12.883 -1.413 1 98.12 119 ARG B CA 1
ATOM 2661 C C . ARG B 1 119 ? 0.848 11.5 -0.772 1 98.12 119 ARG B C 1
ATOM 2663 O O . ARG B 1 119 ? 0.849 10.484 -1.473 1 98.12 119 ARG B O 1
ATOM 2670 N N . LYS B 1 120 ? 0.776 11.461 0.519 1 97.88 120 LYS B N 1
ATOM 2671 C CA . LYS B 1 120 ? 0.666 10.18 1.214 1 97.88 120 LYS B CA 1
ATOM 2672 C C . LYS B 1 120 ? -0.645 9.477 0.87 1 97.88 120 LYS B C 1
ATOM 2674 O O . LYS B 1 120 ? -0.679 8.258 0.719 1 97.88 120 LYS B O 1
ATOM 2679 N N . GLU B 1 121 ? -1.709 10.203 0.783 1 97.19 121 GLU B N 1
ATOM 2680 C CA . GLU B 1 121 ? -3 9.633 0.407 1 97.19 121 GLU B CA 1
ATOM 2681 C C . GLU B 1 121 ? -2.951 9.039 -0.995 1 97.19 121 GLU B C 1
ATOM 2683 O O . GLU B 1 121 ? -3.518 7.969 -1.239 1 97.19 121 GLU B O 1
ATOM 2688 N N . GLU B 1 122 ? -2.293 9.688 -1.875 1 97.31 122 GLU B N 1
ATOM 2689 C CA . GLU B 1 122 ? -2.143 9.18 -3.234 1 97.31 122 GLU B CA 1
ATOM 2690 C C . GLU B 1 122 ? -1.334 7.887 -3.25 1 97.31 122 GLU B C 1
ATOM 2692 O O . GLU B 1 122 ? -1.684 6.938 -3.955 1 97.31 122 GLU B O 1
ATOM 2697 N N . LEU B 1 123 ? -0.306 7.836 -2.516 1 97.25 123 LEU B N 1
ATOM 2698 C CA . LEU B 1 123 ? 0.535 6.648 -2.416 1 97.25 123 LEU B CA 1
ATOM 2699 C C . LEU B 1 123 ? -0.258 5.465 -1.867 1 97.25 123 LEU B C 1
ATOM 2701 O O . LEU B 1 123 ? -0.131 4.344 -2.365 1 97.25 123 LEU B O 1
ATOM 2705 N N . LEU B 1 124 ? -1.035 5.699 -0.885 1 97.44 124 LEU B N 1
ATOM 2706 C CA . LEU B 1 124 ? -1.86 4.664 -0.27 1 97.44 124 LEU B CA 1
ATOM 2707 C C . LEU B 1 124 ? -2.818 4.059 -1.288 1 97.44 124 LEU B C 1
ATOM 2709 O O . LEU B 1 124 ? -3.004 2.838 -1.323 1 97.44 124 LEU B O 1
ATOM 2713 N N . ARG B 1 125 ? -3.375 4.965 -2.102 1 96.62 125 ARG B N 1
ATOM 2714 C CA . ARG B 1 125 ? -4.27 4.477 -3.146 1 96.62 125 ARG B CA 1
ATOM 2715 C C . ARG B 1 125 ? -3.531 3.557 -4.113 1 96.62 125 ARG B C 1
ATOM 2717 O O . ARG B 1 125 ? -4.074 2.537 -4.543 1 96.62 125 ARG B O 1
ATOM 2724 N N . GLY B 1 126 ? -2.318 3.805 -4.434 1 96.06 126 GLY B N 1
ATOM 2725 C CA . GLY B 1 126 ? -1.492 2.955 -5.277 1 96.06 126 GLY B CA 1
ATOM 2726 C C . GLY B 1 126 ? -1.19 1.606 -4.652 1 96.06 126 GLY B C 1
ATOM 2727 O O . GLY B 1 126 ? -1.325 0.569 -5.305 1 96.06 126 GLY B O 1
ATOM 2728 N N . TYR B 1 127 ? -0.924 1.616 -3.418 1 96 127 TYR B N 1
ATOM 2729 C CA . TYR B 1 127 ? -0.61 0.383 -2.705 1 96 127 TYR B CA 1
ATOM 2730 C C . TYR B 1 127 ? -1.839 -0.512 -2.596 1 96 127 TYR B C 1
ATOM 2732 O O . TYR B 1 127 ? -1.733 -1.736 -2.689 1 96 127 TYR B O 1
ATOM 2740 N N . GLU B 1 128 ? -2.932 0.147 -2.391 1 95 128 GLU B N 1
ATOM 2741 C CA . GLU B 1 128 ? -4.176 -0.616 -2.318 1 95 128 GLU B CA 1
ATOM 2742 C C . GLU B 1 128 ? -4.434 -1.372 -3.619 1 95 128 GLU B C 1
ATOM 2744 O O . GLU B 1 128 ? -4.812 -2.545 -3.596 1 95 128 GLU B O 1
ATOM 2749 N N . LYS B 1 129 ? -4.176 -0.732 -4.684 1 93.94 129 LYS B N 1
ATOM 2750 C CA . LYS B 1 129 ? -4.34 -1.366 -5.984 1 93.94 129 LYS B CA 1
ATOM 2751 C C . LYS B 1 129 ? -3.342 -2.506 -6.176 1 93.94 129 LYS B C 1
ATOM 2753 O O . LYS B 1 129 ? -3.703 -3.582 -6.652 1 93.94 129 LYS B O 1
ATOM 2758 N N . ASP B 1 130 ? -2.156 -2.32 -5.801 1 92.19 130 ASP B N 1
ATOM 2759 C CA . ASP B 1 130 ? -1.111 -3.334 -5.914 1 92.19 130 ASP B CA 1
ATOM 2760 C C . ASP B 1 130 ? -1.443 -4.562 -5.07 1 92.19 130 ASP B C 1
ATOM 2762 O O . ASP B 1 130 ? -1.289 -5.695 -5.531 1 92.19 130 ASP B O 1
ATOM 2766 N N . ILE B 1 131 ? -1.896 -4.293 -3.893 1 90.12 131 ILE B N 1
ATOM 2767 C CA . ILE B 1 131 ? -2.223 -5.371 -2.965 1 90.12 131 ILE B CA 1
ATOM 2768 C C . ILE B 1 131 ? -3.373 -6.203 -3.525 1 90.12 131 ILE B C 1
ATOM 2770 O O . ILE B 1 131 ? -3.342 -7.434 -3.467 1 90.12 131 ILE B O 1
ATOM 2774 N N . GLU B 1 132 ? -4.273 -5.434 -4.059 1 87.56 132 GLU B N 1
ATOM 2775 C CA . GLU B 1 132 ? -5.41 -6.145 -4.641 1 87.56 132 GLU B CA 1
ATOM 2776 C C . GLU B 1 132 ? -4.965 -7.047 -5.789 1 87.56 132 GLU B C 1
ATOM 2778 O O . GLU B 1 132 ? -5.395 -8.195 -5.883 1 87.56 132 GLU B O 1
ATOM 2783 N N . GLN B 1 133 ? -4.117 -6.645 -6.621 1 85.38 133 GLN B N 1
ATOM 2784 C CA . GLN B 1 133 ? -3.592 -7.418 -7.746 1 85.38 133 GLN B CA 1
ATOM 2785 C C . GLN B 1 133 ? -2.793 -8.625 -7.258 1 85.38 133 GLN B C 1
ATOM 2787 O O . GLN B 1 133 ? -2.93 -9.719 -7.801 1 85.38 133 GLN B O 1
ATOM 2792 N N . LEU B 1 134 ? -2.049 -8.469 -6.223 1 83.38 134 LEU B N 1
ATOM 2793 C CA . LEU B 1 134 ? -1.223 -9.531 -5.664 1 83.38 134 LEU B CA 1
ATOM 2794 C C . LEU B 1 134 ? -2.086 -10.578 -4.973 1 83.38 134 LEU B C 1
ATOM 279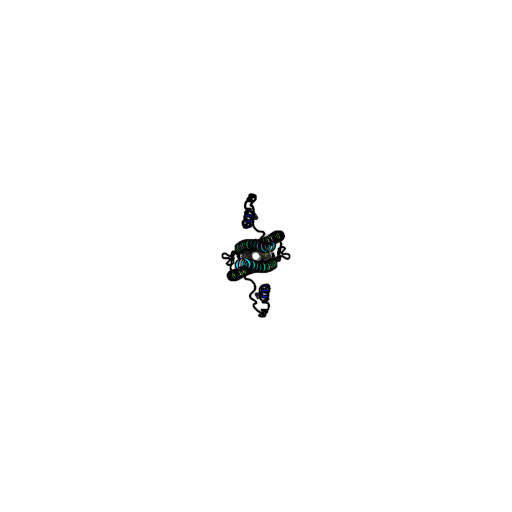6 O O . LEU B 1 134 ? -1.8 -11.781 -5.055 1 83.38 134 LEU B O 1
ATOM 2800 N N . ARG B 1 135 ? -3.146 -10.016 -4.332 1 83.94 135 ARG B N 1
ATOM 2801 C CA . ARG B 1 135 ? -4.078 -10.938 -3.689 1 83.94 135 ARG B CA 1
ATOM 2802 C C . ARG B 1 135 ? -4.77 -11.828 -4.719 1 83.94 135 ARG B C 1
ATOM 2804 O O . ARG B 1 135 ? -4.984 -13.016 -4.477 1 83.94 135 ARG B O 1
ATOM 2811 N N . GLN B 1 136 ? -5.02 -11.383 -5.879 1 77.12 136 GLN B N 1
ATOM 2812 C CA . GLN B 1 136 ? -5.645 -12.148 -6.957 1 77.12 136 GLN B CA 1
ATOM 2813 C C . GLN B 1 136 ? -4.684 -13.188 -7.523 1 77.12 136 GLN B C 1
ATOM 2815 O O . GLN B 1 136 ? -5.105 -14.258 -7.957 1 77.12 136 GLN B O 1
ATOM 2820 N N . SER B 1 137 ? -3.496 -12.906 -7.402 1 74.12 137 SER B N 1
ATOM 2821 C CA . SER B 1 137 ? -2.488 -13.836 -7.895 1 74.12 137 SER B CA 1
ATOM 2822 C C . SER B 1 137 ? -2.299 -15.008 -6.934 1 74.12 137 SER B C 1
ATOM 2824 O O . SER B 1 137 ? -1.876 -16.094 -7.34 1 74.12 137 SER B O 1
ATOM 2826 N N . LYS B 1 138 ? -2.51 -14.797 -5.547 1 74.62 138 LYS B N 1
ATOM 2827 C CA . LYS B 1 138 ? -2.447 -15.867 -4.559 1 74.62 138 LYS B CA 1
ATOM 2828 C C . LYS B 1 138 ? -3.496 -16.938 -4.844 1 74.62 138 LYS B C 1
ATOM 2830 O O . LYS B 1 138 ? -3.23 -18.141 -4.688 1 74.62 138 LYS B O 1
ATOM 2835 N N . VAL B 1 139 ? -4.691 -16.578 -5.32 1 71.56 139 VAL B N 1
ATOM 2836 C CA . VAL B 1 139 ? -5.711 -17.547 -5.723 1 71.56 139 VAL B CA 1
ATOM 2837 C C . VAL B 1 139 ? -5.148 -18.484 -6.789 1 71.56 139 VAL B C 1
ATOM 2839 O O . VAL B 1 139 ? -5.398 -19.688 -6.758 1 71.56 139 VAL B O 1
ATOM 2842 N N . SER B 1 140 ? -4.184 -18.031 -7.445 1 75.81 140 SER B N 1
ATOM 2843 C CA . SER B 1 140 ? -3.559 -18.812 -8.5 1 75.81 140 SER B CA 1
ATOM 2844 C C . SER B 1 140 ? -2.629 -19.875 -7.922 1 75.81 140 SER B C 1
ATOM 2846 O O . SER B 1 140 ? -2.584 -21 -8.414 1 75.81 140 SER B O 1
ATOM 2848 N N . VAL B 1 141 ? -2.088 -19.656 -6.672 1 78.44 141 VAL B N 1
ATOM 2849 C CA . VAL B 1 141 ? -1.188 -20.609 -6.039 1 78.44 141 VAL B CA 1
ATOM 2850 C C . VAL B 1 141 ? -1.979 -21.828 -5.574 1 78.44 141 VAL B C 1
ATOM 2852 O O . VAL B 1 141 ? -1.55 -22.969 -5.773 1 78.44 141 VAL B O 1
ATOM 2855 N N . GLN B 1 142 ? -3.16 -21.531 -5.066 1 79.75 142 GLN B N 1
ATOM 2856 C CA . GLN B 1 142 ? -4.012 -22.625 -4.598 1 79.75 142 GLN B CA 1
ATOM 2857 C C . GLN B 1 142 ? -4.484 -23.484 -5.762 1 79.75 142 GLN B C 1
ATOM 2859 O O . GLN B 1 142 ? -4.562 -24.719 -5.641 1 79.75 142 GLN B O 1
ATOM 2864 N N . MET B 1 143 ? -4.695 -22.812 -6.812 1 83.69 143 MET B N 1
ATOM 2865 C CA . MET B 1 143 ? -5.121 -23.531 -8.008 1 83.69 143 MET B CA 1
ATOM 2866 C C . MET B 1 143 ? -3.998 -24.422 -8.539 1 83.69 143 MET B C 1
ATOM 2868 O O . MET B 1 143 ? -4.223 -25.594 -8.867 1 83.69 143 MET B O 1
ATOM 2872 N N . TYR B 1 144 ? -2.842 -23.859 -8.422 1 85.44 144 TYR B N 1
ATOM 2873 C CA . TYR B 1 144 ? -1.702 -24.625 -8.93 1 85.44 144 TYR B CA 1
ATOM 2874 C C . TYR B 1 144 ? -1.342 -25.766 -7.988 1 85.44 144 TYR B C 1
ATOM 2876 O O . TYR B 1 144 ? -0.951 -26.844 -8.438 1 85.44 144 TYR B O 1
ATOM 2884 N N . GLN B 1 145 ? -1.529 -25.453 -6.758 1 85.75 145 GLN B N 1
ATOM 2885 C CA . GLN B 1 145 ? -1.295 -26.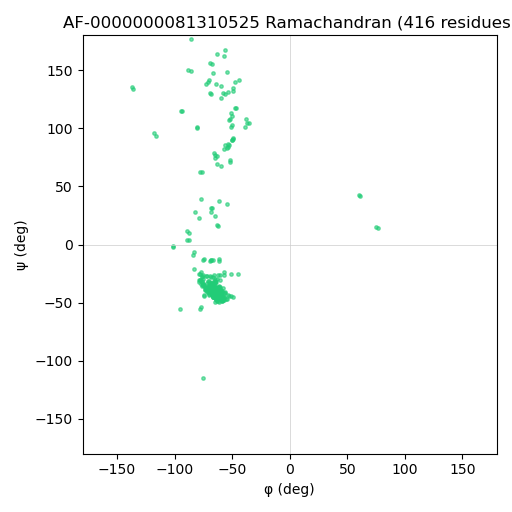516 -5.781 1 85.75 145 GLN B CA 1
ATOM 2886 C C . GLN B 1 145 ? -2.238 -27.688 -6.004 1 85.75 145 GLN B C 1
ATOM 2888 O O . GLN B 1 145 ? -1.821 -28.859 -5.93 1 85.75 145 GLN B O 1
ATOM 2893 N N . SER B 1 146 ? -3.414 -27.453 -6.285 1 89.88 146 SER B N 1
ATOM 2894 C CA . SER B 1 146 ? -4.391 -28.5 -6.562 1 89.88 146 SER B CA 1
ATOM 2895 C C . SER B 1 146 ? -4.066 -29.219 -7.867 1 89.88 146 SER B C 1
ATOM 2897 O O . SER B 1 146 ? -4.219 -30.438 -7.961 1 89.88 146 SER B O 1
ATOM 2899 N N . GLN B 1 147 ? -3.656 -28.438 -8.828 1 92.06 147 GLN B N 1
ATOM 2900 C CA . GLN B 1 147 ? -3.299 -29.016 -10.117 1 92.06 147 GLN B CA 1
ATOM 2901 C C . GLN B 1 147 ? -2.104 -29.953 -9.984 1 92.06 147 GLN B C 1
ATOM 2903 O O . GLN B 1 147 ? -2.084 -31.031 -10.586 1 92.06 147 GLN B O 1
ATOM 2908 N N . VAL B 1 148 ? -1.182 -29.531 -9.148 1 93.69 148 VAL B N 1
ATOM 2909 C CA . VAL B 1 148 ? -0.001 -30.359 -8.922 1 93.69 148 VAL B CA 1
ATOM 2910 C C . VAL B 1 148 ? -0.408 -31.672 -8.25 1 93.69 148 VAL B C 1
ATOM 2912 O O . VAL B 1 148 ? 0.048 -32.75 -8.641 1 93.69 148 VAL B O 1
ATOM 2915 N N . ALA B 1 149 ? -1.266 -31.594 -7.312 1 92.19 149 ALA B N 1
ATOM 2916 C CA . ALA B 1 149 ? -1.72 -32.781 -6.602 1 92.19 149 ALA B CA 1
ATOM 2917 C C . ALA B 1 149 ? -2.432 -33.75 -7.543 1 92.19 149 ALA B C 1
ATOM 2919 O O . ALA B 1 149 ? -2.209 -34.969 -7.488 1 92.19 149 ALA B O 1
ATOM 2920 N N . LYS B 1 150 ? -3.244 -33.25 -8.422 1 96.75 150 LYS B N 1
ATOM 2921 C CA . LYS B 1 150 ? -3.975 -34.062 -9.391 1 96.75 150 LYS B CA 1
ATOM 2922 C C . LYS B 1 150 ? -3.02 -34.719 -10.367 1 96.75 150 LYS B C 1
ATOM 2924 O O . LYS B 1 150 ? -3.174 -35.906 -10.672 1 96.75 150 LYS B O 1
ATOM 2929 N N . LEU B 1 151 ? -2.062 -34 -10.812 1 96.81 151 LEU B N 1
ATOM 2930 C CA . LEU B 1 151 ? -1.101 -34.531 -11.766 1 96.81 151 LEU B CA 1
ATOM 2931 C C . LEU B 1 151 ? -0.226 -35.594 -11.117 1 96.81 151 LEU B C 1
ATOM 2933 O O . LEU B 1 151 ? 0.115 -36.594 -11.758 1 96.81 151 LEU B O 1
ATOM 2937 N N . GLU B 1 152 ? 0.101 -35.406 -9.891 1 95.12 152 GLU B N 1
ATOM 2938 C CA . GLU B 1 152 ? 0.858 -36.406 -9.164 1 95.12 152 GLU B CA 1
ATOM 2939 C C . GLU B 1 152 ? 0.06 -37.719 -9.023 1 95.12 152 GLU B C 1
ATOM 2941 O O . GLU B 1 152 ? 0.609 -38.812 -9.188 1 95.12 152 GLU B O 1
ATOM 2946 N N . ASP B 1 153 ? -1.157 -37.656 -8.758 1 94.94 153 ASP B N 1
ATOM 2947 C CA . ASP B 1 153 ? -2.041 -38.812 -8.68 1 94.94 153 ASP B CA 1
ATOM 2948 C C . ASP B 1 153 ? -2.121 -39.531 -10.031 1 94.94 153 ASP B C 1
ATOM 2950 O O . ASP B 1 153 ? -2.1 -40.75 -10.086 1 94.94 153 ASP B O 1
ATOM 2954 N N . ASP B 1 154 ? -2.197 -38.75 -11.047 1 95.62 154 ASP B N 1
ATOM 2955 C CA . ASP B 1 154 ? -2.264 -39.312 -12.391 1 95.62 154 ASP B CA 1
ATOM 2956 C C . ASP B 1 154 ? -0.979 -40.062 -12.734 1 95.62 154 ASP B C 1
ATOM 2958 O O . ASP B 1 154 ? -1.025 -41.125 -13.359 1 95.62 154 ASP B O 1
ATOM 2962 N N . ILE B 1 155 ? 0.072 -39.531 -12.32 1 97.12 155 ILE B N 1
ATOM 2963 C CA . ILE B 1 155 ? 1.354 -40.156 -12.562 1 97.12 155 ILE B CA 1
ATOM 2964 C C . ILE B 1 155 ? 1.403 -41.5 -11.82 1 97.12 155 ILE B C 1
ATOM 2966 O O . ILE B 1 155 ? 1.869 -42.5 -12.359 1 97.12 155 ILE B O 1
ATOM 2970 N N . TYR B 1 156 ? 0.948 -41.469 -10.578 1 94.12 156 TYR B N 1
ATOM 2971 C CA . TYR B 1 156 ? 0.914 -42.688 -9.781 1 94.12 156 TYR B CA 1
ATOM 2972 C C . TYR B 1 156 ? 0.044 -43.75 -10.453 1 94.12 156 TYR B C 1
ATOM 2974 O O . TYR B 1 156 ? 0.439 -44.906 -10.555 1 94.12 156 TYR B O 1
ATOM 2982 N N . LYS B 1 157 ? -1.105 -43.406 -10.945 1 95.69 157 LYS B N 1
ATOM 2983 C CA . LYS B 1 157 ? -2.021 -44.312 -11.633 1 95.69 157 LYS B CA 1
ATOM 2984 C C . LYS B 1 157 ? -1.379 -44.906 -12.891 1 95.69 157 LYS B C 1
ATOM 2986 O O . LYS B 1 157 ? -1.459 -46.094 -13.133 1 95.69 157 LYS B O 1
ATOM 2991 N N . GLU B 1 158 ? -0.709 -44.031 -13.648 1 94.88 158 GLU B N 1
ATOM 2992 C CA . GLU B 1 158 ? -0.047 -44.5 -14.867 1 94.88 158 GLU B CA 1
ATOM 2993 C C . GLU B 1 158 ? 1.099 -45.438 -14.555 1 94.88 158 GLU B C 1
ATOM 2995 O O . GLU B 1 158 ? 1.299 -46.438 -15.258 1 94.88 158 GLU B O 1
ATOM 3000 N N . ALA B 1 159 ? 1.786 -45.188 -13.555 1 93.44 159 ALA B N 1
ATOM 3001 C CA . ALA B 1 159 ? 2.9 -46.031 -13.148 1 93.44 159 ALA B CA 1
ATOM 3002 C C . ALA B 1 159 ? 2.406 -47.406 -12.703 1 93.44 159 ALA B C 1
ATOM 3004 O O . ALA B 1 159 ? 3.035 -48.438 -13 1 93.44 159 ALA B O 1
ATOM 3005 N N . GLU B 1 160 ? 1.302 -47.469 -11.977 1 94.44 160 GLU B N 1
ATOM 3006 C CA . GLU B 1 160 ? 0.702 -48.719 -11.547 1 94.44 160 GLU B CA 1
ATOM 3007 C C . GLU B 1 160 ? 0.247 -49.531 -12.75 1 94.44 160 GLU B C 1
ATOM 3009 O O . GLU B 1 160 ? 0.466 -50.75 -12.789 1 94.44 160 GLU B O 1
ATOM 3014 N N . GLU B 1 161 ? -0.367 -48.938 -13.711 1 97.38 161 GLU B N 1
ATOM 3015 C CA . GLU B 1 161 ? -0.811 -49.625 -14.914 1 97.38 161 GLU B CA 1
ATOM 3016 C C . GLU B 1 161 ? 0.375 -50.156 -15.719 1 97.38 161 GLU B C 1
ATOM 3018 O O . GLU B 1 161 ? 0.324 -51.25 -16.266 1 97.38 161 GLU B O 1
ATOM 3023 N N . LYS B 1 162 ? 1.39 -49.375 -15.758 1 95.5 162 LYS B N 1
ATOM 3024 C CA . LYS B 1 162 ? 2.621 -49.812 -16.422 1 95.5 162 LYS B CA 1
ATOM 3025 C C . LYS B 1 162 ? 3.197 -51.062 -15.758 1 95.5 162 LYS B C 1
ATOM 3027 O O . LYS B 1 162 ? 3.611 -51.969 -16.453 1 95.5 162 LYS B O 1
ATOM 3032 N N . ALA B 1 163 ? 3.201 -51.031 -14.469 1 95.88 163 ALA B N 1
ATOM 3033 C CA . ALA B 1 163 ? 3.729 -52.188 -13.719 1 95.88 163 ALA B CA 1
ATOM 3034 C C . ALA B 1 163 ? 2.918 -53.438 -13.992 1 95.88 163 ALA B C 1
ATOM 3036 O O . ALA B 1 163 ? 3.482 -54.531 -14.172 1 95.88 163 ALA B O 1
ATOM 3037 N N . LEU B 1 164 ? 1.621 -53.344 -14.125 1 97.88 164 LEU B N 1
ATOM 3038 C CA . LEU B 1 164 ? 0.728 -54.469 -14.414 1 97.88 164 LEU B CA 1
ATOM 3039 C C . LEU B 1 164 ? 0.954 -54.969 -15.828 1 97.88 164 LEU B C 1
ATOM 3041 O O . LEU B 1 164 ? 0.95 -56.188 -16.062 1 97.88 164 LEU B O 1
ATOM 3045 N N . LEU B 1 165 ? 1.17 -54.094 -16.719 1 98.06 165 LEU B N 1
ATOM 3046 C CA . LEU B 1 165 ? 1.412 -54.5 -18.109 1 98.06 165 LEU B CA 1
ATOM 3047 C C . LEU B 1 165 ? 2.754 -55.188 -18.234 1 98.06 165 LEU B C 1
ATOM 3049 O O . LEU B 1 165 ? 2.873 -56.156 -19 1 98.06 165 LEU B O 1
ATOM 3053 N N . LYS B 1 166 ? 3.721 -54.75 -17.516 1 97.31 166 LYS B N 1
ATOM 3054 C CA . LYS B 1 166 ? 5.023 -55.406 -17.516 1 97.31 166 LYS B CA 1
ATOM 3055 C C . LYS B 1 166 ? 4.926 -56.812 -16.984 1 97.31 166 LYS B C 1
ATOM 3057 O O . LYS B 1 166 ? 5.523 -57.75 -17.547 1 97.31 166 LYS B O 1
ATOM 3062 N N . GLU B 1 167 ? 4.176 -56.938 -15.938 1 97.44 167 GLU B N 1
ATOM 3063 C CA . GLU B 1 167 ? 3.965 -58.281 -15.352 1 97.44 167 GLU B CA 1
ATOM 3064 C C . GLU B 1 167 ? 3.207 -59.188 -16.312 1 97.44 167 GLU B C 1
ATOM 3066 O O . GLU B 1 167 ? 3.541 -60.344 -16.453 1 97.44 167 GLU B O 1
ATOM 3071 N N . ALA B 1 168 ? 2.217 -58.688 -16.922 1 98.12 168 ALA B N 1
ATOM 3072 C CA . ALA B 1 168 ? 1.43 -59.469 -17.875 1 98.12 168 ALA B CA 1
ATOM 3073 C C . ALA B 1 168 ? 2.279 -59.875 -19.078 1 98.12 168 ALA B C 1
ATOM 3075 O O . ALA B 1 168 ? 2.172 -61.031 -19.547 1 98.12 168 ALA B O 1
ATOM 3076 N N . LEU B 1 169 ? 3.059 -59.031 -19.531 1 98.12 169 LEU B N 1
ATOM 3077 C CA . LEU B 1 169 ? 3.938 -59.344 -20.656 1 98.12 169 LEU B CA 1
ATOM 3078 C C . LEU B 1 169 ? 4.941 -60.438 -20.281 1 98.12 169 LEU B C 1
ATOM 3080 O O . LEU B 1 169 ? 5.176 -61.344 -21.047 1 98.12 169 LEU B O 1
ATOM 3084 N N . GLU B 1 170 ? 5.535 -60.281 -19.109 1 97.56 170 GLU B N 1
ATOM 3085 C CA . GLU B 1 170 ? 6.496 -61.281 -18.625 1 97.56 170 GLU B CA 1
ATOM 3086 C C . GLU B 1 170 ? 5.852 -62.656 -18.516 1 97.56 170 GLU B C 1
ATOM 3088 O O . GLU B 1 170 ? 6.441 -63.656 -18.922 1 97.56 170 GLU B O 1
ATOM 3093 N N . ARG B 1 171 ? 4.625 -62.719 -18.062 1 98.12 171 ARG B N 1
ATOM 3094 C CA . ARG B 1 171 ? 3.887 -63.969 -17.922 1 98.12 171 ARG B CA 1
ATOM 3095 C C . ARG B 1 171 ? 3.572 -64.562 -19.297 1 98.12 171 ARG B C 1
ATOM 3097 O O . ARG B 1 171 ? 3.701 -65.812 -19.484 1 98.12 171 ARG B O 1
ATOM 3104 N N . THR B 1 172 ? 3.236 -63.719 -20.203 1 98.12 172 THR B N 1
ATOM 3105 C CA . THR B 1 172 ? 2.912 -64.188 -21.547 1 98.12 172 THR B CA 1
ATOM 3106 C C . THR B 1 172 ? 4.16 -64.688 -22.266 1 98.12 172 THR B C 1
ATOM 3108 O O . THR B 1 172 ? 4.105 -65.688 -23 1 98.12 172 THR B O 1
ATOM 3111 N N . GLU B 1 173 ? 5.242 -64.062 -22.031 1 98 173 GLU B N 1
ATOM 3112 C CA . GLU B 1 173 ? 6.512 -64.5 -22.625 1 98 173 GLU B CA 1
ATOM 3113 C C . GLU B 1 173 ? 6.938 -65.812 -22.078 1 98 173 GLU B C 1
ATOM 3115 O O . GLU B 1 173 ? 7.453 -66.688 -22.828 1 98 173 GLU B O 1
ATOM 3120 N N . GLN B 1 174 ? 6.699 -66.125 -20.828 1 97.62 174 GLN B N 1
ATOM 3121 C CA . GLN B 1 174 ? 7.027 -67.375 -20.234 1 97.62 174 GLN B CA 1
ATOM 3122 C C . GLN B 1 174 ? 6.172 -68.5 -20.828 1 97.62 174 GLN B C 1
ATOM 3124 O O . GLN B 1 174 ? 6.68 -69.625 -21.141 1 97.62 174 GLN B O 1
ATOM 3129 N N . ARG B 1 175 ? 4.984 -68.25 -21.031 1 97.25 175 ARG B N 1
ATOM 3130 C CA . ARG B 1 175 ? 4.078 -69.25 -21.641 1 97.25 175 ARG B CA 1
ATOM 3131 C C . ARG B 1 175 ? 4.469 -69.5 -23.078 1 97.25 175 ARG B C 1
ATOM 3133 O O . ARG B 1 175 ? 4.43 -70.688 -23.516 1 97.25 175 ARG B O 1
ATOM 3140 N N . LEU B 1 176 ? 4.836 -68.5 -23.75 1 97.12 176 LEU B N 1
ATOM 3141 C CA . LEU B 1 176 ? 5.281 -68.625 -25.141 1 97.12 176 LEU B CA 1
ATOM 3142 C C . LEU B 1 176 ? 6.535 -69.5 -25.219 1 97.12 176 LEU B C 1
ATOM 3144 O O . LEU B 1 176 ? 6.633 -70.438 -26.062 1 97.12 176 LEU B O 1
ATOM 3148 N N . HIS B 1 177 ? 7.422 -69.25 -24.344 1 96.38 177 HIS B N 1
ATOM 3149 C CA . HIS B 1 177 ? 8.648 -70 -24.297 1 96.38 177 HIS B CA 1
ATOM 3150 C C . HIS B 1 177 ? 8.344 -71.5 -24.016 1 96.38 177 HIS B C 1
ATOM 3152 O O . HIS B 1 177 ? 8.938 -72.375 -24.625 1 96.38 177 HIS B O 1
ATOM 3158 N N . HIS B 1 178 ? 7.48 -71.75 -23.094 1 96.06 178 HIS B N 1
ATOM 3159 C CA . HIS B 1 178 ? 7.07 -73.062 -22.766 1 96.06 178 HIS B CA 1
ATOM 3160 C C . HIS B 1 178 ? 6.434 -73.812 -23.953 1 96.06 178 HIS B C 1
ATOM 3162 O O . HIS B 1 178 ? 6.797 -74.938 -24.281 1 96.06 178 HIS B O 1
ATOM 3168 N N . GLU B 1 179 ? 5.617 -73.062 -24.688 1 95.44 179 GLU B N 1
ATOM 3169 C CA . GLU B 1 179 ? 4.93 -73.625 -25.844 1 95.44 179 GLU B CA 1
ATOM 3170 C C . GLU B 1 179 ? 5.906 -73.938 -26.969 1 95.44 179 GLU B C 1
ATOM 3172 O O . GLU B 1 179 ? 5.785 -74.938 -27.656 1 95.44 179 GLU B O 1
ATOM 3177 N N . LYS B 1 180 ? 6.891 -73.125 -27.141 1 94.06 180 LYS B N 1
ATOM 3178 C CA . LYS B 1 180 ? 7.914 -73.312 -28.156 1 94.06 180 LYS B CA 1
ATOM 3179 C C . LYS B 1 180 ? 8.758 -74.562 -27.828 1 94.06 180 LYS B C 1
ATOM 3181 O O . LYS B 1 180 ? 9.125 -75.312 -28.734 1 94.06 180 LYS B O 1
ATOM 3186 N N . ARG B 1 181 ? 9.016 -74.75 -26.594 1 93.12 181 ARG B N 1
ATOM 3187 C CA . ARG B 1 181 ? 9.805 -75.938 -26.156 1 93.12 181 ARG B CA 1
ATOM 3188 C C . ARG B 1 181 ? 9.047 -77.188 -26.406 1 93.12 181 ARG B C 1
ATOM 3190 O O . ARG B 1 181 ? 9.633 -78.188 -26.891 1 93.12 181 ARG B O 1
ATOM 3197 N N . VAL B 1 182 ? 7.785 -77.125 -26.141 1 91.25 182 VAL B N 1
ATOM 3198 C CA . VAL B 1 182 ? 6.941 -78.312 -26.328 1 91.25 182 VAL B CA 1
ATOM 3199 C C . VAL B 1 182 ? 6.84 -78.625 -27.828 1 91.25 182 VAL B C 1
ATOM 3201 O O . VAL B 1 182 ? 6.969 -79.75 -28.234 1 91.25 182 VAL B O 1
ATOM 3204 N N . ASN B 1 183 ? 6.691 -77.688 -28.641 1 88.06 183 ASN B N 1
ATOM 3205 C CA . ASN B 1 183 ? 6.609 -77.875 -30.078 1 88.06 183 ASN B CA 1
ATOM 3206 C C . ASN B 1 183 ? 7.898 -78.438 -30.656 1 88.06 183 ASN B C 1
ATOM 3208 O O . ASN B 1 183 ? 7.863 -79.312 -31.531 1 88.06 183 ASN B O 1
ATOM 3212 N N . ARG B 1 184 ? 8.93 -77.875 -30.219 1 89.81 184 ARG B N 1
ATOM 3213 C CA . ARG B 1 184 ? 10.219 -78.375 -30.672 1 89.81 184 ARG B CA 1
ATOM 3214 C C . ARG B 1 184 ? 10.43 -79.812 -30.297 1 89.81 184 ARG B C 1
ATOM 3216 O O . ARG B 1 184 ? 10.93 -80.625 -31.094 1 89.81 184 ARG B O 1
ATOM 3223 N N . ALA B 1 185 ? 10.016 -80.188 -29.125 1 89.19 185 ALA B N 1
ATOM 3224 C CA . ALA B 1 185 ? 10.148 -81.562 -28.641 1 89.19 185 ALA B CA 1
ATOM 3225 C C . ALA B 1 185 ? 9.281 -82.5 -29.469 1 89.19 185 ALA B C 1
ATOM 3227 O O . ALA B 1 185 ? 9.719 -83.562 -29.828 1 89.19 185 ALA B O 1
ATOM 3228 N N . ILE B 1 186 ? 8.172 -82.062 -29.891 1 85.56 186 ILE B N 1
ATOM 3229 C CA . ILE B 1 186 ? 7.242 -82.938 -30.656 1 85.56 186 ILE B CA 1
ATOM 3230 C C . ILE B 1 186 ? 7.758 -83.062 -32.062 1 85.56 186 ILE B C 1
ATOM 3232 O O . ILE B 1 186 ? 7.703 -84.188 -32.625 1 85.56 186 ILE B O 1
ATOM 3236 N N . ARG B 1 187 ? 8.32 -82.125 -32.594 1 84.56 187 ARG B N 1
ATOM 3237 C CA . ARG B 1 187 ? 8.852 -82.125 -33.969 1 84.56 187 ARG B CA 1
ATOM 3238 C C . ARG B 1 187 ? 10.086 -83.062 -34.031 1 84.56 187 ARG B C 1
ATOM 3240 O O . ARG B 1 187 ? 10.273 -83.75 -35 1 84.56 187 ARG B O 1
ATOM 3247 N N . GLN B 1 188 ? 10.898 -83 -33.031 1 88.19 188 GLN B N 1
ATOM 3248 C CA . GLN B 1 188 ? 12.094 -83.875 -33 1 88.19 188 GLN B CA 1
ATOM 3249 C C . GLN B 1 188 ? 11.727 -85.312 -32.875 1 88.19 188 GLN B C 1
ATOM 3251 O O . GLN B 1 188 ? 12.352 -86.188 -33.531 1 88.19 188 GLN B O 1
ATOM 3256 N N . GLN B 1 189 ? 10.727 -85.625 -32.156 1 85.5 189 GLN B N 1
ATOM 3257 C CA . GLN B 1 189 ? 10.258 -87 -32.031 1 85.5 189 GLN B CA 1
ATOM 3258 C C . GLN B 1 189 ? 9.68 -87.5 -33.344 1 85.5 189 GLN B C 1
ATOM 3260 O O . GLN B 1 189 ? 9.875 -88.625 -33.719 1 85.5 189 GLN B O 1
ATOM 3265 N N . LYS B 1 190 ? 9.117 -86.625 -34.031 1 78.44 190 LYS B N 1
ATOM 3266 C CA . LYS B 1 190 ? 8.531 -87 -35.344 1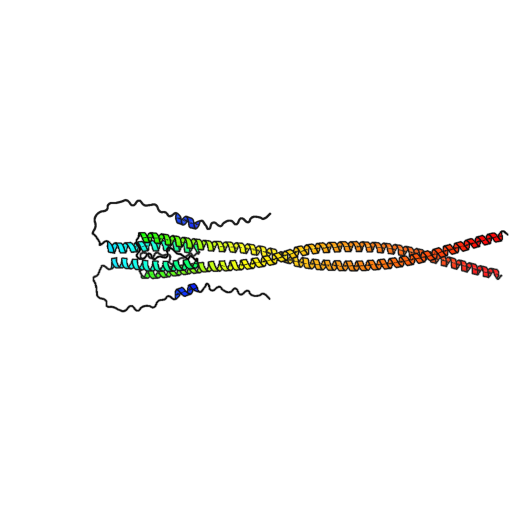 78.44 190 LYS B CA 1
ATOM 3267 C C . LYS B 1 190 ? 9.617 -87.312 -36.375 1 78.44 190 LYS B C 1
ATOM 3269 O O . LYS B 1 190 ? 9.508 -88.25 -37.156 1 78.44 190 LYS B O 1
ATOM 3274 N N . VAL B 1 191 ? 10.562 -86.438 -36.312 1 81.38 191 VAL B N 1
ATOM 3275 C CA . VAL B 1 191 ? 11.672 -86.625 -37.25 1 81.38 191 VAL B CA 1
ATOM 3276 C C . VAL B 1 191 ? 12.398 -87.938 -36.938 1 81.38 191 VAL B C 1
ATOM 3278 O O . VAL B 1 191 ? 12.727 -88.688 -37.875 1 81.38 191 VAL B O 1
ATOM 3281 N N . VAL B 1 192 ? 12.555 -88.125 -35.688 1 83.31 192 VAL B N 1
ATOM 3282 C CA . VAL B 1 192 ? 13.25 -89.375 -35.281 1 83.31 192 VAL B CA 1
ATOM 3283 C C . VAL B 1 192 ? 12.414 -90.562 -35.656 1 83.31 192 VAL B C 1
ATOM 3285 O O . VAL B 1 192 ? 12.945 -91.562 -36.156 1 83.31 192 VAL B O 1
ATOM 3288 N N . ALA B 1 193 ? 11.164 -90.5 -35.5 1 78.38 193 ALA B N 1
ATOM 3289 C CA . ALA B 1 193 ? 10.273 -91.625 -35.844 1 78.38 193 ALA B CA 1
ATOM 3290 C C . ALA B 1 193 ? 10.219 -91.875 -37.344 1 78.38 193 ALA B C 1
ATOM 3292 O O . ALA B 1 193 ? 10.219 -93 -37.781 1 78.38 193 ALA B O 1
ATOM 3293 N N . LYS B 1 194 ? 10.305 -90.875 -38.062 1 80.19 194 LYS B N 1
ATOM 3294 C CA . LYS B 1 194 ? 10.289 -90.938 -39.531 1 80.19 194 LYS B CA 1
ATOM 3295 C C . LYS B 1 194 ? 11.586 -91.562 -40.031 1 80.19 194 LYS B C 1
ATOM 3297 O O . LYS B 1 194 ? 11.562 -92.438 -40.938 1 80.19 194 LYS B O 1
ATOM 3302 N N . HIS B 1 195 ? 12.586 -91.125 -39.406 1 83.62 195 HIS B N 1
ATOM 3303 C CA . HIS B 1 195 ? 13.875 -91.688 -39.812 1 83.62 195 HIS B CA 1
ATOM 3304 C C . HIS B 1 195 ? 13.953 -93.125 -39.5 1 83.62 195 HIS B C 1
ATOM 3306 O O . HIS B 1 195 ? 14.453 -93.938 -40.312 1 83.62 195 HIS B O 1
ATOM 3312 N N . ARG B 1 196 ? 13.453 -93.5 -38.438 1 82.69 196 ARG B N 1
ATOM 3313 C CA . ARG B 1 196 ? 13.453 -94.938 -38.031 1 82.69 196 ARG B CA 1
ATOM 3314 C C . ARG B 1 196 ? 12.562 -95.75 -38.969 1 82.69 196 ARG B C 1
ATOM 3316 O O . ARG B 1 196 ? 12.93 -96.875 -39.375 1 82.69 196 ARG B O 1
ATOM 3323 N N . ALA B 1 197 ? 11.484 -95.188 -39.344 1 80.31 197 ALA B N 1
ATOM 3324 C CA . ALA B 1 197 ? 10.57 -95.875 -40.25 1 80.31 197 ALA B CA 1
ATOM 3325 C C . ALA B 1 197 ? 11.18 -96 -41.625 1 80.31 197 ALA B C 1
ATOM 3327 O O . ALA B 1 197 ? 11.047 -97.062 -42.281 1 80.31 197 ALA B O 1
ATOM 3328 N N . ASP B 1 198 ? 11.906 -95 -42 1 82.12 198 ASP B N 1
ATOM 3329 C CA . ASP B 1 198 ? 12.57 -95 -43.281 1 82.12 198 ASP B CA 1
ATOM 3330 C C . ASP B 1 198 ? 13.68 -96.062 -43.281 1 82.12 198 ASP B C 1
ATOM 3332 O O . ASP B 1 198 ? 13.875 -96.812 -44.281 1 82.12 198 ASP B O 1
ATOM 3336 N N . GLN B 1 199 ? 14.352 -96.188 -42.25 1 84.56 199 GLN B N 1
ATOM 3337 C CA . GLN B 1 199 ? 15.414 -97.188 -42.125 1 84.56 199 GLN B CA 1
ATOM 3338 C C . GLN B 1 199 ? 14.852 -98.562 -42.156 1 84.56 199 GLN B C 1
ATOM 3340 O O . GLN B 1 199 ? 15.422 -99.5 -42.781 1 84.56 199 GLN B O 1
ATOM 3345 N N . LEU B 1 200 ? 13.719 -98.812 -41.594 1 81.81 200 LEU B N 1
ATOM 3346 C CA . LEU B 1 200 ? 13.078 -100.125 -41.562 1 81.81 200 LEU B CA 1
ATOM 3347 C C . LEU B 1 200 ? 12.562 -100.5 -42.938 1 81.81 200 LEU B C 1
ATOM 3349 O O . LEU B 1 200 ? 12.672 -101.688 -43.344 1 81.81 200 LEU B O 1
ATOM 3353 N N . ILE B 1 201 ? 12.18 -99.562 -43.688 1 80.94 201 ILE B N 1
ATOM 3354 C CA . ILE B 1 201 ? 11.695 -99.812 -45.031 1 80.94 201 ILE B CA 1
ATOM 3355 C C . ILE B 1 201 ? 12.859 -100.125 -45.969 1 80.94 201 ILE B C 1
ATOM 3357 O O . ILE B 1 201 ? 12.766 -101.062 -46.781 1 80.94 201 ILE B O 1
ATOM 3361 N N . SER B 1 202 ? 13.836 -99.5 -45.656 1 86.25 202 SER B N 1
ATOM 3362 C CA . SER B 1 202 ? 15.023 -99.75 -46.469 1 86.25 202 SER B CA 1
ATOM 3363 C C . SER B 1 202 ? 15.578 -101.125 -46.156 1 86.25 202 SER B C 1
ATOM 3365 O O . SER B 1 202 ? 16 -101.875 -47.062 1 86.25 202 SER B O 1
ATOM 3367 N N . LEU B 1 203 ? 15.453 -101.562 -44.969 1 83.88 203 LEU B N 1
ATOM 3368 C CA . LEU B 1 203 ? 15.945 -102.875 -44.562 1 83.88 203 LEU B CA 1
ATOM 3369 C C . LEU B 1 203 ? 15.039 -103.938 -45.094 1 83.88 203 LEU B C 1
ATOM 3371 O O . LEU B 1 203 ? 15.523 -105 -45.531 1 83.88 203 LEU B O 1
ATOM 3375 N N . ARG B 1 204 ? 13.844 -103.75 -45.156 1 81.81 204 ARG B N 1
ATOM 3376 C CA . ARG B 1 204 ? 12.891 -104.688 -45.656 1 81.81 204 ARG B CA 1
ATOM 3377 C C . ARG B 1 204 ? 13.039 -104.875 -47.188 1 81.81 204 ARG B C 1
ATOM 3379 O O . ARG B 1 204 ? 12.945 -106 -47.688 1 81.81 204 ARG B O 1
ATOM 3386 N N . HIS B 1 205 ? 13.32 -103.812 -47.812 1 84.94 205 HIS B N 1
ATOM 3387 C CA . HIS B 1 205 ? 13.531 -103.938 -49.25 1 84.94 205 HIS B CA 1
ATOM 3388 C C . HIS B 1 205 ? 14.812 -104.688 -49.562 1 84.94 205 HIS B C 1
ATOM 3390 O O . HIS B 1 205 ? 14.852 -105.5 -50.5 1 84.94 205 HIS B O 1
ATOM 3396 N N . ALA B 1 206 ? 15.641 -104.625 -48.75 1 84.44 206 ALA B N 1
ATOM 3397 C CA . ALA B 1 206 ? 16.906 -105.312 -48.969 1 84.44 206 ALA B CA 1
ATOM 3398 C C . ALA B 1 206 ? 16.766 -106.812 -48.688 1 84.44 206 ALA B C 1
ATOM 3400 O O . ALA B 1 206 ? 17.328 -107.625 -49.375 1 84.44 206 ALA B O 1
ATOM 3401 N N . ALA B 1 207 ? 15.945 -107.125 -47.844 1 80.31 207 ALA B N 1
ATOM 3402 C CA . ALA B 1 207 ? 15.742 -108.5 -47.5 1 80.31 207 ALA B CA 1
ATOM 3403 C C . ALA B 1 207 ? 14.883 -109.25 -48.531 1 80.31 207 ALA B C 1
ATOM 3405 O O . ALA B 1 207 ? 15.047 -110.438 -48.781 1 80.31 207 ALA B O 1
ATOM 3406 N N . ALA B 1 208 ? 14.125 -108.5 -49.156 1 76.81 208 ALA B N 1
ATOM 3407 C CA . ALA B 1 208 ? 13.266 -109.125 -50.156 1 76.81 208 ALA B CA 1
ATOM 3408 C C . ALA B 1 208 ? 14.031 -109.312 -51.469 1 76.81 208 ALA B C 1
ATOM 3410 O O . ALA B 1 208 ? 13.656 -110.188 -52.281 1 76.81 208 ALA B O 1
ATOM 3411 N N . SER B 1 209 ? 14.883 -108.688 -51.594 1 72.81 209 SER B N 1
ATOM 3412 C CA . SER B 1 209 ? 15.656 -108.812 -52.812 1 72.81 209 SER B CA 1
ATOM 3413 C C . SER B 1 209 ? 16.672 -109.938 -52.719 1 72.81 209 SER B C 1
ATOM 3415 O O . SER B 1 209 ? 17.312 -110.312 -53.719 1 72.81 209 SER B O 1
ATOM 3417 N N . HIS B 1 210 ? 16.922 -110.562 -51.594 1 61.41 210 HIS B N 1
ATOM 3418 C CA . HIS B 1 210 ? 17.719 -111.812 -51.562 1 61.41 210 HIS B CA 1
ATOM 3419 C C . HIS B 1 210 ? 16.828 -113 -51.344 1 61.41 210 HIS B C 1
ATOM 3421 O O . HIS B 1 210 ? 15.867 -112.938 -50.562 1 61.41 210 HIS B O 1
#